Protein AF-0000000081352390 (afdb_homodimer)

pLDDT: mean 82.87, std 16.86, range [27.48, 97.07]

Structure (mmCIF, N/CA/C/O backbone):
data_AF-0000000081352390-model_v1
#
loop_
_entity.id
_entity.type
_entity.pdbx_description
1 polymer 'BTB domain-containing protein'
#
loop_
_atom_site.group_PDB
_atom_site.id
_atom_site.type_symbol
_atom_site.label_atom_id
_atom_site.label_alt_id
_atom_site.label_comp_id
_atom_site.label_asym_id
_atom_site.label_entity_id
_atom_site.label_seq_id
_atom_site.pdbx_PDB_ins_code
_atom_site.Cartn_x
_atom_site.Cartn_y
_atom_site.Cartn_z
_atom_site.occupancy
_atom_site.B_iso_or_equiv
_atom_site.auth_seq_id
_atom_site.auth_comp_id
_atom_site.auth_asym_id
_atom_site.auth_atom_id
_atom_site.pdbx_PDB_model_num
ATOM 1 N N . MET A 1 1 ? 20.747 13.623 9.676 1 64.03 1 MET A N 1
ATOM 2 C CA . MET A 1 1 ? 19.401 13.201 10.055 1 64.03 1 MET A CA 1
ATOM 3 C C . MET A 1 1 ? 18.774 12.338 8.965 1 64.03 1 MET A C 1
ATOM 5 O O . MET A 1 1 ? 19.074 12.509 7.782 1 64.03 1 MET A O 1
ATOM 9 N N . ASN A 1 2 ? 18.013 11.308 9.355 1 76.1 2 ASN A N 1
ATOM 10 C CA . ASN A 1 2 ? 17.283 10.451 8.427 1 76.1 2 ASN A CA 1
ATOM 11 C C . ASN A 1 2 ? 16.302 11.253 7.576 1 76.1 2 ASN A C 1
ATOM 13 O O . ASN A 1 2 ? 15.492 12.015 8.107 1 76.1 2 ASN A O 1
ATOM 17 N N . PRO A 1 3 ? 16.507 11.151 6.308 1 81.45 3 PRO A N 1
ATOM 18 C CA . PRO A 1 3 ? 15.606 11.928 5.454 1 81.45 3 PRO A CA 1
ATOM 19 C C . PRO A 1 3 ? 14.157 11.456 5.542 1 81.45 3 PRO A C 1
ATOM 21 O O . PRO A 1 3 ? 13.244 12.17 5.118 1 81.45 3 PRO A O 1
ATOM 24 N N . PHE A 1 4 ? 13.995 10.254 5.955 1 82.98 4 PHE A N 1
ATOM 25 C CA . PHE A 1 4 ? 12.651 9.718 6.141 1 82.98 4 PHE A CA 1
ATOM 26 C C . PHE A 1 4 ? 12.237 9.79 7.605 1 82.98 4 PHE A C 1
ATOM 28 O O . PHE A 1 4 ? 13.012 9.431 8.494 1 82.98 4 PHE A O 1
ATOM 35 N N . VAL A 1 5 ? 11.069 10.361 7.79 1 81.62 5 VAL A N 1
ATOM 36 C CA . VAL A 1 5 ? 10.509 10.421 9.136 1 81.62 5 VAL A CA 1
ATOM 37 C C . VAL A 1 5 ? 9.044 9.993 9.106 1 81.62 5 VAL A C 1
ATOM 39 O O . VAL A 1 5 ? 8.279 10.435 8.246 1 81.62 5 VAL A O 1
ATOM 42 N N . SER A 1 6 ? 8.813 9.042 9.891 1 82.09 6 SER A N 1
ATOM 43 C CA . SER A 1 6 ? 7.418 8.648 10.055 1 82.09 6 SER A CA 1
ATOM 44 C C . SER A 1 6 ? 6.984 8.747 11.514 1 82.09 6 SER A C 1
ATOM 46 O O . SER A 1 6 ? 7.796 8.56 12.423 1 82.09 6 SER A O 1
ATOM 48 N N . ASN A 1 7 ? 5.871 9.335 11.684 1 73.97 7 ASN A N 1
ATOM 49 C CA . ASN A 1 7 ? 5.368 9.461 13.048 1 73.97 7 ASN A CA 1
ATOM 50 C C . ASN A 1 7 ? 3.995 8.812 13.202 1 73.97 7 ASN A C 1
ATOM 52 O O . ASN A 1 7 ? 3.219 8.757 12.246 1 73.97 7 ASN A O 1
ATOM 56 N N . GLY A 1 8 ? 3.923 8.235 14.438 1 70.38 8 GLY A N 1
ATOM 57 C CA . GLY A 1 8 ? 2.635 7.654 14.783 1 70.38 8 GLY A CA 1
ATOM 58 C C . GLY A 1 8 ? 1.541 8.69 14.958 1 70.38 8 GLY A C 1
ATOM 59 O O . GLY A 1 8 ? 1.608 9.776 14.378 1 70.38 8 GLY A O 1
ATOM 60 N N . ASN A 1 9 ? 0.603 8.418 15.71 1 70.37 9 ASN A N 1
ATOM 61 C CA . ASN A 1 9 ? -0.61 9.205 15.905 1 70.37 9 ASN A CA 1
ATOM 62 C C . ASN A 1 9 ? -0.369 10.383 16.844 1 70.37 9 ASN A C 1
ATOM 64 O O . ASN A 1 9 ? 0.224 10.22 17.912 1 70.37 9 ASN A O 1
ATOM 68 N N . ASN A 1 10 ? -0.604 11.547 16.293 1 75.41 10 ASN A N 1
ATOM 69 C CA . ASN A 1 10 ? -0.586 12.805 17.031 1 75.41 10 ASN A CA 1
ATOM 70 C C . ASN A 1 10 ? -1.989 13.387 17.179 1 75.41 10 ASN A C 1
ATOM 72 O O . ASN A 1 10 ? -2.88 13.081 16.385 1 75.41 10 ASN A O 1
ATOM 76 N N . LYS A 1 11 ? -2.091 14.083 18.27 1 80.37 11 LYS A N 1
ATOM 77 C CA . LYS A 1 11 ? -3.382 14.717 18.525 1 80.37 11 LYS A CA 1
ATOM 78 C C . LYS A 1 11 ? -3.21 16.187 18.895 1 80.37 11 LYS A C 1
ATOM 80 O O . LYS A 1 11 ? -2.325 16.536 19.679 1 80.37 11 LYS A O 1
ATOM 85 N N . LEU A 1 12 ? -3.974 16.974 18.25 1 83.47 12 LEU A N 1
ATOM 86 C CA . LEU A 1 12 ? -4.054 18.396 18.566 1 83.47 12 LEU A CA 1
ATOM 87 C C . LEU A 1 12 ? -5.495 18.812 18.839 1 83.47 12 LEU A C 1
ATOM 89 O O . LEU A 1 12 ? -6.408 18.421 18.109 1 83.47 12 LEU A O 1
ATOM 93 N N . ARG A 1 13 ? -5.673 19.432 19.969 1 87.92 13 ARG A N 1
ATOM 94 C CA . ARG A 1 13 ? -6.969 20.029 20.273 1 87.92 13 ARG A CA 1
ATOM 95 C C . ARG A 1 13 ? -6.871 21.549 20.333 1 87.92 13 ARG A C 1
ATOM 97 O O . ARG A 1 13 ? -6.095 22.096 21.12 1 87.92 13 ARG A O 1
ATOM 104 N N . LEU A 1 14 ? -7.64 22.172 19.541 1 92.19 14 LEU A N 1
ATOM 105 C CA . LEU A 1 14 ? -7.564 23.622 19.409 1 92.19 14 LEU A CA 1
ATOM 106 C C . LEU A 1 14 ? -8.924 24.263 19.663 1 92.19 14 LEU A C 1
ATOM 108 O O . LEU A 1 14 ? -9.953 23.737 19.234 1 92.19 14 LEU A O 1
ATOM 112 N N . LYS A 1 15 ? -8.85 25.261 20.393 1 93.7 15 LYS A N 1
ATOM 113 C CA . LYS A 1 15 ? -10.038 26.083 20.607 1 93.7 15 LYS A CA 1
ATOM 114 C C . LYS A 1 15 ? -9.914 27.424 19.891 1 93.7 15 LYS A C 1
ATOM 116 O O . LYS A 1 15 ? -8.977 28.184 20.143 1 93.7 15 LYS A O 1
ATOM 121 N N . PHE A 1 16 ? -10.766 27.656 19.019 1 94.81 16 PHE A N 1
ATOM 122 C CA . PHE A 1 16 ? -10.815 28.926 18.305 1 94.81 16 PHE A CA 1
ATOM 123 C C . PHE A 1 16 ? -11.853 29.855 18.923 1 94.81 16 PHE A C 1
ATOM 125 O O . PHE A 1 16 ? -13.046 29.543 18.932 1 94.81 16 PHE A O 1
ATOM 132 N N . GLU A 1 17 ? -11.346 30.972 19.312 1 92.89 17 GLU A N 1
ATOM 133 C CA . GLU A 1 17 ? -12.224 31.959 19.934 1 92.89 17 GLU A CA 1
ATOM 134 C C . GLU A 1 17 ? -12.743 32.961 18.907 1 92.89 17 GLU A C 1
ATOM 136 O O . GLU A 1 17 ? -12.196 33.072 17.808 1 92.89 17 GLU A O 1
ATOM 141 N N . ASN A 1 18 ? -13.828 33.656 19.226 1 90.41 18 ASN A N 1
ATOM 142 C CA . ASN A 1 18 ? -14.465 34.67 18.393 1 90.41 18 ASN A CA 1
ATOM 143 C C . ASN A 1 18 ? -14.831 34.117 17.019 1 90.41 18 ASN A C 1
ATOM 145 O O . ASN A 1 18 ? -14.597 34.771 16 1 90.41 18 ASN A O 1
ATOM 149 N N . ALA A 1 19 ? -15.253 32.913 16.972 1 91.55 19 ALA A N 1
ATOM 150 C CA . ALA A 1 19 ? -15.549 32.225 15.719 1 91.55 19 ALA A CA 1
ATOM 151 C C . ALA A 1 19 ? -16.799 32.8 15.059 1 91.55 19 ALA A C 1
ATOM 153 O O . ALA A 1 19 ? -16.979 32.681 13.845 1 91.55 19 ALA A O 1
ATOM 154 N N . LYS A 1 20 ? -17.642 33.391 15.826 1 89.52 20 LYS A N 1
ATOM 155 C CA . LYS A 1 20 ? -18.854 33.996 15.283 1 89.52 20 LYS A CA 1
ATOM 156 C C . LYS A 1 20 ? -18.519 35.054 14.236 1 89.52 20 LYS A C 1
ATOM 158 O O . LYS A 1 20 ? -19.288 35.271 13.296 1 89.52 20 LYS A O 1
ATOM 163 N N . ASN A 1 21 ? -17.301 35.647 14.429 1 90.51 21 ASN A N 1
ATOM 164 C CA . ASN A 1 21 ? -16.879 36.711 13.524 1 90.51 21 ASN A CA 1
ATOM 165 C C . ASN A 1 21 ? -15.92 36.191 12.457 1 90.51 21 ASN A C 1
ATOM 167 O O . ASN A 1 21 ? -15.21 36.972 11.82 1 90.51 21 ASN A O 1
ATOM 171 N N . LEU A 1 22 ? -15.905 34.977 12.352 1 93.1 22 LEU A N 1
ATOM 172 C CA . LEU A 1 22 ? -15.001 34.379 11.377 1 93.1 22 LEU A CA 1
ATOM 173 C C . LEU A 1 22 ? -15.3 34.891 9.972 1 93.1 22 LEU A C 1
ATOM 175 O O . LEU A 1 22 ? -16.463 34.971 9.57 1 93.1 22 LEU A O 1
ATOM 179 N N . GLU A 1 23 ? -14.262 35.337 9.265 1 91.69 23 GLU A N 1
ATOM 180 C CA . GLU A 1 23 ? -14.365 35.831 7.895 1 91.69 23 GLU A CA 1
ATOM 181 C C . GLU A 1 23 ? -13.737 34.853 6.906 1 91.69 23 GLU A C 1
ATOM 183 O O . GLU A 1 23 ? -13.262 33.785 7.299 1 91.69 23 GLU A O 1
ATOM 188 N N . PHE A 1 24 ? -13.756 35.274 5.659 1 90.57 24 PHE A N 1
ATOM 189 C CA . PHE A 1 24 ? -13.237 34.433 4.587 1 90.57 24 PHE A CA 1
ATOM 190 C C . PHE A 1 24 ? -11.715 34.378 4.63 1 90.57 24 PHE A C 1
ATOM 192 O O . PHE A 1 24 ? -11.107 33.447 4.098 1 90.57 24 PHE A O 1
ATOM 199 N N . SER A 1 25 ? -11.152 35.378 5.273 1 91.51 25 SER A N 1
ATOM 200 C CA . SER A 1 25 ? -9.701 35.377 5.421 1 91.51 25 SER A CA 1
ATOM 201 C C . SER A 1 25 ? -9.247 34.318 6.42 1 91.51 25 SER A C 1
ATOM 203 O O . SER A 1 25 ? -8.13 33.805 6.324 1 91.51 25 SER A O 1
ATOM 205 N N . GLY A 1 26 ? -10.119 33.994 7.329 1 93.04 26 GLY A N 1
ATOM 206 C CA . GLY A 1 26 ? -9.9 32.922 8.288 1 93.04 26 GLY A CA 1
ATOM 207 C C . GLY A 1 26 ? -8.918 33.292 9.383 1 93.04 26 GLY A C 1
ATOM 208 O O . GLY A 1 26 ? -8.446 34.429 9.443 1 93.04 26 GLY A O 1
ATOM 209 N N . ILE A 1 27 ? -8.708 32.444 10.356 1 93.85 27 ILE A N 1
ATOM 210 C CA . ILE A 1 27 ? -7.756 32.58 11.453 1 93.85 27 ILE A CA 1
ATOM 211 C C . ILE A 1 27 ? -6.9 31.319 11.553 1 93.85 27 ILE A C 1
ATOM 213 O O . ILE A 1 27 ? -7.383 30.212 11.3 1 93.85 27 ILE A O 1
ATOM 217 N N . TYR A 1 28 ? -5.645 31.582 11.901 1 92.89 28 TYR A N 1
ATOM 218 C CA . TYR A 1 28 ? -4.705 30.477 12.054 1 92.89 28 TYR A CA 1
ATOM 219 C C . TYR A 1 28 ? -4.521 30.116 13.523 1 92.89 28 TYR A C 1
ATOM 221 O O . TYR A 1 28 ? -4.593 30.985 14.396 1 92.89 28 TYR A O 1
ATOM 229 N N . SER A 1 29 ? -4.31 28.918 13.749 1 92.18 29 SER A N 1
ATOM 230 C CA . SER A 1 29 ? -3.846 28.487 15.063 1 92.18 29 SER A CA 1
ATOM 231 C C . SER A 1 29 ? -2.358 28.764 15.243 1 92.18 29 SER A C 1
ATOM 233 O O . SER A 1 29 ? -1.683 29.191 14.304 1 92.18 29 SER A O 1
ATOM 235 N N . ASP A 1 30 ? -1.905 28.468 16.519 1 90.04 30 ASP A N 1
ATOM 236 C CA . ASP A 1 30 ? -0.462 28.442 16.735 1 90.04 30 ASP A CA 1
ATOM 237 C C . ASP A 1 30 ? 0.185 27.28 15.985 1 90.04 30 ASP A C 1
ATOM 239 O O . ASP A 1 30 ? -0.494 26.322 15.609 1 90.04 30 ASP A O 1
ATOM 243 N N . GLU A 1 31 ? 1.443 27.465 15.806 1 89.38 31 GLU A N 1
ATOM 244 C CA . GLU A 1 31 ? 2.199 26.407 15.144 1 89.38 31 GLU A CA 1
ATOM 245 C C . GLU A 1 31 ? 2.407 25.213 16.072 1 89.38 31 GLU A C 1
ATOM 247 O O . GLU A 1 31 ? 2.658 25.385 17.266 1 89.38 31 GLU A O 1
ATOM 252 N N . SER A 1 32 ? 2.137 24.141 15.552 1 85.14 32 SER A N 1
ATOM 253 C CA . SER A 1 32 ? 2.414 22.902 16.271 1 85.14 32 SER A CA 1
ATOM 254 C C . SER A 1 32 ? 3.517 22.101 15.587 1 85.14 32 SER A C 1
ATOM 256 O O . SER A 1 32 ? 3.463 21.866 14.378 1 85.14 32 SER A O 1
ATOM 258 N N . LYS A 1 33 ? 4.442 21.714 16.328 1 80.82 33 LYS A N 1
ATOM 259 C CA . LYS A 1 33 ? 5.539 20.918 15.785 1 80.82 33 LYS A CA 1
ATOM 260 C C . LYS A 1 33 ? 5.181 19.435 15.758 1 80.82 33 LYS A C 1
ATOM 262 O O . LYS A 1 33 ? 4.78 18.869 16.776 1 80.82 33 LYS A O 1
ATOM 267 N N . ILE A 1 34 ? 5.213 18.954 14.645 1 74.48 34 ILE A N 1
ATOM 268 C CA . ILE A 1 34 ? 5.013 17.523 14.442 1 74.48 34 ILE A CA 1
ATOM 269 C C . ILE A 1 34 ? 6.241 16.921 13.763 1 74.48 34 ILE A C 1
ATOM 271 O O . ILE A 1 34 ? 6.427 17.074 12.554 1 74.48 34 ILE A O 1
ATOM 275 N N . GLY A 1 35 ? 7.02 16.141 14.514 1 70.99 35 GLY A N 1
ATOM 276 C CA . GLY A 1 35 ? 8.286 15.696 13.954 1 70.99 35 GLY A CA 1
ATOM 277 C C . GLY A 1 35 ? 9.176 16.841 13.507 1 70.99 35 GLY A C 1
ATOM 278 O O . GLY A 1 35 ? 9.4 17.791 14.26 1 70.99 35 GLY A O 1
ATOM 279 N N . PRO A 1 36 ? 9.67 16.687 12.291 1 73.89 36 PRO A N 1
ATOM 280 C CA . PRO A 1 36 ? 10.542 17.751 11.789 1 73.89 36 PRO A CA 1
ATOM 281 C C . PRO A 1 36 ? 9.765 18.887 11.126 1 73.89 36 PRO A C 1
ATOM 283 O O . PRO A 1 36 ? 10.366 19.782 10.526 1 73.89 36 PRO A O 1
ATOM 286 N N . THR A 1 37 ? 8.488 18.822 11.276 1 78.4 37 THR A N 1
ATOM 287 C CA . THR A 1 37 ? 7.67 19.766 10.524 1 78.4 37 THR A CA 1
ATOM 288 C C . THR A 1 37 ? 6.751 20.549 11.457 1 78.4 37 THR A C 1
ATOM 290 O O . THR A 1 37 ? 6.549 20.159 12.609 1 78.4 37 THR A O 1
ATOM 293 N N . LYS A 1 38 ? 6.399 21.621 10.959 1 86.16 38 LYS A N 1
ATOM 294 C CA . LYS A 1 38 ? 5.479 22.485 11.694 1 86.16 38 LYS A CA 1
ATOM 295 C C . LYS A 1 38 ? 4.173 22.674 10.928 1 86.16 38 LYS A C 1
ATOM 297 O O . LYS A 1 38 ? 4.179 22.807 9.702 1 86.16 38 LYS A O 1
ATOM 302 N N . TRP A 1 39 ? 3.193 22.684 11.711 1 87.75 39 TRP A N 1
ATOM 303 C CA . TRP A 1 39 ? 1.878 22.758 11.084 1 87.75 39 TRP A CA 1
ATOM 304 C C . TRP A 1 39 ? 0.982 23.755 11.811 1 87.75 39 TRP A C 1
ATOM 306 O O . TRP A 1 39 ? 1.189 24.037 12.994 1 87.75 39 TRP A O 1
ATOM 316 N N . LYS A 1 40 ? 0.036 24.324 11.077 1 92.16 40 LYS A N 1
ATOM 317 C CA . LYS A 1 40 ? -1.011 25.182 11.624 1 92.16 40 LYS A CA 1
ATOM 318 C C . LYS A 1 40 ? -2.374 24.833 11.033 1 92.16 40 LYS A C 1
ATOM 320 O O . LYS A 1 40 ? -2.455 24.249 9.95 1 92.16 40 LYS A O 1
ATOM 325 N N . ILE A 1 41 ? -3.318 25.154 11.812 1 93.4 41 ILE A N 1
ATOM 326 C CA . ILE A 1 41 ? -4.686 24.949 11.35 1 93.4 41 ILE A CA 1
ATOM 327 C C . ILE A 1 41 ? -5.346 26.298 11.076 1 93.4 41 ILE A C 1
ATOM 329 O O . ILE A 1 41 ? -5.171 27.249 11.842 1 93.4 41 ILE A O 1
ATOM 333 N N . LYS A 1 42 ? -6.019 26.342 9.988 1 94.2 42 LYS A N 1
ATOM 334 C CA . LYS A 1 42 ? -6.792 27.528 9.632 1 94.2 42 LYS A CA 1
ATOM 335 C C . LYS A 1 42 ? -8.283 27.213 9.566 1 94.2 42 LYS A C 1
ATOM 337 O O . LYS A 1 42 ? -8.686 26.215 8.965 1 94.2 42 LYS A O 1
ATOM 342 N N . ILE A 1 43 ? -9.041 28.025 10.16 1 95.9 43 ILE A N 1
ATOM 343 C CA . ILE A 1 43 ? -10.486 27.929 9.982 1 95.9 43 ILE A CA 1
ATOM 344 C C . ILE A 1 43 ? -11.004 29.178 9.273 1 95.9 43 ILE A C 1
ATOM 346 O O . ILE A 1 43 ? -10.49 30.278 9.487 1 95.9 43 ILE A O 1
ATOM 350 N N . ARG A 1 44 ? -11.944 28.986 8.475 1 95.88 44 ARG A N 1
ATOM 351 C CA . ARG A 1 44 ? -12.538 30.125 7.783 1 95.88 44 ARG A CA 1
ATOM 352 C C . ARG A 1 44 ? -13.959 29.809 7.328 1 95.88 44 ARG A C 1
ATOM 354 O O . ARG A 1 44 ? -14.397 28.658 7.396 1 95.88 44 ARG A O 1
ATOM 361 N N . LYS A 1 45 ? -14.621 30.832 6.988 1 94.54 45 LYS A N 1
ATOM 362 C CA . LYS A 1 45 ? -15.938 30.688 6.374 1 94.54 45 LYS A CA 1
ATOM 363 C C . LYS A 1 45 ? -15.821 30.467 4.868 1 94.54 45 LYS A C 1
ATOM 365 O O . LYS A 1 45 ? -14.938 31.032 4.219 1 94.54 45 LYS A O 1
ATOM 370 N N . GLU A 1 46 ? -16.578 29.533 4.407 1 94.07 46 GLU A N 1
ATOM 371 C CA . GLU A 1 46 ? -16.627 29.253 2.975 1 94.07 46 GLU A CA 1
ATOM 372 C C . GLU A 1 46 ? -18.056 29.328 2.446 1 94.07 46 GLU A C 1
ATOM 374 O O . GLU A 1 46 ? -19.011 29.083 3.186 1 94.07 46 GLU A O 1
ATOM 379 N N . ILE A 1 47 ? -18.18 29.794 1.208 1 92.65 47 ILE A N 1
ATOM 380 C CA . ILE A 1 47 ? -19.483 29.828 0.553 1 92.65 47 ILE A CA 1
ATOM 381 C C . ILE A 1 47 ? -19.47 28.913 -0.669 1 92.65 47 ILE A C 1
ATOM 383 O O . ILE A 1 47 ? -18.611 29.047 -1.544 1 92.65 47 ILE A O 1
ATOM 387 N N . THR A 1 48 ? -20.234 27.956 -0.64 1 90.55 48 THR A N 1
ATOM 388 C CA . THR A 1 48 ? -20.432 27.059 -1.773 1 90.55 48 THR A CA 1
ATOM 389 C C . THR A 1 48 ? -21.913 26.957 -2.129 1 90.55 48 THR A C 1
ATOM 391 O O . THR A 1 48 ? -22.735 26.587 -1.288 1 90.55 48 THR A O 1
ATOM 394 N N . ASN A 1 49 ? -22.293 27.248 -3.301 1 90.71 49 ASN A N 1
ATOM 395 C CA . ASN A 1 49 ? -23.676 27.203 -3.764 1 90.71 49 ASN A CA 1
ATOM 396 C C . ASN A 1 49 ? -24.598 28.009 -2.853 1 90.71 49 ASN A C 1
ATOM 398 O O . ASN A 1 49 ? -25.614 27.496 -2.38 1 90.71 49 ASN A O 1
ATOM 402 N N . ASP A 1 50 ? -24.223 29.189 -2.423 1 89.73 50 ASP A N 1
ATOM 403 C CA . ASP A 1 50 ? -25.001 30.163 -1.664 1 89.73 50 ASP A CA 1
ATOM 404 C C . ASP A 1 50 ? -25.228 29.687 -0.23 1 89.73 50 ASP A C 1
ATOM 406 O O . ASP A 1 50 ? -26.11 30.196 0.466 1 89.73 50 ASP A O 1
ATOM 410 N N . GLU A 1 51 ? -24.549 28.686 0.073 1 92.8 51 GLU A N 1
ATOM 411 C CA . GLU A 1 51 ? -24.583 28.214 1.454 1 92.8 51 GLU A CA 1
ATOM 412 C C . GLU A 1 51 ? -23.23 28.401 2.135 1 92.8 51 GLU A C 1
ATOM 414 O O . GLU A 1 51 ? -22.184 28.219 1.509 1 92.8 51 GLU A O 1
ATOM 419 N N . LYS A 1 52 ? -23.293 28.8 3.416 1 94.23 52 LYS A N 1
ATOM 420 C CA . LYS A 1 52 ? -22.067 29.051 4.168 1 94.23 52 LYS A CA 1
ATOM 421 C C . LYS A 1 52 ? -21.634 27.81 4.944 1 94.23 52 LYS A C 1
ATOM 423 O O . LYS A 1 52 ? -22.473 27.081 5.477 1 94.23 52 LYS A O 1
ATOM 428 N N . TYR A 1 53 ? -20.311 27.639 4.979 1 96.46 53 TYR A N 1
ATOM 429 C CA . TYR A 1 53 ? -19.747 26.49 5.679 1 96.46 53 TYR A CA 1
ATOM 430 C C . TYR A 1 53 ? -18.548 26.901 6.525 1 96.46 53 TYR A C 1
ATOM 432 O O . TYR A 1 53 ? -17.946 27.951 6.29 1 96.46 53 TYR A O 1
ATOM 440 N N . LEU A 1 54 ? -18.315 26.102 7.494 1 96.75 54 LEU A N 1
ATOM 441 C CA . LEU A 1 54 ? -17.018 26.133 8.162 1 96.75 54 LEU A CA 1
ATOM 442 C C . LEU A 1 54 ? -15.996 25.294 7.403 1 96.75 54 LEU A C 1
ATOM 444 O O . LEU A 1 54 ? -16.237 24.117 7.123 1 96.75 54 LEU A O 1
ATOM 448 N N . ALA A 1 55 ? -14.92 25.942 7.059 1 96.25 55 ALA A N 1
ATOM 449 C CA . ALA A 1 55 ? -13.81 25.243 6.415 1 96.25 55 ALA A CA 1
ATOM 450 C C . ALA A 1 55 ? -12.607 25.146 7.349 1 96.25 55 ALA A C 1
ATOM 452 O O . ALA A 1 55 ? -12.335 26.07 8.119 1 96.25 55 ALA A O 1
ATOM 453 N N . VAL A 1 56 ? -11.991 24.076 7.294 1 95.89 56 VAL A N 1
ATOM 454 C CA . VAL A 1 56 ? -10.81 23.833 8.116 1 95.89 56 VAL A CA 1
ATOM 455 C C . VAL A 1 56 ? -9.666 23.329 7.24 1 95.89 56 VAL A C 1
ATOM 457 O O . VAL A 1 56 ? -9.839 22.387 6.463 1 95.89 56 VAL A O 1
ATOM 460 N N . TYR A 1 57 ? -8.495 23.958 7.421 1 93.59 57 TYR A N 1
ATOM 461 C CA . TYR A 1 57 ? -7.327 23.602 6.623 1 93.59 57 TYR A CA 1
ATOM 462 C C . TYR A 1 57 ? -6.123 23.321 7.513 1 93.59 57 TYR A C 1
ATOM 464 O O . TYR A 1 57 ?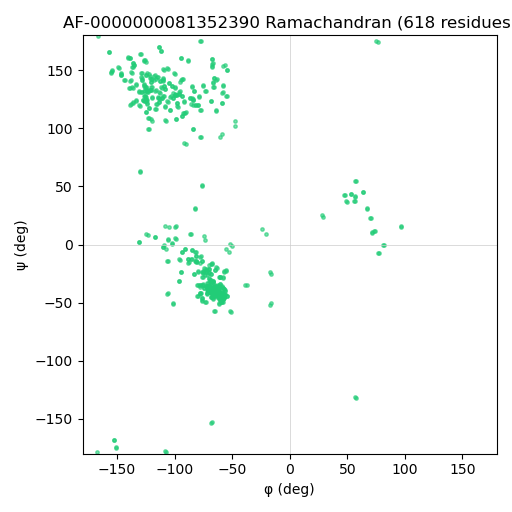 -5.94 23.972 8.544 1 93.59 57 TYR A O 1
ATOM 472 N N . LEU A 1 58 ? -5.412 22.391 7.139 1 91.96 58 LEU A N 1
ATOM 473 C CA . LEU A 1 58 ? -4.097 22.134 7.715 1 91.96 58 LEU A CA 1
ATOM 474 C C . LEU A 1 58 ? -2.991 22.641 6.796 1 91.96 58 LEU A C 1
ATOM 476 O O . LEU A 1 58 ? -2.963 22.307 5.609 1 91.96 58 LEU A O 1
ATOM 480 N N . TYR A 1 59 ? -2.126 23.479 7.393 1 90.3 59 TYR A N 1
ATOM 481 C CA . TYR A 1 59 ? -1.067 24.11 6.613 1 90.3 59 TYR A CA 1
ATOM 482 C C . TYR A 1 59 ? 0.307 23.74 7.159 1 90.3 59 TYR A C 1
ATOM 484 O O . TYR A 1 59 ? 0.519 23.738 8.373 1 90.3 59 TYR A O 1
ATOM 492 N N . TYR A 1 60 ? 1.087 23.381 6.222 1 87.05 60 TYR A N 1
ATOM 493 C CA . TYR A 1 60 ? 2.498 23.264 6.573 1 87.05 60 TYR A CA 1
ATOM 494 C C . TYR A 1 60 ? 3.104 24.633 6.861 1 87.05 60 TYR A C 1
ATOM 496 O O . TYR A 1 60 ? 2.958 25.563 6.064 1 87.05 60 TYR A O 1
ATOM 504 N N . SER A 1 61 ? 3.7 24.855 8.066 1 82.4 61 SER A N 1
ATOM 505 C CA . SER A 1 61 ? 4.249 26.148 8.461 1 82.4 61 SER A CA 1
ATOM 506 C C . SER A 1 61 ? 5.773 26.116 8.491 1 82.4 61 SER A C 1
ATOM 508 O O . SER A 1 61 ? 6.409 27.054 8.975 1 82.4 61 SER A O 1
ATOM 510 N N . GLY A 1 62 ? 6.349 25.05 8.203 1 72.71 62 GLY A N 1
ATOM 511 C CA . GLY A 1 62 ? 7.798 24.963 8.3 1 72.71 62 GLY A CA 1
ATOM 512 C C . GLY A 1 62 ? 8.516 25.982 7.436 1 72.71 62 GLY A C 1
ATOM 513 O O . GLY A 1 62 ? 7.887 26.682 6.64 1 72.71 62 GLY A O 1
ATOM 514 N N . ASP A 1 63 ? 9.738 26.358 7.841 1 59.01 63 ASP A N 1
ATOM 515 C CA . ASP A 1 63 ? 10.576 27.373 7.21 1 59.01 63 ASP A CA 1
ATOM 516 C C . ASP A 1 63 ? 10.636 27.173 5.697 1 59.01 63 ASP A C 1
ATOM 518 O O . ASP A 1 63 ? 10.701 26.039 5.218 1 59.01 63 ASP A O 1
ATOM 522 N N . ASN A 1 64 ? 9.849 28.003 4.983 1 50.7 64 ASN A N 1
ATOM 523 C CA . ASN A 1 64 ? 9.889 28.197 3.537 1 50.7 64 ASN A CA 1
ATOM 524 C C . ASN A 1 64 ? 11.257 27.841 2.961 1 50.7 64 ASN A C 1
ATOM 526 O O . ASN A 1 64 ? 11.685 28.424 1.963 1 50.7 64 ASN A O 1
ATOM 530 N N . VAL A 1 65 ? 12.045 27.244 3.638 1 46.58 65 VAL A N 1
ATOM 531 C CA . VAL A 1 65 ? 13.3 27.321 2.899 1 46.58 65 VAL A CA 1
ATOM 532 C C . VAL A 1 65 ? 13.124 26.703 1.514 1 46.58 65 VAL A C 1
ATOM 534 O O . VAL A 1 65 ? 12.76 25.531 1.393 1 46.58 65 VAL A O 1
ATOM 537 N N . SER A 1 66 ? 12.819 27.645 0.518 1 48.59 66 SER A N 1
ATOM 538 C CA . SER A 1 66 ? 12.795 27.54 -0.937 1 48.59 66 SER A CA 1
ATOM 539 C C . SER A 1 66 ? 13.541 26.299 -1.414 1 48.59 66 SER A C 1
ATOM 541 O O . SER A 1 66 ? 13.318 25.824 -2.53 1 48.59 66 SER A O 1
ATOM 543 N N . GLN A 1 67 ? 14.448 25.876 -0.587 1 54.97 67 GLN A N 1
ATOM 544 C CA . GLN A 1 67 ? 15.415 24.97 -1.2 1 54.97 67 GLN A CA 1
ATOM 545 C C . GLN A 1 67 ? 15.153 23.525 -0.786 1 54.97 67 GLN A C 1
ATOM 547 O O . GLN A 1 67 ? 15.928 22.627 -1.123 1 54.97 67 GLN A O 1
ATOM 552 N N . LYS A 1 68 ? 13.777 23.276 -0.155 1 72.7 68 LYS A N 1
ATOM 553 C CA . LYS A 1 68 ? 13.667 21.881 0.259 1 72.7 68 LYS A CA 1
ATOM 554 C C . LYS A 1 68 ? 12.757 21.098 -0.683 1 72.7 68 LYS A C 1
ATOM 556 O O . LYS A 1 68 ? 11.848 21.666 -1.291 1 72.7 68 LYS A O 1
ATOM 561 N N . ASN A 1 69 ? 13.274 20.106 -1.213 1 87.97 69 ASN A N 1
ATOM 562 C CA . ASN A 1 69 ? 12.566 19.135 -2.04 1 87.97 69 ASN A CA 1
ATOM 563 C C . ASN A 1 69 ? 12.049 17.963 -1.21 1 87.97 69 ASN A C 1
ATOM 565 O O . ASN A 1 69 ? 12.779 17.002 -0.963 1 87.97 69 ASN A O 1
ATOM 569 N N . TRP A 1 70 ? 10.76 18.28 -0.679 1 89.51 70 TRP A N 1
ATOM 570 C CA . TRP A 1 70 ? 10.237 17.265 0.23 1 89.51 70 TRP A CA 1
ATOM 571 C C . TRP A 1 70 ? 8.808 16.886 -0.144 1 89.51 70 TRP A C 1
ATOM 573 O O . TRP A 1 70 ? 8.159 17.582 -0.928 1 89.51 70 TRP A O 1
ATOM 583 N N . ILE A 1 71 ? 8.38 15.779 0.39 1 90.53 71 ILE A N 1
ATOM 584 C CA . ILE A 1 71 ? 6.999 15.324 0.282 1 90.53 71 ILE A CA 1
ATOM 585 C C . ILE A 1 71 ? 6.535 14.761 1.623 1 90.53 71 ILE A C 1
ATOM 587 O O . ILE A 1 71 ? 7.329 14.183 2.369 1 90.53 71 ILE A O 1
ATOM 591 N N . CYS A 1 72 ? 5.309 15.055 1.93 1 90.01 72 CYS A N 1
ATOM 592 C CA . CYS A 1 72 ? 4.726 14.561 3.172 1 90.01 72 CYS A CA 1
ATOM 593 C C . CYS A 1 72 ? 3.315 14.032 2.941 1 90.01 72 CYS A C 1
ATOM 595 O O . CYS A 1 72 ? 2.467 14.734 2.388 1 90.01 72 CYS A O 1
ATOM 597 N N . GLN A 1 73 ? 3.132 12.832 3.251 1 90.43 73 GLN A N 1
ATOM 598 C CA . GLN A 1 73 ? 1.785 12.272 3.264 1 90.43 73 GLN A CA 1
ATOM 599 C C . GLN A 1 73 ? 1.227 12.214 4.683 1 90.43 73 GLN A C 1
ATOM 601 O O . GLN A 1 73 ? 1.876 11.692 5.591 1 90.43 73 GLN A O 1
ATOM 606 N N . MET A 1 74 ? 0.039 12.727 4.806 1 88.56 74 MET A N 1
ATOM 607 C CA . MET A 1 74 ? -0.556 12.8 6.137 1 88.56 74 MET A CA 1
ATOM 608 C C . MET A 1 74 ? -1.946 12.172 6.147 1 88.56 74 MET A C 1
ATOM 610 O O . MET A 1 74 ? -2.786 12.501 5.309 1 88.56 74 MET A O 1
ATOM 614 N N . ASP A 1 75 ? -2.098 11.221 7.037 1 86.88 75 ASP A N 1
ATOM 615 C CA . ASP A 1 75 ? -3.431 10.733 7.376 1 86.88 75 ASP A CA 1
ATOM 616 C C . ASP A 1 75 ? -4.01 11.498 8.564 1 86.88 75 ASP A C 1
ATOM 618 O O . ASP A 1 75 ? -3.412 11.528 9.641 1 86.88 75 ASP A O 1
ATOM 622 N N . LYS A 1 76 ? -5.126 12.047 8.325 1 89.05 76 LYS A N 1
ATOM 623 C CA . LYS A 1 76 ? -5.647 12.922 9.372 1 89.05 76 LYS A CA 1
ATOM 624 C C . LYS A 1 76 ? -7.145 12.71 9.57 1 89.05 76 LYS A C 1
ATOM 626 O O . LYS A 1 76 ? -7.852 12.324 8.637 1 89.05 76 LYS A O 1
ATOM 631 N N . SER A 1 77 ? -7.533 12.9 10.778 1 88.07 77 SER A N 1
ATOM 632 C CA . SER A 1 77 ? -8.937 12.955 11.173 1 88.07 77 SER A CA 1
ATOM 633 C C . SER A 1 77 ? -9.244 14.232 11.947 1 88.07 77 SER A C 1
ATOM 635 O O . SER A 1 77 ? -8.538 14.572 12.899 1 88.07 77 SER A O 1
ATOM 637 N N . ILE A 1 78 ? -10.251 14.901 11.483 1 92 78 ILE A N 1
ATOM 638 C CA . ILE A 1 78 ? -10.677 16.113 12.173 1 92 78 ILE A CA 1
ATOM 639 C C . ILE A 1 78 ? -12.007 15.863 12.882 1 92 78 ILE A C 1
ATOM 641 O O . ILE A 1 78 ? -12.891 15.197 12.339 1 92 78 ILE A O 1
ATOM 645 N N . THR A 1 79 ? -12.045 16.293 14.073 1 91.41 79 THR A N 1
ATOM 646 C CA . THR A 1 79 ? -13.263 16.159 14.865 1 91.41 79 THR A CA 1
ATOM 647 C C . THR A 1 79 ? -13.751 17.523 15.343 1 91.41 79 THR A C 1
ATOM 649 O O . THR A 1 79 ? -13.014 18.253 16.009 1 91.41 79 THR A O 1
ATOM 652 N N . LEU A 1 80 ? -14.918 17.851 14.893 1 94.73 80 LEU A N 1
ATOM 653 C CA . LEU A 1 80 ? -15.611 19 15.466 1 94.73 80 LEU A CA 1
ATOM 654 C C . LEU A 1 80 ? -16.322 18.616 16.759 1 94.73 80 LEU A C 1
ATOM 656 O O . LEU A 1 80 ? -17.251 17.805 16.745 1 94.73 80 LEU A O 1
ATOM 660 N N . ILE A 1 81 ? -15.954 19.254 17.841 1 92.83 81 ILE A N 1
ATOM 661 C CA . ILE A 1 81 ? -16.429 18.855 19.162 1 92.83 81 ILE A CA 1
ATOM 662 C C . ILE A 1 81 ? -17.766 19.532 19.456 1 92.83 81 ILE A C 1
ATOM 664 O O . ILE A 1 81 ? -17.887 20.754 19.345 1 92.83 81 ILE A O 1
ATOM 668 N N . ASN A 1 82 ? -18.69 18.71 19.781 1 93.4 82 ASN A N 1
ATOM 669 C CA . ASN A 1 82 ? -19.972 19.243 20.229 1 93.4 82 ASN A CA 1
ATOM 670 C C . ASN A 1 82 ? -19.911 19.702 21.683 1 93.4 82 ASN A C 1
ATOM 672 O O . ASN A 1 82 ? -19.5 18.942 22.562 1 93.4 82 ASN A O 1
ATOM 676 N N . GLN A 1 83 ? -20.281 20.86 21.969 1 91.74 83 GLN A N 1
ATOM 677 C CA . GLN A 1 83 ? -20.107 21.456 23.29 1 91.74 83 GLN A CA 1
ATOM 678 C C . GLN A 1 83 ? -21.394 21.37 24.106 1 91.74 83 GLN A C 1
ATOM 680 O O . GLN A 1 83 ? -21.474 21.92 25.206 1 91.74 83 GLN A O 1
ATOM 685 N N . MET A 1 84 ? -22.405 20.678 23.514 1 89.84 84 MET A N 1
ATOM 686 C CA . MET A 1 84 ? -23.639 20.422 24.251 1 89.84 84 MET A CA 1
ATOM 687 C C . MET A 1 84 ? -23.537 19.127 25.05 1 89.84 84 MET A C 1
ATOM 689 O O . MET A 1 84 ? -22.781 18.225 24.685 1 89.84 84 MET A O 1
ATOM 693 N N . GLU A 1 85 ? -24.406 19.119 26.03 1 80.49 85 GLU A N 1
ATOM 694 C CA . GLU A 1 85 ? -24.482 17.904 26.835 1 80.49 85 GLU A CA 1
ATOM 695 C C . GLU A 1 85 ? -24.958 16.718 26.001 1 80.49 85 GLU A C 1
ATOM 697 O O . GLU A 1 85 ? -25.953 16.818 25.28 1 80.49 85 GLU A O 1
ATOM 702 N N . ASN A 1 86 ? -24.233 15.66 25.75 1 76.62 86 ASN A N 1
ATOM 703 C CA . ASN A 1 86 ? -24.545 14.429 25.032 1 76.62 86 ASN A CA 1
ATOM 704 C C . ASN A 1 86 ? -24.421 14.614 23.522 1 76.62 86 ASN A C 1
ATOM 706 O O . ASN A 1 86 ? -24.995 13.844 22.749 1 76.62 86 ASN A O 1
ATOM 710 N N . GLY A 1 87 ? -24.067 15.859 23.117 1 80.13 87 GLY A N 1
ATOM 711 C CA . GLY A 1 87 ? -23.871 16.058 21.69 1 80.13 87 GLY A CA 1
ATOM 712 C C . GLY A 1 87 ? -22.882 15.081 21.082 1 80.13 87 GLY A C 1
ATOM 713 O O . GLY A 1 87 ? -22.006 14.564 21.776 1 80.13 87 GLY A O 1
ATOM 714 N N . LYS A 1 88 ? -23.08 14.768 19.8 1 86.24 88 LYS A N 1
ATOM 715 C CA . LYS A 1 88 ? -22.194 13.858 19.08 1 86.24 88 LYS A CA 1
ATOM 716 C C . LYS A 1 88 ? -21.189 14.629 18.228 1 86.24 88 LYS A C 1
ATOM 718 O O . LYS A 1 88 ? -21.563 15.545 17.493 1 86.24 88 LYS A O 1
ATOM 723 N N . ASP A 1 89 ? -20.026 14.309 18.387 1 89.05 89 ASP A N 1
ATOM 724 C CA . ASP A 1 89 ? -18.976 14.93 17.586 1 89.05 89 ASP A CA 1
ATOM 725 C C . ASP A 1 89 ? -19.084 14.514 16.121 1 89.05 89 ASP A C 1
ATOM 727 O O . ASP A 1 89 ? -19.689 13.488 15.804 1 89.05 89 ASP A O 1
ATOM 731 N N . VAL A 1 90 ? -18.606 15.337 15.292 1 90.81 90 VAL A N 1
ATOM 732 C CA . VAL A 1 90 ? -18.551 15.039 13.865 1 90.81 90 VAL A CA 1
ATOM 733 C C . VAL A 1 90 ? -17.102 14.816 13.438 1 90.81 90 VAL A C 1
ATOM 735 O O . VAL A 1 90 ? -16.225 15.625 13.75 1 90.81 90 VAL A O 1
ATOM 738 N N . ASN A 1 91 ? -16.963 13.729 12.821 1 89.78 91 ASN A N 1
ATOM 739 C CA . ASN A 1 91 ? -15.61 13.361 12.42 1 89.78 91 ASN A CA 1
ATOM 740 C C . ASN A 1 91 ? -15.499 13.19 10.908 1 89.78 91 ASN A C 1
ATOM 742 O O . ASN A 1 91 ? -16.438 12.722 10.262 1 89.78 91 ASN A O 1
ATOM 746 N N . SER A 1 92 ? -14.404 13.66 10.368 1 91.68 92 SER A N 1
ATOM 747 C CA . SER A 1 92 ? -14.055 13.465 8.965 1 91.68 92 SER A CA 1
ATOM 748 C C . SER A 1 92 ? -12.603 13.026 8.812 1 91.68 92 SER A C 1
ATOM 750 O O . SER A 1 92 ? -11.721 13.525 9.514 1 91.68 92 SER A O 1
ATOM 752 N N . THR A 1 93 ? -12.352 12.063 7.933 1 89.47 93 THR A N 1
ATOM 753 C CA . THR A 1 93 ? -11.005 11.548 7.717 1 89.47 93 THR A CA 1
ATOM 754 C C . THR A 1 93 ? -10.554 11.8 6.281 1 89.47 93 THR A C 1
ATOM 756 O O . THR A 1 93 ? -11.379 11.86 5.367 1 89.47 93 THR A O 1
ATOM 759 N N . ASN A 1 94 ? -9.261 12.057 6.168 1 89.01 94 ASN A N 1
ATOM 760 C CA . ASN A 1 94 ? -8.672 12.253 4.847 1 89.01 94 ASN A CA 1
ATOM 761 C C . ASN A 1 94 ? -7.183 11.92 4.842 1 89.01 94 ASN A C 1
ATOM 763 O O . ASN A 1 94 ? -6.526 11.976 5.883 1 89.01 94 ASN A O 1
ATOM 767 N N . SER A 1 95 ? -6.722 11.473 3.694 1 88.81 95 SER A N 1
ATOM 768 C CA . SER A 1 95 ? -5.293 11.34 3.431 1 88.81 95 SER A CA 1
ATOM 769 C C . SER A 1 95 ? -4.841 12.297 2.334 1 88.81 95 SER A C 1
ATOM 771 O O . SER A 1 95 ? -5.458 12.365 1.269 1 88.81 95 SER A O 1
ATOM 773 N N . SER A 1 96 ? -3.819 13.092 2.63 1 90.31 96 SER A N 1
ATOM 774 C CA . SER A 1 96 ? -3.36 14.064 1.643 1 90.31 96 SER A CA 1
ATOM 775 C C . SER A 1 96 ? -1.837 14.135 1.603 1 90.31 96 SER A C 1
ATOM 777 O O . SER A 1 96 ? -1.166 13.706 2.544 1 90.31 96 SER A O 1
ATOM 779 N N . CYS A 1 97 ? -1.416 14.655 0.513 1 91.09 97 CYS A N 1
ATOM 780 C CA . CYS A 1 97 ? 0.018 14.863 0.344 1 91.09 97 CYS A CA 1
ATOM 781 C C . CYS A 1 97 ? 0.36 16.348 0.369 1 91.09 97 CYS A C 1
ATOM 783 O O . CYS A 1 97 ? -0.396 17.173 -0.146 1 91.09 97 CYS A O 1
ATOM 785 N N . TYR A 1 98 ? 1.492 16.648 0.976 1 89.43 98 TYR A N 1
ATOM 786 C CA . TYR A 1 98 ? 2.054 17.993 1.04 1 89.43 98 TYR A CA 1
ATOM 787 C C . TYR A 1 98 ? 3.456 18.026 0.443 1 89.43 98 TYR A C 1
ATOM 789 O O . TYR A 1 98 ? 4.181 17.029 0.489 1 89.43 98 TYR A O 1
ATOM 797 N N . SER A 1 99 ? 3.744 19.106 -0.135 1 89.68 99 SER A N 1
ATOM 798 C CA . SER A 1 99 ? 5.071 19.359 -0.687 1 89.68 99 SER A CA 1
ATOM 799 C C . SER A 1 99 ? 5.405 20.846 -0.663 1 89.68 99 SER A C 1
ATOM 801 O O . SER A 1 99 ? 4.643 21.651 -0.123 1 89.68 99 SER A O 1
ATOM 803 N N . ASN A 1 100 ? 6.559 21.149 -1.255 1 82.26 100 ASN A N 1
ATOM 804 C CA . ASN A 1 100 ? 6.947 22.553 -1.325 1 82.26 100 ASN A CA 1
ATOM 805 C C . ASN A 1 100 ? 5.922 23.38 -2.097 1 82.26 100 ASN A C 1
ATOM 807 O O . ASN A 1 100 ? 5.728 24.562 -1.809 1 82.26 100 ASN A O 1
ATOM 811 N N . SER A 1 101 ? 5.253 22.743 -3.004 1 82.56 101 SER A N 1
ATOM 812 C CA . SER A 1 101 ? 4.295 23.435 -3.86 1 82.56 101 SER A CA 1
ATOM 813 C C . SER A 1 101 ? 2.882 23.345 -3.294 1 82.56 101 SER A C 1
ATOM 815 O O . SER A 1 101 ? 2.017 24.154 -3.638 1 82.56 101 SER A O 1
ATOM 817 N N . PHE A 1 102 ? 2.656 22.335 -2.492 1 85.17 102 PHE A N 1
ATOM 818 C CA . PHE A 1 102 ? 1.34 22.118 -1.903 1 85.17 102 PHE A CA 1
ATOM 819 C C . PHE A 1 102 ? 1.426 22.083 -0.382 1 85.17 102 PHE A C 1
ATOM 821 O O . PHE A 1 102 ? 1.664 21.026 0.207 1 85.17 102 PHE A O 1
ATOM 828 N N . SER A 1 103 ? 1.098 23.192 0.201 1 85.08 103 SER A N 1
ATOM 829 C CA . SER A 1 103 ? 1.382 23.315 1.627 1 85.08 103 SER A CA 1
ATOM 830 C C . SER A 1 103 ? 0.098 23.299 2.45 1 85.08 103 SER A C 1
ATOM 832 O O . SER A 1 103 ? 0.143 23.337 3.681 1 85.08 103 SER A O 1
ATOM 834 N N . GLY A 1 104 ? -1.001 23.231 1.769 1 88.36 104 GLY A N 1
ATOM 835 C CA . GLY A 1 104 ? -2.241 23.241 2.528 1 88.36 104 GLY A CA 1
ATOM 836 C C . GLY A 1 104 ? -3.313 22.348 1.932 1 88.36 104 GLY A C 1
ATOM 837 O O . GLY A 1 104 ? -3.431 22.241 0.71 1 88.36 104 GLY A O 1
ATOM 838 N N . TRP A 1 105 ? -4.013 21.727 2.828 1 90.14 105 TRP A N 1
ATOM 839 C CA . TRP A 1 105 ? -5.184 20.932 2.474 1 90.14 105 TRP A CA 1
ATOM 840 C C . TRP A 1 105 ? -6.236 20.992 3.576 1 90.14 105 TRP A C 1
ATOM 842 O O . TRP A 1 105 ? -5.901 21.105 4.758 1 90.14 105 TRP A O 1
ATOM 852 N N . GLY A 1 106 ? -7.511 20.964 3.131 1 91.32 106 GLY A N 1
ATOM 853 C CA . GLY A 1 106 ? -8.531 20.963 4.168 1 91.32 106 GLY A CA 1
ATOM 854 C C . GLY A 1 106 ? -9.913 20.619 3.644 1 91.32 106 GLY A C 1
ATOM 855 O O . GLY A 1 106 ? -10.063 20.225 2.486 1 91.32 106 GLY A O 1
ATOM 856 N N . TRP A 1 107 ? -10.869 20.646 4.627 1 94.02 107 TRP A N 1
ATOM 857 C CA . TRP A 1 107 ? -12.29 20.445 4.36 1 94.02 107 TRP A CA 1
ATOM 858 C C . TRP A 1 107 ? -12.991 21.776 4.11 1 94.02 107 TRP A C 1
ATOM 860 O O . TRP A 1 107 ? -13.179 22.569 5.035 1 94.02 107 TRP A O 1
ATOM 870 N N . ASN A 1 108 ? -13.429 21.93 2.911 1 93.3 108 ASN A N 1
ATOM 871 C CA . ASN A 1 108 ? -14.084 23.186 2.562 1 93.3 108 ASN A CA 1
ATOM 872 C C . ASN A 1 108 ? -15.497 23.26 3.135 1 93.3 108 ASN A C 1
ATOM 874 O O . ASN A 1 108 ? -16.053 24.348 3.29 1 93.3 108 ASN A O 1
ATOM 878 N N . LYS A 1 109 ? -16.063 22.093 3.376 1 94.37 109 LYS A N 1
ATOM 879 C CA . LYS A 1 109 ? -17.428 21.997 3.885 1 94.37 109 LYS A CA 1
ATOM 880 C C . LYS A 1 109 ? -17.498 21.08 5.103 1 94.37 109 LYS A C 1
ATOM 882 O O . LYS A 1 109 ? -18.253 20.105 5.11 1 94.37 109 LYS A O 1
ATOM 887 N N . LEU A 1 110 ? -16.824 21.508 6.117 1 95.08 110 LEU A N 1
ATOM 888 C CA . LEU A 1 110 ? -16.802 20.649 7.295 1 95.08 110 LEU A CA 1
ATOM 889 C C . LEU A 1 110 ? -18.178 20.59 7.951 1 95.08 110 LEU A C 1
ATOM 891 O O . LEU A 1 110 ? -18.637 19.516 8.345 1 95.08 110 LEU A O 1
ATOM 895 N N . TYR A 1 111 ? -18.767 21.771 8.078 1 95.43 111 TYR A N 1
ATOM 896 C CA . TYR A 1 111 ? -20.082 21.859 8.701 1 95.43 111 TYR A CA 1
ATOM 897 C C . TYR A 1 111 ? -20.827 23.102 8.229 1 95.43 111 TYR A C 1
ATOM 899 O O . TYR A 1 111 ? -20.212 24.137 7.961 1 95.43 111 TYR A O 1
ATOM 907 N N . THR A 1 112 ? -22.182 22.949 8.178 1 95.78 112 THR A N 1
ATOM 908 C CA . THR A 1 112 ? -22.972 24.106 7.772 1 95.78 112 THR A CA 1
ATOM 909 C C . THR A 1 112 ? -22.888 25.212 8.819 1 95.78 112 THR A C 1
ATOM 911 O O . THR A 1 112 ? -23.13 24.973 10.004 1 95.78 112 THR A O 1
ATOM 914 N N . TRP A 1 113 ? -22.708 26.429 8.386 1 94.23 113 TRP A N 1
ATOM 915 C CA . TRP A 1 113 ? -22.435 27.55 9.279 1 94.23 113 TRP A CA 1
ATOM 916 C C . TRP A 1 113 ? -23.625 27.821 10.193 1 94.23 113 TRP A C 1
ATOM 918 O O . TRP A 1 113 ? -23.456 28.03 11.397 1 94.23 113 TRP A O 1
ATOM 928 N N . ASN A 1 114 ? -24.75 27.789 9.636 1 91.3 114 ASN A N 1
ATOM 929 C CA . ASN A 1 114 ? -25.952 28.155 10.378 1 91.3 114 ASN A CA 1
ATOM 930 C C . ASN A 1 114 ? -26.271 27.135 11.467 1 91.3 114 ASN A C 1
ATOM 932 O O . ASN A 1 114 ? -26.868 27.478 12.489 1 91.3 114 ASN A O 1
ATOM 936 N N . ASP A 1 115 ? -25.828 25.977 11.247 1 94.3 115 ASP A N 1
ATOM 937 C CA . ASP A 1 115 ? -26.178 24.903 12.172 1 94.3 115 ASP A CA 1
ATOM 938 C C . ASP A 1 115 ? -25.143 24.778 13.287 1 94.3 115 ASP A C 1
ATOM 940 O O . ASP A 1 115 ? -25.34 24.027 14.244 1 94.3 115 ASP A O 1
ATOM 944 N N . LEU A 1 116 ? -24.086 25.551 13.224 1 94.2 116 LEU A N 1
ATOM 945 C CA . LEU A 1 116 ? -22.995 25.423 14.184 1 94.2 116 LEU A CA 1
ATOM 946 C C . LEU A 1 116 ? -23.477 25.727 15.599 1 94.2 116 LEU A C 1
ATOM 948 O O . LEU A 1 116 ? -23.092 25.044 16.551 1 94.2 116 LEU A O 1
ATOM 952 N N . ILE A 1 117 ? -24.33 26.748 15.628 1 87.87 117 ILE A N 1
ATOM 953 C CA . ILE A 1 117 ? -24.798 27.182 16.94 1 87.87 117 ILE A CA 1
ATOM 954 C C . ILE A 1 117 ? -25.917 26.261 17.419 1 87.87 117 ILE A C 1
ATOM 956 O O . ILE A 1 117 ? -25.881 25.764 18.547 1 87.87 117 ILE A O 1
ATOM 960 N N . THR A 1 118 ? -26.803 25.959 16.538 1 91.64 118 THR A N 1
ATOM 961 C CA . THR A 1 118 ? -27.986 25.19 16.908 1 91.64 118 THR A CA 1
ATOM 962 C C . THR A 1 118 ? -27.609 23.754 17.262 1 91.64 118 THR A C 1
ATOM 964 O O . THR A 1 118 ? -28.222 23.144 18.14 1 91.64 118 THR A O 1
ATOM 967 N N . ASP A 1 119 ? -26.57 23.291 16.633 1 93.34 119 ASP A N 1
ATOM 968 C CA . ASP A 1 119 ? -26.214 21.888 16.818 1 93.34 119 ASP A CA 1
ATOM 969 C C . ASP A 1 119 ? -25.181 21.726 17.931 1 93.34 119 ASP A C 1
ATOM 971 O O . ASP A 1 119 ? -24.813 20.603 18.285 1 93.34 119 ASP A O 1
ATOM 975 N N . GLY A 1 120 ? -24.675 22.9 18.448 1 93.63 120 GLY A N 1
ATOM 976 C CA . GLY A 1 120 ? -23.844 22.833 19.64 1 93.63 120 GLY A CA 1
ATOM 977 C C . GLY A 1 120 ? -22.359 22.826 19.332 1 93.63 120 GLY A C 1
ATOM 978 O O . GLY A 1 120 ? -21.538 22.567 20.214 1 93.63 120 GLY A O 1
ATOM 979 N N . TYR A 1 121 ? -21.978 23.179 18.131 1 95.86 121 TYR A N 1
ATOM 980 C CA . TYR A 1 121 ? -20.571 23.122 17.749 1 95.86 121 TYR A CA 1
ATOM 981 C C . TYR A 1 121 ? -19.902 24.479 17.928 1 95.86 121 TYR A C 1
ATOM 983 O O . TYR A 1 121 ? -18.673 24.58 17.906 1 95.86 121 TYR A O 1
ATOM 991 N N . MET A 1 122 ? -20.693 25.469 18.113 1 94.68 122 MET A N 1
ATOM 992 C CA . MET A 1 122 ? -20.211 26.787 18.515 1 94.68 122 MET A CA 1
ATOM 993 C C . MET A 1 122 ? -20.905 27.255 19.79 1 94.68 122 MET A C 1
ATOM 995 O O . MET A 1 122 ? -22.129 27.396 19.82 1 94.68 122 MET A O 1
ATOM 999 N N . LYS A 1 123 ? -20.12 27.362 20.777 1 93.17 123 LYS A N 1
ATOM 1000 C CA . LYS A 1 123 ? -20.618 27.851 22.059 1 93.17 123 LYS A CA 1
ATOM 1001 C C . LYS A 1 123 ? -19.818 29.06 22.536 1 93.17 123 LYS A C 1
ATOM 1003 O O . LYS A 1 123 ? -18.586 29.028 22.554 1 93.17 123 LYS A O 1
ATOM 1008 N N . ASN A 1 124 ? -20.467 30.114 22.959 1 92.6 124 ASN A N 1
ATOM 1009 C CA . ASN A 1 124 ? -19.814 31.344 23.395 1 92.6 124 ASN A CA 1
ATOM 1010 C C . ASN A 1 124 ? -18.782 31.823 22.377 1 92.6 124 ASN A C 1
ATOM 1012 O O . ASN A 1 124 ? -17.646 32.133 22.737 1 92.6 124 ASN A O 1
ATOM 1016 N N . SER A 1 125 ? -19.067 31.649 21.101 1 92.83 125 SER A N 1
ATOM 1017 C CA . SER A 1 125 ? -18.271 32.097 19.963 1 92.83 125 SER A CA 1
ATOM 1018 C C . SER A 1 125 ? -16.982 31.292 19.838 1 92.83 125 SER A C 1
ATOM 1020 O O . SER A 1 125 ? -15.999 31.769 19.267 1 92.83 125 SER A O 1
ATOM 1022 N N . SER A 1 126 ? -17.089 30.101 20.43 1 95.42 126 SER A N 1
ATOM 1023 C CA . SER A 1 126 ? -15.887 29.277 20.358 1 95.42 126 SER A CA 1
ATOM 1024 C C . SER A 1 126 ? -16.163 27.959 19.642 1 95.42 126 SER A C 1
ATOM 1026 O O . SER A 1 126 ? -17.26 27.407 19.748 1 95.42 126 SER A O 1
ATOM 1028 N N . ILE A 1 127 ? -15.202 27.525 18.87 1 96.27 127 ILE A N 1
ATOM 1029 C CA . ILE A 1 127 ? -15.216 26.234 18.192 1 96.27 127 ILE A CA 1
ATOM 1030 C C . ILE A 1 127 ? -14.019 25.401 18.643 1 96.27 127 ILE A C 1
ATOM 1032 O O . ILE A 1 127 ? -12.913 25.925 18.798 1 96.27 127 ILE A O 1
ATOM 1036 N N . ILE A 1 128 ? -14.294 24.151 18.905 1 94.5 128 ILE A N 1
ATOM 1037 C CA . ILE A 1 128 ? -13.223 23.246 19.307 1 94.5 128 ILE A CA 1
ATOM 1038 C C . ILE A 1 128 ? -13.006 22.19 18.226 1 94.5 128 ILE A C 1
ATOM 1040 O O . ILE A 1 128 ? -13.946 21.5 17.825 1 94.5 128 ILE A O 1
ATOM 1044 N N . ILE A 1 129 ? -11.768 22.109 17.8 1 94.29 129 ILE A N 1
ATOM 1045 C CA . ILE A 1 129 ? -11.391 21.158 16.76 1 94.29 129 ILE A CA 1
ATOM 1046 C C . ILE A 1 129 ? -10.266 20.259 17.267 1 94.29 129 ILE A C 1
ATOM 1048 O O . ILE A 1 129 ? -9.298 20.74 17.86 1 94.29 129 ILE A O 1
ATOM 1052 N N . GLU A 1 130 ? -10.49 19.043 17.062 1 90.4 130 GLU A N 1
ATOM 1053 C CA . GLU A 1 130 ? -9.438 18.068 17.333 1 90.4 130 GLU A CA 1
ATOM 1054 C C . GLU A 1 130 ? -8.926 17.435 16.042 1 90.4 130 GLU A C 1
ATOM 1056 O O . GLU A 1 130 ? -9.714 17.083 15.162 1 90.4 130 GLU A O 1
ATOM 1061 N N . VAL A 1 131 ? -7.655 17.345 15.967 1 88.69 131 VAL A N 1
ATOM 1062 C CA . VAL A 1 131 ? -7.039 16.743 14.789 1 88.69 131 VAL A CA 1
ATOM 1063 C C . VAL A 1 131 ? -6.134 15.588 15.212 1 88.69 131 VAL A C 1
ATOM 1065 O O . VAL A 1 131 ? -5.22 15.771 16.019 1 88.69 131 VAL A O 1
ATOM 1068 N N . ASP A 1 132 ? -6.439 14.416 14.688 1 84.6 132 ASP A N 1
ATOM 1069 C CA . ASP A 1 132 ? -5.566 13.252 14.807 1 84.6 132 ASP A CA 1
ATOM 1070 C C . ASP A 1 132 ? -4.821 12.988 13.501 1 84.6 132 ASP A C 1
ATOM 1072 O O . ASP A 1 132 ? -5.426 12.969 12.427 1 84.6 132 ASP A O 1
ATOM 1076 N N . PHE A 1 133 ? -3.546 12.892 13.641 1 85.47 133 PHE A N 1
ATOM 1077 C CA . PHE A 1 133 ? -2.874 12.711 12.359 1 85.47 133 PHE A CA 1
ATOM 1078 C C . PHE A 1 133 ? -1.608 11.878 12.525 1 85.47 133 PHE A C 1
ATOM 1080 O O . PHE A 1 133 ? -1.052 11.796 13.622 1 85.47 133 PHE A O 1
ATOM 1087 N N . SER A 1 134 ? -1.213 11.198 11.506 1 85.09 134 SER A N 1
ATOM 1088 C CA . SER A 1 134 ? 0.055 10.51 11.286 1 85.09 134 SER A CA 1
ATOM 1089 C C . SER A 1 134 ? 0.664 10.893 9.941 1 85.09 134 SER A C 1
ATOM 1091 O O . SER A 1 134 ? -0.052 11.282 9.017 1 85.09 134 SER A O 1
ATOM 1093 N N . PHE A 1 135 ? 1.967 10.905 9.907 1 87.09 135 PHE A N 1
ATOM 1094 C CA . PHE A 1 135 ? 2.519 11.366 8.639 1 87.09 135 PHE A CA 1
ATOM 1095 C C . PHE A 1 135 ? 3.746 10.549 8.253 1 87.09 135 PHE A C 1
ATOM 1097 O O . PHE A 1 135 ? 4.325 9.855 9.091 1 87.09 135 PHE A O 1
ATOM 1104 N N . LYS A 1 136 ? 4.099 10.592 7.002 1 88.07 136 LYS A N 1
ATOM 1105 C CA . LYS A 1 136 ? 5.323 10.125 6.358 1 88.07 136 LYS A CA 1
ATOM 1106 C C . LYS A 1 136 ? 5.992 11.246 5.568 1 88.07 136 LYS A C 1
ATOM 1108 O O . LYS A 1 136 ? 5.353 11.891 4.734 1 88.07 136 LYS A O 1
ATOM 1113 N N . TYR A 1 137 ? 7.197 11.441 5.947 1 89.26 137 TYR A N 1
ATOM 1114 C CA . TYR A 1 137 ? 7.925 12.575 5.389 1 89.26 137 TYR A CA 1
ATOM 1115 C C . TYR A 1 137 ? 9.24 12.124 4.765 1 89.26 137 TYR A C 1
ATOM 1117 O O . TYR A 1 137 ? 9.94 11.274 5.322 1 89.26 137 TYR A O 1
ATOM 1125 N N . TYR A 1 138 ? 9.492 12.646 3.588 1 90.96 138 TYR A N 1
ATOM 1126 C CA . TYR A 1 138 ? 10.788 12.396 2.969 1 90.96 138 TYR A CA 1
ATOM 1127 C C . TYR A 1 138 ? 11.361 13.674 2.367 1 90.96 138 TYR A C 1
ATOM 1129 O O . TYR A 1 138 ? 10.658 14.408 1.669 1 90.96 138 TYR A O 1
ATOM 1137 N N . ASP A 1 139 ? 12.647 13.917 2.626 1 90.7 139 ASP A N 1
ATOM 1138 C CA . ASP A 1 139 ? 13.372 15.062 2.083 1 90.7 139 ASP A CA 1
ATOM 1139 C C . ASP A 1 139 ? 14.355 14.625 0.998 1 90.7 139 ASP A C 1
ATOM 1141 O O . ASP A 1 139 ? 15.478 14.216 1.299 1 90.7 139 ASP A O 1
ATOM 1145 N N . PHE A 1 140 ? 14.036 14.912 -0.273 1 93.96 140 PHE A N 1
ATOM 1146 C CA . PHE A 1 140 ? 14.842 14.477 -1.408 1 93.96 140 PHE A CA 1
ATOM 1147 C C . PHE A 1 140 ? 16.083 15.349 -1.557 1 93.96 140 PHE A C 1
ATOM 1149 O O . PHE A 1 140 ? 16.979 15.034 -2.342 1 93.96 140 PHE A O 1
ATOM 1156 N N . SER A 1 141 ? 16.178 16.419 -0.86 1 91.98 141 SER A N 1
ATOM 1157 C CA . SER A 1 141 ? 17.318 17.319 -0.993 1 91.98 141 SER A CA 1
ATOM 1158 C C . SER A 1 141 ? 18.516 16.817 -0.193 1 91.98 141 SER A C 1
ATOM 1160 O O . SER A 1 141 ? 19.638 17.29 -0.382 1 91.98 141 SER A O 1
ATOM 1162 N N . LYS A 1 142 ? 18.253 15.916 0.65 1 90.62 142 LYS A N 1
ATOM 1163 C CA . LYS A 1 142 ? 19.312 15.43 1.529 1 90.62 142 LYS A CA 1
ATOM 1164 C C . LYS A 1 142 ? 20.131 14.335 0.851 1 90.62 142 LYS A C 1
ATOM 1166 O O . LYS A 1 142 ? 19.578 13.333 0.394 1 90.62 142 LYS A O 1
ATOM 1171 N N . ASN A 1 143 ? 21.412 14.573 0.832 1 92.32 143 ASN A N 1
ATOM 1172 C CA . ASN A 1 143 ? 22.346 13.567 0.339 1 92.32 143 ASN A CA 1
ATOM 1173 C C . ASN A 1 143 ? 22.899 12.711 1.475 1 92.32 143 ASN A C 1
ATOM 1175 O O . ASN A 1 143 ? 23.608 13.214 2.348 1 92.32 143 ASN A O 1
ATOM 1179 N N . ILE A 1 144 ? 22.488 11.506 1.462 1 91.21 144 ILE A N 1
ATOM 1180 C CA . ILE A 1 144 ? 23.016 10.574 2.452 1 91.21 144 ILE A CA 1
ATOM 1181 C C . ILE A 1 144 ? 24.031 9.642 1.795 1 91.21 144 ILE A C 1
ATOM 1183 O O . ILE A 1 144 ? 23.656 8.719 1.068 1 91.21 144 ILE A O 1
ATOM 1187 N N . PRO A 1 145 ? 25.237 9.745 2.215 1 85.53 145 PRO A N 1
ATOM 1188 C CA . PRO A 1 145 ? 26.281 8.914 1.61 1 85.53 145 PRO A CA 1
ATOM 1189 C C . PRO A 1 145 ? 25.988 7.42 1.73 1 85.53 145 PRO A C 1
ATOM 1191 O O . PRO A 1 145 ? 25.495 6.965 2.765 1 85.53 145 PRO A O 1
ATOM 1194 N N . ASN A 1 146 ? 26.207 6.751 0.718 1 81.48 146 ASN A N 1
ATOM 1195 C CA . ASN A 1 146 ? 26.091 5.299 0.635 1 81.48 146 ASN A CA 1
ATOM 1196 C C . ASN A 1 146 ? 24.633 4.858 0.536 1 81.48 146 ASN A C 1
ATOM 1198 O O . ASN A 1 146 ? 24.348 3.667 0.398 1 81.48 146 ASN A O 1
ATOM 1202 N N . LEU A 1 147 ? 23.713 5.812 0.694 1 88.46 147 LEU A N 1
ATOM 1203 C CA . LEU A 1 147 ? 22.316 5.44 0.496 1 88.46 147 LEU A CA 1
ATOM 1204 C C . LEU A 1 147 ? 21.789 5.989 -0.825 1 88.46 147 LEU A C 1
ATOM 1206 O O . LEU A 1 147 ? 20.992 5.334 -1.501 1 88.46 147 LEU A O 1
ATOM 1210 N N . ASN A 1 148 ? 22.217 7.214 -1.005 1 92.67 148 ASN A N 1
ATOM 1211 C CA . ASN A 1 148 ? 21.878 7.829 -2.283 1 92.67 148 ASN A CA 1
ATOM 1212 C C . ASN A 1 148 ? 23.029 7.723 -3.279 1 92.67 148 ASN A C 1
ATOM 1214 O O . ASN A 1 148 ? 24.127 8.219 -3.021 1 92.67 148 ASN A O 1
ATOM 1218 N N . ASP A 1 149 ? 22.836 7.077 -4.377 1 93.35 149 ASP A N 1
ATOM 1219 C CA . ASP A 1 149 ? 23.931 6.9 -5.327 1 93.35 149 ASP A CA 1
ATOM 1220 C C . ASP A 1 149 ? 23.548 7.423 -6.71 1 93.35 149 ASP A C 1
ATOM 1222 O O . ASP A 1 149 ? 24.274 7.208 -7.683 1 93.35 149 ASP A O 1
ATOM 1226 N N . ILE A 1 150 ? 22.408 8.099 -6.775 1 95.49 150 ILE A N 1
ATOM 1227 C CA . ILE A 1 150 ? 21.991 8.719 -8.029 1 95.49 150 ILE A CA 1
ATOM 1228 C C . ILE A 1 150 ? 21.226 10.008 -7.738 1 95.49 150 ILE A C 1
ATOM 1230 O O . ILE A 1 150 ? 20.569 10.126 -6.701 1 95.49 150 ILE A O 1
ATOM 1234 N N . VAL A 1 151 ? 21.377 10.943 -8.603 1 96.74 151 VAL A N 1
ATOM 1235 C CA . VAL A 1 151 ? 20.745 12.252 -8.47 1 96.74 151 VAL A CA 1
ATOM 1236 C C . VAL A 1 151 ? 19.95 12.573 -9.734 1 96.74 151 VAL A C 1
ATOM 1238 O O . VAL A 1 151 ? 20.455 12.416 -10.848 1 96.74 151 VAL A O 1
ATOM 1241 N N . PHE A 1 152 ? 18.77 12.99 -9.557 1 97.07 152 PHE A N 1
ATOM 1242 C CA . PHE A 1 152 ? 17.981 13.51 -10.668 1 97.07 152 PHE A CA 1
ATOM 1243 C C . PHE A 1 152 ? 17.892 15.03 -10.604 1 97.07 152 PHE A C 1
ATOM 1245 O O . PHE A 1 152 ? 17.738 15.603 -9.524 1 97.07 152 PHE A O 1
ATOM 1252 N N . MET A 1 153 ? 18.004 15.634 -11.72 1 96.9 153 MET A N 1
ATOM 1253 C CA . MET A 1 153 ? 17.867 17.083 -11.83 1 96.9 153 MET A CA 1
ATOM 1254 C C . MET A 1 153 ? 16.655 17.452 -12.679 1 96.9 153 MET A C 1
ATOM 1256 O O . MET A 1 153 ? 16.548 17.031 -13.832 1 96.9 153 MET A O 1
ATOM 1260 N N . VAL A 1 154 ? 15.743 18.176 -12.094 1 95.39 154 VAL A N 1
ATOM 1261 C CA . VAL A 1 154 ? 14.555 18.666 -12.786 1 95.39 154 VAL A CA 1
ATOM 1262 C C . VAL A 1 154 ? 14.389 20.163 -12.532 1 95.39 154 VAL A C 1
ATOM 1264 O O . VAL A 1 154 ? 14.196 20.587 -11.39 1 95.39 154 VAL A O 1
ATOM 1267 N N . ASP A 1 155 ? 14.41 20.994 -13.588 1 91.96 155 ASP A N 1
ATOM 1268 C CA . ASP A 1 155 ? 14.273 22.441 -13.457 1 91.96 155 ASP A CA 1
ATOM 1269 C C . ASP A 1 155 ? 15.192 22.982 -12.364 1 91.96 155 ASP A C 1
ATOM 1271 O O . ASP A 1 155 ? 14.736 23.661 -11.442 1 91.96 155 ASP A O 1
ATOM 1275 N N . ASN A 1 156 ? 16.442 22.505 -12.287 1 90.62 156 ASN A N 1
ATOM 1276 C CA . ASN A 1 156 ? 17.513 22.953 -11.403 1 90.62 156 ASN A CA 1
ATOM 1277 C C . ASN A 1 156 ? 17.281 22.5 -9.965 1 90.62 156 ASN A C 1
ATOM 1279 O O . ASN A 1 156 ? 17.908 23.014 -9.038 1 90.62 156 ASN A O 1
ATOM 1283 N N . THR A 1 157 ? 16.333 21.607 -9.809 1 93.19 157 THR A N 1
ATOM 1284 C CA . THR A 1 157 ? 16.102 21.017 -8.495 1 93.19 157 THR A CA 1
ATOM 1285 C C . THR A 1 157 ? 16.699 19.615 -8.419 1 93.19 157 THR A C 1
ATOM 1287 O O . THR A 1 157 ? 16.54 18.816 -9.345 1 93.19 157 THR A O 1
ATOM 1290 N N . VAL A 1 158 ? 17.339 19.369 -7.32 1 94.5 158 VAL A N 1
ATOM 1291 C CA . VAL A 1 158 ? 18.079 18.122 -7.154 1 94.5 158 VAL A CA 1
ATOM 1292 C C . VAL A 1 158 ? 17.248 17.133 -6.339 1 94.5 158 VAL A C 1
ATOM 1294 O O . VAL A 1 158 ? 16.635 17.506 -5.336 1 94.5 158 VAL A O 1
ATOM 1297 N N . PHE A 1 159 ? 17.194 15.892 -6.782 1 96.14 159 PHE A N 1
ATOM 1298 C CA . PHE A 1 159 ? 16.559 14.787 -6.074 1 96.14 159 PHE A CA 1
ATOM 1299 C C . PHE A 1 159 ? 17.554 13.66 -5.826 1 96.14 159 PHE A C 1
ATOM 1301 O O . PHE A 1 159 ? 17.967 12.972 -6.762 1 96.14 159 PHE A O 1
ATOM 1308 N N . HIS A 1 160 ? 17.95 13.484 -4.574 1 95.78 160 HIS A N 1
ATOM 1309 C CA . HIS A 1 160 ? 18.818 12.366 -4.22 1 95.78 160 HIS A CA 1
ATOM 1310 C C . HIS A 1 160 ? 18.012 11.089 -4.008 1 95.78 160 HIS A C 1
ATOM 1312 O O . HIS A 1 160 ? 16.971 11.109 -3.346 1 95.78 160 HIS A O 1
ATOM 1318 N N . THR A 1 161 ? 18.404 10.006 -4.582 1 95.08 161 THR A N 1
ATOM 1319 C CA . THR A 1 161 ? 17.726 8.727 -4.4 1 95.08 161 THR A CA 1
ATOM 1320 C C . THR A 1 161 ? 18.7 7.567 -4.585 1 95.08 161 THR A C 1
ATOM 1322 O O . THR A 1 161 ? 19.917 7.755 -4.517 1 95.08 161 THR A O 1
ATOM 1325 N N . SER A 1 162 ? 18.183 6.371 -4.68 1 94.42 162 SER A N 1
ATOM 1326 C CA . SER A 1 162 ? 18.998 5.162 -4.75 1 94.42 162 SER A CA 1
ATOM 1327 C C . SER A 1 162 ? 18.629 4.316 -5.964 1 94.42 162 SER A C 1
ATOM 1329 O O . SER A 1 162 ? 17.448 4.098 -6.24 1 94.42 162 SER A O 1
ATOM 1331 N N . LYS A 1 163 ? 19.701 3.813 -6.608 1 94.1 163 LYS A N 1
ATOM 1332 C CA . LYS A 1 163 ? 19.481 2.898 -7.724 1 94.1 163 LYS A CA 1
ATOM 1333 C C . LYS A 1 163 ? 18.728 1.65 -7.272 1 94.1 163 LYS A C 1
ATOM 1335 O O . LYS A 1 163 ? 17.886 1.128 -8.005 1 94.1 163 LYS A O 1
ATOM 1340 N N . ALA A 1 164 ? 18.994 1.244 -6.072 1 92.78 164 ALA A N 1
ATOM 1341 C CA . ALA A 1 164 ? 18.351 0.042 -5.546 1 92.78 164 ALA A CA 1
ATOM 1342 C C . ALA A 1 164 ? 16.843 0.238 -5.42 1 92.78 164 ALA A C 1
ATOM 1344 O O . ALA A 1 164 ? 16.063 -0.64 -5.797 1 92.78 164 ALA A O 1
ATOM 1345 N N . ILE A 1 165 ? 16.415 1.352 -4.942 1 92.81 165 ILE A N 1
ATOM 1346 C CA . ILE A 1 165 ? 15.002 1.658 -4.747 1 92.81 165 ILE A CA 1
ATOM 1347 C C . ILE A 1 165 ? 14.297 1.728 -6.1 1 92.81 165 ILE A C 1
ATOM 1349 O O . ILE A 1 165 ? 13.22 1.154 -6.276 1 92.81 165 ILE A O 1
ATOM 1353 N N . LEU A 1 166 ? 14.974 2.3 -7.062 1 94.15 166 LEU A N 1
ATOM 1354 C CA . LEU A 1 166 ? 14.382 2.468 -8.385 1 94.15 166 LEU A CA 1
ATOM 1355 C C . LEU A 1 166 ? 14.287 1.131 -9.112 1 94.15 166 LEU A C 1
ATOM 1357 O O . LEU A 1 166 ? 13.25 0.811 -9.698 1 94.15 166 LEU A O 1
ATOM 1361 N N . CYS A 1 167 ? 15.303 0.324 -9.024 1 92.39 167 CYS A N 1
ATOM 1362 C CA . CYS A 1 167 ? 15.408 -0.919 -9.781 1 92.39 167 CYS A CA 1
ATOM 1363 C C . CYS A 1 167 ? 14.416 -1.956 -9.266 1 92.39 167 CYS A C 1
ATOM 1365 O O . CYS A 1 167 ? 13.984 -2.833 -10.015 1 92.39 167 CYS A O 1
ATOM 1367 N N . MET A 1 168 ? 13.966 -1.796 -8.055 1 88.71 168 MET A N 1
ATOM 1368 C CA . MET A 1 168 ? 13.077 -2.796 -7.47 1 88.71 168 MET A CA 1
ATOM 1369 C C . MET A 1 168 ? 11.667 -2.67 -8.037 1 88.71 168 MET A C 1
ATOM 1371 O O . MET A 1 168 ? 10.888 -3.623 -7.992 1 88.71 168 MET A O 1
ATOM 1375 N N . GLN A 1 169 ? 11.424 -1.563 -8.691 1 88.24 169 GLN A N 1
ATOM 1376 C CA . GLN A 1 169 ? 10.047 -1.363 -9.129 1 88.24 169 GLN A CA 1
ATOM 1377 C C . GLN A 1 169 ? 9.99 -0.966 -10.602 1 88.24 169 GLN A C 1
ATOM 1379 O O . GLN A 1 169 ? 8.908 -0.751 -11.151 1 88.24 169 GLN A O 1
ATOM 1384 N N . SER A 1 170 ? 11.088 -0.913 -11.21 1 93.08 170 SER A N 1
ATOM 1385 C CA . SER A 1 170 ? 11.138 -0.41 -12.578 1 93.08 170 SER A CA 1
ATOM 1386 C C . SER A 1 170 ? 12.072 -1.251 -13.443 1 93.08 170 SER A C 1
ATOM 1388 O O . SER A 1 170 ? 13.282 -1.281 -13.21 1 93.08 170 SER A O 1
ATOM 1390 N N . GLU A 1 171 ? 11.538 -1.822 -14.472 1 91.74 171 GLU A N 1
ATOM 1391 C CA . GLU A 1 171 ? 12.362 -2.558 -15.427 1 91.74 171 GLU A CA 1
ATOM 1392 C C . GLU A 1 171 ? 13.273 -1.617 -16.21 1 91.74 171 GLU A C 1
ATOM 1394 O O . GLU A 1 171 ? 14.397 -1.982 -16.562 1 91.74 171 GLU A O 1
ATOM 1399 N N . TYR A 1 172 ? 12.801 -0.456 -16.431 1 94.58 172 TYR A N 1
ATOM 1400 C CA . TYR A 1 172 ? 13.581 0.552 -17.14 1 94.58 172 TYR A CA 1
ATOM 1401 C C . TYR A 1 172 ? 14.856 0.891 -16.377 1 94.58 172 TYR A C 1
ATOM 1403 O O . TYR A 1 172 ? 15.954 0.841 -16.936 1 94.58 172 TYR A O 1
ATOM 1411 N N . PHE A 1 173 ? 14.749 1.183 -15.146 1 94.95 173 PHE A N 1
ATOM 1412 C CA . PHE A 1 173 ? 15.91 1.574 -14.354 1 94.95 173 PHE A CA 1
ATOM 1413 C C . PHE A 1 173 ? 16.819 0.377 -14.099 1 94.95 173 PHE A C 1
ATOM 1415 O O . PHE A 1 173 ? 18.041 0.524 -14.025 1 94.95 173 PHE A O 1
ATOM 1422 N N . TYR A 1 174 ? 16.183 -0.773 -13.977 1 93.83 174 TYR A N 1
ATOM 1423 C CA . TYR A 1 174 ? 17.001 -1.974 -13.855 1 93.83 174 TYR A CA 1
ATOM 1424 C C . TYR A 1 174 ? 17.875 -2.167 -15.088 1 93.83 174 TYR A C 1
ATOM 1426 O O . TYR A 1 174 ? 19.072 -2.438 -14.972 1 93.83 174 TYR A O 1
ATOM 1434 N N . ASP A 1 175 ? 17.258 -2.045 -16.222 1 94.71 175 ASP A N 1
ATOM 1435 C CA . ASP A 1 175 ? 18.013 -2.183 -17.463 1 94.71 175 ASP A CA 1
ATOM 1436 C C . ASP A 1 175 ? 19.093 -1.109 -17.571 1 94.71 175 ASP A C 1
ATOM 1438 O O . ASP A 1 175 ? 20.23 -1.401 -17.948 1 94.71 175 ASP A O 1
ATOM 1442 N N . LEU A 1 176 ? 18.774 0.057 -17.183 1 94.59 176 LEU A N 1
ATOM 1443 C CA . LEU A 1 176 ? 19.677 1.197 -17.3 1 94.59 176 LEU A CA 1
ATOM 1444 C C . LEU A 1 176 ? 20.897 1.019 -16.403 1 94.59 176 LEU A C 1
ATOM 1446 O O . LEU A 1 176 ? 22.033 1.172 -16.856 1 94.59 176 LEU A O 1
ATOM 1450 N N . PHE A 1 177 ? 20.683 0.584 -15.163 1 93.44 177 PHE A N 1
ATOM 1451 C CA . PHE A 1 177 ? 21.767 0.633 -14.189 1 93.44 177 PHE A CA 1
ATOM 1452 C C . PHE A 1 177 ? 22.481 -0.71 -14.104 1 93.44 177 PHE A C 1
ATOM 1454 O O . PHE A 1 177 ? 23.669 -0.769 -13.78 1 93.44 177 PHE A O 1
ATOM 1461 N N . ILE A 1 178 ? 21.763 -1.757 -14.322 1 91.85 178 ILE A N 1
ATOM 1462 C CA . ILE A 1 178 ? 22.338 -3.08 -14.106 1 91.85 178 ILE A CA 1
ATOM 1463 C C . ILE A 1 178 ? 22.746 -3.69 -15.445 1 91.85 178 ILE A C 1
ATOM 1465 O O . ILE A 1 178 ? 23.893 -4.108 -15.621 1 91.85 178 ILE A O 1
ATOM 1469 N N . ASN A 1 179 ? 21.889 -3.709 -16.367 1 91.54 179 ASN A N 1
ATOM 1470 C CA . ASN A 1 179 ? 22.212 -4.338 -17.643 1 91.54 179 ASN A CA 1
ATOM 1471 C C . ASN A 1 179 ? 23.13 -3.457 -18.486 1 91.54 179 ASN A C 1
ATOM 1473 O O . ASN A 1 179 ? 24.139 -3.93 -19.013 1 91.54 179 ASN A O 1
ATOM 1477 N N . LYS A 1 180 ? 22.831 -2.155 -18.6 1 92.38 180 LYS A N 1
ATOM 1478 C CA . LYS A 1 180 ? 23.614 -1.227 -19.41 1 92.38 180 LYS A CA 1
ATOM 1479 C C . LYS A 1 180 ? 24.752 -0.615 -18.599 1 92.38 180 LYS A C 1
ATOM 1481 O O . LYS A 1 180 ? 25.636 0.04 -19.155 1 92.38 180 LYS A O 1
ATOM 1486 N N . LYS A 1 181 ? 24.725 -0.784 -17.281 1 88.06 181 LYS A N 1
ATOM 1487 C CA . LYS A 1 181 ? 25.776 -0.369 -16.356 1 88.06 181 LYS A CA 1
ATOM 1488 C C . LYS A 1 181 ? 26.062 1.124 -16.483 1 88.06 181 LYS A C 1
ATOM 1490 O O . LYS A 1 181 ? 27.221 1.536 -16.553 1 88.06 181 LYS A O 1
ATOM 1495 N N . CYS A 1 182 ? 24.947 1.806 -16.613 1 86.41 182 CYS A N 1
ATOM 1496 C CA . CYS A 1 182 ? 25.098 3.256 -16.636 1 86.41 182 CYS A CA 1
ATOM 1497 C C . CYS A 1 182 ? 25.85 3.746 -15.404 1 86.41 182 CYS A C 1
ATOM 1499 O O . CYS A 1 182 ? 25.456 3.451 -14.274 1 86.41 182 CYS A O 1
ATOM 1501 N N . ARG A 1 183 ? 26.954 4.566 -15.621 1 87.43 183 ARG A N 1
ATOM 1502 C CA . ARG A 1 183 ? 27.811 5.01 -14.526 1 87.43 183 ARG A CA 1
ATOM 1503 C C . ARG A 1 183 ? 27.51 6.457 -14.148 1 87.43 183 ARG A C 1
ATOM 1505 O O . ARG A 1 183 ? 28.062 6.977 -13.176 1 87.43 183 ARG A O 1
ATOM 1512 N N . GLU A 1 184 ? 26.532 7.014 -14.855 1 89.93 184 GLU A N 1
ATOM 1513 C CA . GLU A 1 184 ? 26.171 8.39 -14.524 1 89.93 184 GLU A CA 1
ATOM 1514 C C . GLU A 1 184 ? 25.557 8.48 -13.13 1 89.93 184 GLU A C 1
ATOM 1516 O O . GLU A 1 184 ? 24.781 7.609 -12.731 1 89.93 184 GLU A O 1
ATOM 1521 N N . THR A 1 185 ? 25.953 9.506 -12.448 1 92.01 185 THR A N 1
ATOM 1522 C CA . THR A 1 185 ? 25.425 9.705 -11.103 1 92.01 185 THR A CA 1
ATOM 1523 C C . THR A 1 185 ? 24.413 10.847 -11.082 1 92.01 185 THR A C 1
ATOM 1525 O O . THR A 1 185 ? 23.706 11.039 -10.091 1 92.01 185 THR A O 1
ATOM 1528 N N . VAL A 1 186 ? 24.432 11.609 -12.193 1 95.84 186 VAL A N 1
ATOM 1529 C CA . VAL A 1 186 ? 23.46 12.692 -12.311 1 95.84 186 VAL A CA 1
ATOM 1530 C C . VAL A 1 186 ? 22.664 12.532 -13.604 1 95.84 186 VAL A C 1
ATOM 1532 O O . VAL A 1 186 ? 23.243 12.417 -14.687 1 95.84 186 VAL A O 1
ATOM 1535 N N . ILE A 1 187 ? 21.403 12.492 -13.489 1 96.07 187 ILE A N 1
ATOM 1536 C CA . ILE A 1 187 ? 20.525 12.364 -14.647 1 96.07 187 ILE A CA 1
ATOM 1537 C C . ILE A 1 187 ? 19.592 13.571 -14.724 1 96.07 187 ILE A C 1
ATOM 1539 O O . ILE A 1 187 ? 18.853 13.853 -13.778 1 96.07 187 ILE A O 1
ATOM 1543 N N . GLU A 1 188 ? 19.56 14.196 -15.788 1 95.93 188 GLU A N 1
ATOM 1544 C CA . GLU A 1 188 ? 18.658 15.321 -16.011 1 95.93 188 GLU A CA 1
ATOM 1545 C C . GLU A 1 188 ? 17.36 14.865 -16.671 1 95.93 188 GLU A C 1
ATOM 1547 O O . GLU A 1 188 ? 17.386 14.161 -17.683 1 95.93 188 GLU A O 1
ATOM 1552 N N . ILE A 1 189 ? 16.282 15.244 -16.077 1 94.55 189 ILE A N 1
ATOM 1553 C CA . ILE A 1 189 ? 14.969 14.913 -16.62 1 94.55 189 ILE A CA 1
ATOM 1554 C C . ILE A 1 189 ? 14.289 16.18 -17.133 1 94.55 189 ILE A C 1
ATOM 1556 O O . ILE A 1 189 ? 14.127 17.151 -16.389 1 94.55 189 ILE A O 1
ATOM 1560 N N . GLY A 1 190 ? 13.892 16.107 -18.371 1 91.43 190 GLY A N 1
ATOM 1561 C CA . GLY A 1 190 ? 13.191 17.233 -18.967 1 91.43 190 GLY A CA 1
ATOM 1562 C C . GLY A 1 190 ? 11.733 16.94 -19.261 1 91.43 190 GLY A C 1
ATOM 1563 O O . GLY A 1 190 ? 11.276 15.807 -19.096 1 91.43 190 GLY A O 1
ATOM 1564 N N . ASP A 1 191 ? 10.914 18.004 -19.557 1 89.47 191 ASP A N 1
ATOM 1565 C CA . ASP A 1 191 ? 9.542 17.906 -20.048 1 89.47 191 ASP A CA 1
ATOM 1566 C C . ASP A 1 191 ? 8.619 17.313 -18.987 1 89.47 191 ASP A C 1
ATOM 1568 O O . ASP A 1 191 ? 7.804 16.437 -19.284 1 89.47 191 ASP A O 1
ATOM 1572 N N . ILE A 1 192 ? 8.953 17.579 -17.711 1 94.01 192 ILE A N 1
ATOM 1573 C CA . ILE A 1 192 ? 8.093 17.15 -16.613 1 94.01 192 ILE A CA 1
ATOM 1574 C C . ILE A 1 192 ? 8.012 18.253 -15.56 1 94.01 192 ILE A C 1
ATOM 1576 O O . ILE A 1 192 ? 9.013 18.907 -15.258 1 94.01 192 ILE A O 1
ATOM 1580 N N . GLU A 1 193 ? 6.847 18.493 -15.12 1 93.38 193 GLU A N 1
ATOM 1581 C CA . GLU A 1 193 ? 6.684 19.441 -14.022 1 93.38 193 GLU A CA 1
ATOM 1582 C C . GLU A 1 193 ? 7.316 18.912 -12.738 1 93.38 193 GLU A C 1
ATOM 1584 O O . GLU A 1 193 ? 7.229 17.719 -12.442 1 93.38 193 GLU A O 1
ATOM 1589 N N . LEU A 1 194 ? 7.882 19.792 -12.013 1 93.02 194 LEU A N 1
ATOM 1590 C CA . LEU A 1 194 ? 8.638 19.458 -10.812 1 93.02 194 LEU A CA 1
ATOM 1591 C C . LEU A 1 194 ? 7.792 18.632 -9.849 1 93.02 194 LEU A C 1
ATOM 1593 O O . LEU A 1 194 ? 8.252 17.611 -9.332 1 93.02 194 LEU A O 1
ATOM 1597 N N . ASP A 1 195 ? 6.548 18.998 -9.636 1 92.04 195 ASP A N 1
ATOM 1598 C CA . ASP A 1 195 ? 5.694 18.305 -8.676 1 92.04 195 ASP A CA 1
ATOM 1599 C C . ASP A 1 195 ? 5.295 16.925 -9.194 1 92.04 195 ASP A C 1
ATOM 1601 O O . ASP A 1 195 ? 5.156 15.98 -8.415 1 92.04 195 ASP A O 1
ATOM 1605 N N . ASP A 1 196 ? 5.096 16.815 -10.421 1 93.99 196 ASP A N 1
ATOM 1606 C CA . ASP A 1 196 ? 4.801 15.508 -10.999 1 93.99 196 ASP A CA 1
ATOM 1607 C C . ASP A 1 196 ? 5.974 14.549 -10.816 1 93.99 196 ASP A C 1
ATOM 1609 O O . ASP A 1 196 ? 5.778 13.372 -10.506 1 93.99 196 ASP A O 1
ATOM 1613 N N . PHE A 1 197 ? 7.136 15.105 -10.975 1 95.47 197 PHE A N 1
ATOM 1614 C CA . PHE A 1 197 ? 8.313 14.265 -10.792 1 95.47 197 PHE A CA 1
ATOM 1615 C C . PHE A 1 197 ? 8.468 13.86 -9.33 1 95.47 197 PHE A C 1
ATOM 1617 O O . PHE A 1 197 ? 8.83 12.721 -9.031 1 95.47 197 PHE A O 1
ATOM 1624 N N . ARG A 1 198 ? 8.217 14.811 -8.485 1 93.7 198 ARG A N 1
ATOM 1625 C CA . ARG A 1 198 ? 8.293 14.53 -7.055 1 93.7 198 ARG A CA 1
ATOM 1626 C C . ARG A 1 198 ? 7.365 13.381 -6.673 1 93.7 198 ARG A C 1
ATOM 1628 O O . ARG A 1 198 ? 7.768 12.463 -5.957 1 93.7 198 ARG A O 1
ATOM 1635 N N . TYR A 1 199 ? 6.17 13.413 -7.161 1 92.75 199 TYR A N 1
ATOM 1636 C CA . TYR A 1 199 ? 5.197 12.366 -6.868 1 92.75 199 TYR A CA 1
ATOM 1637 C C . TYR A 1 199 ? 5.587 11.056 -7.542 1 92.75 199 TYR A C 1
ATOM 1639 O O . TYR A 1 199 ? 5.4 9.978 -6.973 1 92.75 199 TYR A O 1
ATOM 1647 N N . PHE A 1 200 ? 6.117 11.213 -8.684 1 95.36 200 PHE A N 1
ATOM 1648 C CA . PHE A 1 200 ? 6.638 10.049 -9.391 1 95.36 200 PHE A CA 1
ATOM 1649 C C . PHE A 1 200 ? 7.73 9.365 -8.577 1 95.36 200 PHE A C 1
ATOM 1651 O O . PHE A 1 200 ? 7.668 8.157 -8.337 1 95.36 200 PHE A O 1
ATOM 1658 N N . LEU A 1 201 ? 8.635 10.137 -8.127 1 94.97 201 LEU A N 1
ATOM 1659 C CA . LEU A 1 201 ? 9.748 9.582 -7.365 1 94.97 201 LEU A CA 1
ATOM 1660 C C . LEU A 1 201 ? 9.267 9.019 -6.032 1 94.97 201 LEU A C 1
ATOM 1662 O O . LEU A 1 201 ? 9.754 7.981 -5.58 1 94.97 201 LEU A O 1
ATOM 1666 N N . ALA A 1 202 ? 8.332 9.675 -5.435 1 92.33 202 ALA A N 1
ATOM 1667 C CA . ALA A 1 202 ? 7.772 9.218 -4.165 1 92.33 202 ALA A CA 1
ATOM 1668 C C . ALA A 1 202 ? 7.138 7.837 -4.311 1 92.33 202 ALA A C 1
ATOM 1670 O O . ALA A 1 202 ? 7.138 7.045 -3.366 1 92.33 202 ALA A O 1
ATOM 1671 N N . SER A 1 203 ? 6.675 7.496 -5.463 1 91.76 203 SER A N 1
ATOM 1672 C CA . SER A 1 203 ? 5.974 6.238 -5.701 1 91.76 203 SER A CA 1
ATOM 1673 C C . SER A 1 203 ? 6.916 5.047 -5.563 1 91.76 203 SER A C 1
ATOM 1675 O O . SER A 1 203 ? 6.468 3.91 -5.401 1 91.76 203 SER A O 1
ATOM 1677 N N . PHE A 1 204 ? 8.172 5.265 -5.59 1 92.53 204 PHE A N 1
ATOM 1678 C CA . PHE A 1 204 ? 9.141 4.184 -5.453 1 92.53 204 PHE A CA 1
ATOM 1679 C C . PHE A 1 204 ? 9.347 3.824 -3.987 1 92.53 204 PHE A C 1
ATOM 1681 O O . PHE A 1 204 ? 9.922 2.779 -3.673 1 92.53 204 PHE A O 1
ATOM 1688 N N . TYR A 1 205 ? 8.899 4.654 -3.171 1 88.99 205 TYR A N 1
ATOM 1689 C CA . TYR A 1 205 ? 9.109 4.449 -1.742 1 88.99 205 TYR A CA 1
ATOM 1690 C C . TYR A 1 205 ? 7.898 3.777 -1.105 1 88.99 205 TYR A C 1
ATOM 1692 O O . TYR A 1 205 ? 6.77 4.255 -1.243 1 88.99 205 TYR A O 1
ATOM 1700 N N . ALA A 1 206 ? 8.148 2.734 -0.383 1 81.9 206 ALA A N 1
ATOM 1701 C CA . ALA A 1 206 ? 7.123 1.831 0.136 1 81.9 206 ALA A CA 1
ATOM 1702 C C . ALA A 1 206 ? 6.199 2.553 1.112 1 81.9 206 ALA A C 1
ATOM 1704 O O . ALA A 1 206 ? 5.04 2.167 1.281 1 81.9 206 ALA A O 1
ATOM 1705 N N . PHE A 1 207 ? 6.594 3.627 1.658 1 81.35 207 PHE A N 1
ATOM 1706 C CA . PHE A 1 207 ? 5.827 4.258 2.725 1 81.35 207 PHE A CA 1
ATOM 1707 C C . PHE A 1 207 ? 4.785 5.212 2.152 1 81.35 207 PHE A C 1
ATOM 1709 O O . PHE A 1 207 ? 3.848 5.607 2.849 1 81.35 207 PHE A O 1
ATOM 1716 N N . PHE A 1 208 ? 4.938 5.536 0.909 1 85.08 208 PHE A N 1
ATOM 1717 C CA . PHE A 1 208 ? 3.978 6.48 0.348 1 85.08 208 PHE A CA 1
ATOM 1718 C C . PHE A 1 208 ? 2.848 5.745 -0.363 1 85.08 208 PHE A C 1
ATOM 1720 O O . PHE A 1 208 ? 3.083 4.748 -1.049 1 85.08 208 PHE A O 1
ATOM 1727 N N . GLU A 1 209 ? 1.743 6.303 -0.141 1 83.23 209 GLU A N 1
ATOM 1728 C CA . GLU A 1 209 ? 0.551 5.796 -0.814 1 83.23 209 GLU A CA 1
ATOM 1729 C C . GLU A 1 209 ? -0.004 6.82 -1.799 1 83.23 209 GLU A C 1
ATOM 1731 O O . GLU A 1 209 ? 0.511 7.936 -1.899 1 83.23 209 GLU A O 1
ATOM 1736 N N . SER A 1 210 ? -0.943 6.36 -2.579 1 82.92 210 SER A N 1
ATOM 1737 C CA . SER A 1 210 ? -1.572 7.236 -3.562 1 82.92 210 SER A CA 1
ATOM 1738 C C . SER A 1 210 ? -2.323 8.378 -2.885 1 82.92 210 SER A C 1
ATOM 1740 O O . SER A 1 210 ? -2.959 8.18 -1.848 1 82.92 210 SER A O 1
ATOM 1742 N N . CYS A 1 211 ? -2.223 9.582 -3.535 1 83.46 211 CYS A N 1
ATOM 1743 C CA . CYS A 1 211 ? -2.871 10.767 -2.986 1 83.46 211 CYS A CA 1
ATOM 1744 C C . CYS A 1 211 ? -3.76 11.435 -4.027 1 83.46 211 CYS A C 1
ATOM 1746 O O . CYS A 1 211 ? -3.525 11.298 -5.229 1 83.46 211 CYS A O 1
ATOM 1748 N N . GLU A 1 212 ? -4.661 12.183 -3.55 1 77.73 212 GLU A N 1
ATOM 1749 C CA . GLU A 1 212 ? -5.604 12.871 -4.426 1 77.73 212 GLU A CA 1
ATOM 1750 C C . GLU A 1 212 ? -4.925 14.008 -5.184 1 77.73 212 GLU A C 1
ATOM 1752 O O . GLU A 1 212 ? -5.365 14.386 -6.272 1 77.73 212 GLU A O 1
ATOM 1757 N N . GLN A 1 213 ? -3.87 14.502 -4.751 1 82.3 213 GLN A N 1
ATOM 1758 C CA . GLN A 1 213 ? -3.211 15.679 -5.31 1 82.3 213 GLN A CA 1
ATOM 1759 C C . GLN A 1 213 ? -2.363 15.31 -6.524 1 82.3 213 GLN A C 1
ATOM 1761 O O . GLN A 1 213 ? -1.927 16.187 -7.272 1 82.3 213 GLN A O 1
ATOM 1766 N N . PHE A 1 214 ? -2.248 14.04 -6.779 1 87.68 214 PHE A N 1
ATOM 1767 C CA . PHE A 1 214 ? -1.392 13.604 -7.876 1 87.68 214 PHE A CA 1
ATOM 1768 C C . PHE A 1 214 ? -2.059 13.869 -9.221 1 87.68 214 PHE A C 1
ATOM 1770 O O . PHE A 1 214 ? -3.281 13.766 -9.344 1 87.68 214 PHE A O 1
ATOM 1777 N N . ASN A 1 215 ? -1.289 14.338 -10.053 1 91.94 215 ASN A N 1
ATOM 1778 C CA . ASN A 1 215 ? -1.713 14.389 -11.448 1 91.94 215 ASN A CA 1
ATOM 1779 C C . ASN A 1 215 ? -1.604 13.022 -12.118 1 91.94 215 ASN A C 1
ATOM 1781 O O . ASN A 1 215 ? -0.605 12.726 -12.775 1 91.94 215 ASN A O 1
ATOM 1785 N N . TYR A 1 216 ? -2.673 12.299 -12.083 1 93.55 216 TYR A N 1
ATOM 1786 C CA . TYR A 1 216 ? -2.621 10.893 -12.467 1 93.55 216 TYR A CA 1
ATOM 1787 C C . TYR A 1 216 ? -2.459 10.745 -13.975 1 93.55 216 TYR A C 1
ATOM 1789 O O . TYR A 1 216 ? -1.896 9.756 -14.452 1 93.55 216 TYR A O 1
ATOM 1797 N N . PHE A 1 217 ? -2.827 11.732 -14.76 1 93.73 217 PHE A N 1
ATOM 1798 C CA . PHE A 1 217 ? -2.664 11.622 -16.205 1 93.73 217 PHE A CA 1
ATOM 1799 C C . PHE A 1 217 ? -1.196 11.744 -16.595 1 93.73 217 PHE A C 1
ATOM 1801 O O . PHE A 1 217 ? -0.728 11.049 -17.5 1 93.73 217 PHE A O 1
ATOM 1808 N N . GLU A 1 218 ? -0.57 12.554 -15.878 1 95.53 218 GLU A N 1
ATOM 1809 C CA . GLU A 1 218 ? 0.869 12.639 -16.106 1 95.53 218 GLU A CA 1
ATOM 1810 C C . GLU A 1 218 ? 1.592 11.425 -15.53 1 95.53 218 GLU A C 1
ATOM 1812 O O . GLU A 1 218 ? 2.551 10.928 -16.124 1 95.53 218 GLU A O 1
ATOM 1817 N N . LEU A 1 219 ? 1.121 10.99 -14.416 1 95.81 219 LEU A N 1
ATOM 1818 C CA . LEU A 1 219 ? 1.768 9.863 -13.754 1 95.81 219 LEU A CA 1
ATOM 1819 C C . LEU A 1 219 ? 1.605 8.586 -14.571 1 95.81 219 LEU A C 1
ATOM 1821 O O . LEU A 1 219 ? 2.494 7.731 -14.578 1 95.81 219 LEU A O 1
ATOM 1825 N N . ILE A 1 220 ? 0.478 8.478 -15.282 1 96.33 220 ILE A N 1
ATOM 1826 C CA . ILE A 1 220 ? 0.27 7.319 -16.143 1 96.33 220 ILE A CA 1
ATOM 1827 C C . ILE A 1 220 ? 1.34 7.285 -17.231 1 96.33 220 ILE A C 1
ATOM 1829 O O . ILE A 1 220 ? 1.91 6.23 -17.518 1 96.33 220 ILE A O 1
ATOM 1833 N N . LYS A 1 221 ? 1.626 8.403 -17.786 1 95.98 221 LYS A N 1
ATOM 1834 C CA . LYS A 1 221 ? 2.655 8.497 -18.817 1 95.98 221 LYS A CA 1
ATOM 1835 C C . LYS A 1 221 ? 4.024 8.114 -18.264 1 95.98 221 LYS A C 1
ATOM 1837 O O . LYS A 1 221 ? 4.793 7.414 -18.926 1 95.98 221 LYS A O 1
ATOM 1842 N N . LEU A 1 222 ? 4.294 8.562 -17.108 1 96.14 222 LEU A N 1
ATOM 1843 C CA . LEU A 1 222 ? 5.578 8.27 -16.479 1 96.14 222 LEU A CA 1
ATOM 1844 C C . LEU A 1 222 ? 5.683 6.792 -16.119 1 96.14 222 LEU A C 1
ATOM 1846 O O . LEU A 1 222 ? 6.744 6.184 -16.281 1 96.14 222 LEU A O 1
ATOM 1850 N N . ALA A 1 223 ? 4.566 6.265 -15.6 1 94.89 223 ALA A N 1
ATOM 1851 C CA . ALA A 1 223 ? 4.539 4.841 -15.274 1 94.89 223 ALA A CA 1
ATOM 1852 C C . ALA A 1 223 ? 4.851 3.991 -16.502 1 94.89 223 ALA A C 1
ATOM 1854 O O . ALA A 1 223 ? 5.538 2.971 -16.401 1 94.89 223 ALA A O 1
ATOM 1855 N N . GLU A 1 224 ? 4.356 4.446 -17.627 1 94.2 224 GLU A N 1
ATOM 1856 C CA . GLU A 1 224 ? 4.6 3.747 -18.886 1 94.2 224 GLU A CA 1
ATOM 1857 C C . GLU A 1 224 ? 6.038 3.947 -19.358 1 94.2 224 GLU A C 1
ATOM 1859 O O . GLU A 1 224 ? 6.727 2.981 -19.692 1 94.2 224 GLU A O 1
ATOM 1864 N N . LYS A 1 225 ? 6.459 5.122 -19.382 1 95.36 225 LYS A N 1
ATOM 1865 C CA . LYS A 1 225 ? 7.784 5.484 -19.878 1 95.36 225 LYS A CA 1
ATOM 1866 C C . LYS A 1 225 ? 8.88 4.778 -19.084 1 95.36 225 LYS A C 1
ATOM 1868 O O . LYS A 1 225 ? 9.844 4.271 -19.661 1 95.36 225 LYS A O 1
ATOM 1873 N N . TYR A 1 226 ? 8.68 4.739 -17.753 1 95.58 226 TYR A N 1
ATOM 1874 C CA . TYR A 1 226 ? 9.734 4.208 -16.896 1 95.58 226 TYR A CA 1
ATOM 1875 C C . TYR A 1 226 ? 9.371 2.82 -16.382 1 95.58 226 TYR A C 1
ATOM 1877 O O . TYR A 1 226 ? 10.038 2.287 -15.492 1 95.58 226 TYR A O 1
ATOM 1885 N N . GLU A 1 227 ? 8.265 2.256 -16.802 1 92.78 227 GLU A N 1
ATOM 1886 C CA . GLU A 1 227 ? 7.844 0.881 -16.549 1 92.78 227 GLU A CA 1
ATOM 1887 C C . GLU A 1 227 ? 7.759 0.597 -15.052 1 92.78 227 GLU A C 1
ATOM 1889 O O . GLU A 1 227 ? 8.355 -0.365 -14.563 1 92.78 227 GLU A O 1
ATOM 1894 N N . VAL A 1 228 ? 7.03 1.387 -14.413 1 92.54 228 VAL A N 1
ATOM 1895 C CA . VAL A 1 228 ? 6.842 1.241 -12.973 1 92.54 228 VAL A CA 1
ATOM 1896 C C . VAL A 1 228 ? 5.521 0.528 -12.694 1 92.54 228 VAL A C 1
ATOM 1898 O O . VAL A 1 228 ? 4.452 1.141 -12.754 1 92.54 228 VAL A O 1
ATOM 1901 N N . SER A 1 229 ? 5.571 -0.669 -12.277 1 86.35 229 SER A N 1
ATOM 1902 C CA . SER A 1 229 ? 4.394 -1.521 -12.143 1 86.35 229 SER A CA 1
ATOM 1903 C C . SER A 1 229 ? 3.471 -1.018 -11.039 1 86.35 229 SER A C 1
ATOM 1905 O O . SER A 1 229 ? 2.254 -0.946 -11.224 1 86.35 229 SER A O 1
ATOM 1907 N N . ARG A 1 230 ? 4.013 -0.667 -9.912 1 86.9 230 ARG A N 1
ATOM 1908 C CA . ARG A 1 230 ? 3.212 -0.209 -8.781 1 86.9 230 ARG A CA 1
ATOM 1909 C C . ARG A 1 230 ? 2.451 1.066 -9.13 1 86.9 230 ARG A C 1
ATOM 1911 O O . ARG A 1 230 ? 1.288 1.224 -8.753 1 86.9 230 ARG A O 1
ATOM 1918 N N . LEU A 1 231 ? 3.119 1.923 -9.799 1 91.77 231 LEU A N 1
ATOM 1919 C CA . LEU A 1 231 ? 2.489 3.18 -10.185 1 91.77 231 LEU A CA 1
ATOM 1920 C C . LEU A 1 231 ? 1.37 2.941 -11.193 1 91.77 231 LEU A C 1
ATOM 1922 O O . LEU A 1 231 ? 0.335 3.61 -11.149 1 91.77 231 LEU A O 1
ATOM 1926 N N . HIS A 1 232 ? 1.536 1.969 -12.123 1 90.67 232 HIS A N 1
ATOM 1927 C CA . HIS A 1 232 ? 0.466 1.58 -13.035 1 90.67 232 HIS A CA 1
ATOM 1928 C C . HIS A 1 232 ? -0.777 1.137 -12.269 1 90.67 232 HIS A C 1
ATOM 1930 O O . HIS A 1 232 ? -1.889 1.572 -12.577 1 90.67 232 HIS A O 1
ATOM 1936 N N . LYS A 1 233 ? -0.483 0.378 -11.347 1 88.53 233 LYS A N 1
ATOM 1937 C CA . LYS A 1 233 ? -1.604 -0.153 -10.577 1 88.53 233 LYS A CA 1
ATOM 1938 C C . LYS A 1 233 ? -2.325 0.957 -9.818 1 88.53 233 LYS A C 1
ATOM 1940 O O . LYS A 1 233 ? -3.556 0.977 -9.758 1 88.53 233 LYS A O 1
ATOM 1945 N N . ASN A 1 234 ? -1.575 1.819 -9.24 1 90.69 234 ASN A N 1
ATOM 1946 C CA . ASN A 1 234 ? -2.168 2.936 -8.513 1 90.69 234 ASN A CA 1
ATOM 1947 C C . ASN A 1 234 ? -2.991 3.831 -9.435 1 90.69 234 ASN A C 1
ATOM 1949 O O . ASN A 1 234 ? -4.054 4.319 -9.047 1 90.69 234 ASN A O 1
ATOM 1953 N N . CYS A 1 235 ? -2.491 4.053 -10.592 1 94.18 235 CYS A N 1
ATOM 1954 C CA . CYS A 1 235 ? -3.199 4.88 -11.562 1 94.18 235 CYS A CA 1
ATOM 1955 C C . CYS A 1 235 ? -4.487 4.205 -12.017 1 94.18 235 CYS A C 1
ATOM 1957 O O . CYS A 1 235 ? -5.526 4.857 -12.138 1 94.18 235 CYS A O 1
ATOM 1959 N N . GLU A 1 236 ? -4.41 2.95 -12.25 1 92.16 236 GLU A N 1
ATOM 1960 C CA . GLU A 1 236 ? -5.606 2.197 -12.615 1 92.16 236 GLU A CA 1
ATOM 1961 C C . GLU A 1 236 ? -6.672 2.292 -11.527 1 92.16 236 GLU A C 1
ATOM 1963 O O . GLU A 1 236 ? -7.844 2.539 -11.819 1 92.16 236 GLU A O 1
ATOM 1968 N N . ASN A 1 237 ? -6.239 2.115 -10.339 1 91.15 237 ASN A N 1
ATOM 1969 C CA . ASN A 1 237 ? -7.145 2.213 -9.2 1 91.15 237 ASN A CA 1
ATOM 1970 C C . ASN A 1 237 ? -7.78 3.598 -9.107 1 91.15 237 ASN A C 1
ATOM 1972 O O . ASN A 1 237 ? -8.968 3.722 -8.806 1 91.15 237 ASN A O 1
ATOM 1976 N N . TYR A 1 238 ? -7.015 4.6 -9.293 1 92.85 238 TYR A N 1
ATOM 1977 C CA . TYR A 1 238 ? -7.522 5.967 -9.285 1 92.85 238 TYR A CA 1
ATOM 1978 C C . TYR A 1 238 ? -8.618 6.149 -10.328 1 92.85 238 TYR A C 1
ATOM 1980 O O . TYR A 1 238 ? -9.657 6.75 -10.047 1 92.85 238 TYR A O 1
ATOM 1988 N N . LEU A 1 239 ? -8.397 5.663 -11.552 1 93.6 239 LEU A N 1
ATOM 1989 C CA . LEU A 1 239 ? -9.382 5.782 -12.621 1 93.6 239 LEU A CA 1
ATOM 1990 C C . LEU A 1 239 ? -10.669 5.05 -12.259 1 93.6 239 LEU A C 1
ATOM 1992 O O . LEU A 1 239 ? -11.766 5.529 -12.557 1 93.6 239 LEU A O 1
ATOM 1996 N N . MET A 1 240 ? -10.545 4.008 -11.62 1 93.21 240 MET A N 1
ATOM 1997 C CA . MET A 1 240 ? -11.719 3.224 -11.247 1 93.21 240 MET A CA 1
ATOM 1998 C C . MET A 1 240 ? -12.532 3.937 -10.173 1 93.21 240 MET A C 1
ATOM 2000 O O . MET A 1 240 ? -13.763 3.952 -10.227 1 93.21 240 MET A O 1
ATOM 2004 N N . LYS A 1 241 ? -11.833 4.543 -9.27 1 90.82 241 LYS A N 1
ATOM 2005 C CA . LYS A 1 241 ? -12.501 5.137 -8.116 1 90.82 241 LYS A CA 1
ATOM 2006 C C . LYS A 1 241 ? -13.037 6.527 -8.446 1 90.82 241 LYS A C 1
ATOM 2008 O O . LYS A 1 241 ? -13.981 7.001 -7.81 1 90.82 241 LYS A O 1
ATOM 2013 N N . ASN A 1 242 ? -12.394 7.148 -9.419 1 90.68 242 ASN A N 1
ATOM 2014 C CA . ASN A 1 242 ? -12.756 8.53 -9.717 1 90.68 242 ASN A CA 1
ATOM 2015 C C . ASN A 1 242 ? -14.052 8.609 -10.519 1 90.68 242 ASN A C 1
ATOM 2017 O O . ASN A 1 242 ? -14.083 8.239 -11.694 1 90.68 242 ASN A O 1
ATOM 2021 N N . THR A 1 243 ? -14.984 9.16 -9.941 1 88.92 243 THR A N 1
ATOM 2022 C CA . THR A 1 243 ? -16.296 9.223 -10.577 1 88.92 243 THR A CA 1
ATOM 2023 C C . THR A 1 243 ? -16.382 10.418 -11.521 1 88.92 243 THR A C 1
ATOM 2025 O O . THR A 1 243 ? -17.32 10.522 -12.315 1 88.92 243 THR A O 1
ATOM 2028 N N . GLY A 1 244 ? -15.485 11.313 -11.489 1 88.88 244 GLY A N 1
ATOM 2029 C CA . GLY A 1 244 ? -15.503 12.487 -12.347 1 88.88 244 GLY A CA 1
ATOM 2030 C C . GLY A 1 244 ? -14.968 12.215 -13.74 1 88.88 244 GLY A C 1
ATOM 2031 O O . GLY A 1 244 ? -15.153 13.026 -14.651 1 88.88 244 GLY A O 1
ATOM 2032 N N . ILE A 1 245 ? -14.411 11.083 -13.919 1 91.26 245 ILE A N 1
ATOM 2033 C CA . ILE A 1 245 ? -13.855 10.725 -15.219 1 91.26 245 ILE A CA 1
ATOM 2034 C C . ILE A 1 245 ? -14.873 9.905 -16.009 1 91.26 245 ILE A C 1
ATOM 2036 O O . ILE A 1 245 ? -15.446 8.946 -15.487 1 91.26 245 ILE A O 1
ATOM 2040 N N . SER A 1 246 ? -15.083 10.27 -17.22 1 86.73 246 SER A N 1
ATOM 2041 C CA . SER A 1 246 ? -16.085 9.613 -18.052 1 86.73 246 SER A CA 1
ATOM 2042 C C . SER A 1 246 ? -15.694 8.17 -18.353 1 86.73 246 SER A C 1
ATOM 2044 O O . SER A 1 246 ? -14.509 7.83 -18.353 1 86.73 246 SER A O 1
ATOM 2046 N N . VAL A 1 247 ? -16.643 7.447 -18.622 1 83.61 247 VAL A N 1
ATOM 2047 C CA . VAL A 1 247 ? -16.42 6.043 -18.95 1 83.61 247 VAL A CA 1
ATOM 2048 C C . VAL A 1 247 ? -15.633 5.935 -20.253 1 83.61 247 VAL A C 1
ATOM 2050 O O . VAL A 1 247 ? -14.783 5.053 -20.402 1 83.61 247 VAL A O 1
ATOM 2053 N N . GLU A 1 248 ? -15.871 6.817 -21.172 1 80.82 248 GLU A N 1
ATOM 2054 C CA . GLU A 1 248 ? -15.158 6.824 -22.446 1 80.82 248 GLU A CA 1
ATOM 2055 C C . GLU A 1 248 ? -13.661 7.037 -22.24 1 80.82 248 GLU A C 1
ATOM 2057 O O . GLU A 1 248 ? -12.842 6.354 -22.859 1 80.82 248 GLU A O 1
ATOM 2062 N N . LYS A 1 249 ? -13.47 7.946 -21.425 1 88.24 249 LYS A N 1
ATOM 2063 C CA . LYS A 1 249 ? -12.066 8.239 -21.152 1 88.24 249 LYS A CA 1
ATOM 2064 C C . LYS A 1 249 ? -11.392 7.074 -20.432 1 88.24 249 LYS A C 1
ATOM 2066 O O . LYS A 1 249 ? -10.246 6.733 -20.729 1 88.24 249 LYS A O 1
ATOM 2071 N N . LYS A 1 250 ? -12.106 6.479 -19.529 1 91.15 250 LYS A N 1
ATOM 2072 C CA . LYS A 1 250 ? -11.591 5.313 -18.817 1 91.15 250 LYS A CA 1
ATOM 2073 C C . LYS A 1 250 ? -11.298 4.166 -19.78 1 91.15 250 LYS A C 1
ATOM 2075 O O . LYS A 1 250 ? -10.262 3.507 -19.672 1 91.15 250 LYS A O 1
ATOM 2080 N N . LEU A 1 251 ? -12.117 4.034 -20.708 1 83.78 251 LEU A N 1
ATOM 2081 C CA . LEU A 1 251 ? -11.939 2.966 -21.685 1 83.78 251 LEU A CA 1
ATOM 2082 C C . LEU A 1 251 ? -10.742 3.249 -22.587 1 83.78 251 LEU A C 1
ATOM 2084 O O . LEU A 1 251 ? -10.005 2.331 -22.954 1 83.78 251 LEU A O 1
ATOM 2088 N N . GLU A 1 252 ? -10.618 4.436 -22.925 1 86.03 252 GLU A N 1
ATOM 2089 C CA . GLU A 1 252 ? -9.454 4.838 -23.708 1 86.03 252 GLU A CA 1
ATOM 2090 C C . GLU A 1 252 ? -8.155 4.482 -22.989 1 86.03 252 GLU A C 1
ATOM 2092 O O . GLU A 1 252 ? -7.237 3.925 -23.594 1 86.03 252 GLU A O 1
ATOM 2097 N N . TYR A 1 253 ? -8.134 4.787 -21.734 1 91.03 253 TYR A N 1
ATOM 2098 C CA . TYR A 1 253 ? -6.932 4.515 -20.954 1 91.03 253 TYR A CA 1
ATOM 2099 C C . TYR A 1 253 ? -6.755 3.019 -20.729 1 91.03 253 TYR A C 1
ATOM 2101 O O . TYR A 1 253 ? -5.63 2.513 -20.727 1 91.03 253 TYR A O 1
ATOM 2109 N N . ALA A 1 254 ? -7.829 2.363 -20.507 1 87.95 254 ALA A N 1
ATOM 2110 C CA . ALA A 1 254 ? -7.768 0.915 -20.326 1 87.95 254 ALA A CA 1
ATOM 2111 C C . ALA A 1 254 ? -7.137 0.238 -21.539 1 87.95 254 ALA A C 1
ATOM 2113 O O . ALA A 1 254 ? -6.306 -0.662 -21.393 1 87.95 254 ALA A O 1
ATOM 2114 N N . GLU A 1 255 ? -7.437 0.704 -22.627 1 82.27 255 GLU A N 1
ATOM 2115 C CA . GLU A 1 255 ? -6.909 0.144 -23.867 1 82.27 255 GLU A CA 1
ATOM 2116 C C . GLU A 1 255 ? -5.456 0.559 -24.085 1 82.27 255 GLU A C 1
ATOM 2118 O O . GLU A 1 255 ? -4.611 -0.273 -24.419 1 82.27 255 GLU A O 1
ATOM 2123 N N . LYS A 1 256 ? -5.3 1.757 -23.927 1 87.98 256 LYS A N 1
ATOM 2124 C CA . LYS A 1 256 ? -3.988 2.317 -24.236 1 87.98 256 LYS A CA 1
ATOM 2125 C C . LYS A 1 256 ? -2.906 1.706 -23.349 1 87.98 256 LYS A C 1
ATOM 2127 O O . LYS A 1 256 ? -1.786 1.465 -23.804 1 87.98 256 LYS A O 1
ATOM 2132 N N . TYR A 1 257 ? -3.273 1.422 -22.054 1 89.44 257 TYR A N 1
ATOM 2133 C CA . TYR A 1 257 ? -2.241 1.02 -21.105 1 89.44 257 TYR A CA 1
ATOM 2134 C C . TYR A 1 257 ? -2.481 -0.401 -20.609 1 89.44 257 TYR A C 1
ATOM 2136 O O . TYR A 1 257 ? -1.867 -0.836 -19.631 1 89.44 257 TYR A O 1
ATOM 2144 N N . ASP A 1 258 ? -3.437 -1.063 -21.173 1 81.97 258 ASP A N 1
ATOM 2145 C CA . ASP A 1 258 ? -3.752 -2.451 -20.849 1 81.97 258 ASP A CA 1
ATOM 2146 C C . ASP A 1 258 ? -4.198 -2.588 -19.395 1 81.97 258 ASP A C 1
ATOM 2148 O O . ASP A 1 258 ? -3.671 -3.421 -18.655 1 81.97 258 ASP A O 1
ATOM 2152 N N . TYR A 1 259 ? -5.057 -1.666 -19.029 1 86.72 259 TYR A N 1
ATOM 2153 C CA . TYR A 1 259 ? -5.646 -1.732 -17.696 1 86.72 259 TYR A CA 1
ATOM 2154 C C . TYR A 1 259 ? -6.854 -2.661 -17.679 1 86.72 259 TYR A C 1
ATOM 2156 O O . TYR A 1 259 ? -7.979 -2.23 -17.944 1 86.72 259 TYR A O 1
ATOM 2164 N N . TYR A 1 260 ? -6.668 -3.791 -17.258 1 77.62 260 TYR A N 1
ATOM 2165 C CA . TYR A 1 260 ? -7.701 -4.816 -17.363 1 77.62 260 TYR A CA 1
ATOM 2166 C C . TYR A 1 260 ? -8.773 -4.621 -16.298 1 77.62 260 TYR A C 1
ATOM 2168 O O . TYR A 1 260 ? -9.963 -4.802 -16.566 1 77.62 260 TYR A O 1
ATOM 2176 N N . ASP A 1 261 ? -8.337 -4.319 -15.172 1 81.99 261 ASP A N 1
ATOM 2177 C CA . ASP A 1 261 ? -9.318 -4.117 -14.11 1 81.99 261 ASP A CA 1
ATOM 2178 C C . ASP A 1 261 ? -10.219 -2.923 -14.414 1 81.99 261 ASP A C 1
ATOM 2180 O O . ASP A 1 261 ? -11.407 -2.934 -14.084 1 81.99 261 ASP A O 1
ATOM 2184 N N . LEU A 1 262 ? -9.57 -1.986 -14.92 1 87.61 262 LEU A N 1
ATOM 2185 C CA . LEU A 1 262 ? -10.346 -0.814 -15.309 1 87.61 262 LEU A CA 1
ATOM 2186 C C . LEU A 1 262 ? -11.361 -1.168 -16.39 1 87.61 262 LEU A C 1
ATOM 2188 O O . LEU A 1 262 ? -12.505 -0.708 -16.348 1 87.61 262 LEU A O 1
ATOM 2192 N N . LEU A 1 263 ? -10.914 -1.919 -17.316 1 82.78 263 LEU A N 1
ATOM 2193 C CA . LEU A 1 263 ? -11.81 -2.375 -18.373 1 82.78 263 LEU A CA 1
ATOM 2194 C C . LEU A 1 263 ? -12.989 -3.148 -17.79 1 82.78 263 LEU A C 1
ATOM 2196 O O . LEU A 1 263 ? -14.144 -2.865 -18.116 1 82.78 263 LEU A O 1
ATOM 2200 N N . LYS A 1 264 ? -12.679 -4.022 -16.994 1 75.39 264 LYS A N 1
ATOM 2201 C CA . LYS A 1 264 ? -13.72 -4.808 -16.338 1 75.39 264 LYS A CA 1
ATOM 2202 C C . LYS A 1 264 ? -14.677 -3.911 -15.557 1 75.39 264 LYS A C 1
ATOM 2204 O O . LYS A 1 264 ? -15.894 -4.097 -15.611 1 75.39 264 LYS A O 1
ATOM 2209 N N . HIS A 1 265 ? -14.112 -3.039 -14.829 1 82.62 265 HIS A N 1
ATOM 2210 C CA . HIS A 1 265 ? -14.894 -2.085 -14.05 1 82.62 265 HIS A CA 1
ATOM 2211 C C . HIS A 1 265 ? -15.845 -1.293 -14.942 1 82.62 265 HIS A C 1
ATOM 2213 O O . HIS A 1 265 ? -17.002 -1.071 -14.579 1 82.62 265 HIS A O 1
ATOM 2219 N N . CYS A 1 266 ? -15.364 -0.866 -16.079 1 82.76 266 CYS A N 1
ATOM 2220 C CA . CYS A 1 266 ? -16.175 -0.087 -17.008 1 82.76 266 CYS A CA 1
ATOM 2221 C C . CYS A 1 266 ? -17.302 -0.933 -17.589 1 82.76 266 CYS A C 1
ATOM 2223 O O . CYS A 1 266 ? -18.437 -0.468 -17.703 1 82.76 266 CYS A O 1
ATOM 2225 N N . ILE A 1 267 ? -17.029 -2.106 -17.861 1 73.51 267 ILE A N 1
ATOM 2226 C CA . ILE A 1 267 ? -18.018 -3.01 -18.439 1 73.51 267 ILE A CA 1
ATOM 2227 C C . ILE A 1 267 ? -19.125 -3.281 -17.423 1 73.51 267 ILE A C 1
ATOM 2229 O O . ILE A 1 267 ? -20.309 -3.272 -17.769 1 73.51 267 ILE A O 1
ATOM 2233 N N . GLN A 1 268 ? -18.699 -3.466 -16.268 1 71.66 268 GLN A N 1
ATOM 2234 C CA . GLN A 1 268 ? -19.666 -3.735 -15.209 1 71.66 268 GLN A CA 1
ATOM 2235 C C . GLN A 1 268 ? -20.55 -2.519 -14.95 1 71.66 268 GLN A C 1
ATOM 2237 O O . GLN A 1 268 ? -21.707 -2.66 -14.547 1 71.66 268 GLN A O 1
ATOM 2242 N N . SER A 1 269 ? -19.977 -1.437 -15.144 1 72.08 269 SER A N 1
ATOM 2243 C CA . SER A 1 269 ? -20.733 -0.215 -14.891 1 72.08 269 SER A CA 1
ATOM 2244 C C . SER A 1 269 ? -21.662 0.112 -16.056 1 72.08 269 SER A C 1
ATOM 2246 O O . SER A 1 269 ? -22.596 0.903 -15.909 1 72.08 269 SER A O 1
ATOM 2248 N N . LEU A 1 270 ? -21.379 -0.361 -17.196 1 66.56 270 LEU A N 1
ATOM 2249 C CA . LEU A 1 270 ? -22.173 -0.089 -18.389 1 66.56 270 LEU A CA 1
ATOM 2250 C C . LEU A 1 270 ? -23.484 -0.867 -18.358 1 66.56 270 LEU A C 1
ATOM 2252 O O . LEU A 1 270 ? -24.303 -0.748 -19.272 1 66.56 270 LEU A O 1
ATOM 2256 N N . ASP A 1 271 ? -23.851 -1.545 -17.313 1 53.77 271 ASP A N 1
ATOM 2257 C CA . ASP A 1 271 ? -25.112 -2.278 -17.274 1 53.77 271 ASP A CA 1
ATOM 2258 C C . ASP A 1 271 ? -26.29 -1.362 -17.595 1 53.77 271 ASP A C 1
ATOM 2260 O O . ASP A 1 271 ? -27.429 -1.821 -17.703 1 53.77 271 ASP A O 1
ATOM 2264 N N . ASP A 1 272 ? -25.947 -0.097 -17.765 1 50.72 272 ASP A N 1
ATOM 2265 C CA . ASP A 1 272 ? -27.064 0.722 -18.226 1 50.72 272 ASP A CA 1
ATOM 2266 C C . ASP A 1 272 ? -27.092 0.804 -19.751 1 50.72 272 ASP A C 1
ATOM 2268 O O . ASP A 1 272 ? -26.089 1.152 -20.377 1 50.72 272 ASP A O 1
ATOM 2272 N N . ALA A 1 273 ? -28.143 0.216 -20.49 1 47.96 273 ALA A N 1
ATOM 2273 C CA . ALA A 1 273 ? -28.418 0.125 -21.922 1 47.96 273 ALA A CA 1
ATOM 2274 C C . ALA A 1 273 ? -28.041 1.419 -22.636 1 47.96 273 ALA A C 1
ATOM 2276 O O . ALA A 1 273 ? -27.522 1.39 -23.755 1 47.96 273 ALA A O 1
ATOM 2277 N N . ARG A 1 274 ? -28.204 2.454 -22.035 1 49.3 274 ARG A N 1
ATOM 2278 C CA . ARG A 1 274 ? -28.022 3.74 -22.7 1 49.3 274 ARG A CA 1
ATOM 2279 C C . ARG A 1 274 ? -26.541 4.066 -22.867 1 49.3 274 ARG A C 1
ATOM 2281 O O . ARG A 1 274 ? -26.127 4.58 -23.907 1 49.3 274 ARG A O 1
ATOM 2288 N N . LYS A 1 275 ? -25.813 3.702 -21.971 1 56.18 275 LYS A N 1
ATOM 2289 C CA . LYS A 1 275 ? -24.391 4.028 -22.018 1 56.18 275 LYS A CA 1
ATOM 2290 C C . LYS A 1 275 ? -23.657 3.146 -23.024 1 56.18 275 LYS A C 1
ATOM 2292 O O . LYS A 1 275 ? -22.745 3.607 -23.713 1 56.18 275 LYS A O 1
ATOM 2297 N N . ILE A 1 276 ? -24.185 1.98 -23.209 1 54.18 276 ILE A N 1
ATOM 2298 C CA . ILE A 1 276 ? -23.626 1.042 -24.176 1 54.18 276 ILE A CA 1
ATOM 2299 C C . ILE A 1 276 ? -23.906 1.534 -25.594 1 54.18 276 ILE A C 1
ATOM 2301 O O . ILE A 1 276 ? -23.046 1.438 -26.472 1 54.18 276 ILE A O 1
ATOM 2305 N N . LYS A 1 277 ? -25.081 2.048 -25.757 1 53.83 277 LYS A N 1
ATOM 2306 C CA . LYS A 1 277 ? -25.431 2.593 -27.066 1 53.83 277 LYS A CA 1
ATOM 2307 C C . LYS A 1 277 ? -24.471 3.707 -27.472 1 53.83 277 LYS A C 1
ATOM 2309 O O . LYS A 1 277 ? -24.065 3.791 -28.633 1 53.83 277 LYS A O 1
ATOM 2314 N N . ASN A 1 278 ? -24.155 4.504 -26.554 1 56.89 278 ASN A N 1
ATOM 2315 C CA . ASN A 1 278 ? -23.251 5.606 -26.864 1 56.89 278 ASN A CA 1
ATOM 2316 C C . ASN A 1 278 ? -21.835 5.109 -27.139 1 56.89 278 ASN A C 1
ATOM 2318 O O . ASN A 1 278 ? -21.121 5.681 -27.966 1 56.89 278 ASN A O 1
ATOM 2322 N N . LEU A 1 279 ? -21.522 4.034 -26.512 1 57.63 279 LEU A N 1
ATOM 2323 C CA . LEU A 1 279 ? -20.191 3.462 -26.687 1 57.63 279 LEU A CA 1
ATOM 2324 C C . LEU A 1 279 ? -20.07 2.771 -28.041 1 57.63 279 LEU A C 1
ATOM 2326 O O . LEU A 1 279 ? -18.986 2.731 -28.628 1 57.63 279 LEU A O 1
ATOM 2330 N N . GLN A 1 280 ? -21.176 2.203 -28.447 1 56.35 280 GLN A N 1
ATOM 2331 C CA . GLN A 1 280 ? -21.2 1.508 -29.729 1 56.35 280 GLN A CA 1
ATOM 2332 C C . GLN A 1 280 ? -20.784 2.437 -30.866 1 56.35 280 GLN A C 1
ATOM 2334 O O . GLN A 1 280 ? -20.284 1.98 -31.897 1 56.35 280 GLN A O 1
ATOM 2339 N N . LYS A 1 281 ? -20.934 3.627 -30.6 1 52.21 281 LYS A N 1
ATOM 2340 C CA . LYS A 1 281 ? -20.591 4.592 -31.641 1 52.21 281 LYS A CA 1
ATOM 2341 C C . LYS A 1 281 ? -19.1 4.916 -31.621 1 52.21 281 LYS A C 1
ATOM 2343 O O . LYS A 1 281 ? -18.601 5.622 -32.499 1 52.21 281 LYS A O 1
ATOM 2348 N N . THR A 1 282 ? -18.481 4.334 -30.607 1 53.2 282 THR A N 1
ATOM 2349 C CA . THR A 1 282 ? -17.077 4.713 -30.501 1 53.2 282 THR A CA 1
ATOM 2350 C C . THR A 1 282 ? -16.172 3.569 -30.95 1 53.2 282 THR A C 1
ATOM 2352 O O . THR A 1 282 ? -16.606 2.417 -31.015 1 53.2 282 THR A O 1
ATOM 2355 N N . ASP A 1 283 ? -15.011 3.823 -31.45 1 52.78 283 ASP A N 1
ATOM 2356 C CA . ASP A 1 283 ? -13.997 2.85 -31.847 1 52.78 283 ASP A CA 1
ATOM 2357 C C . ASP A 1 283 ? -13.621 1.94 -30.68 1 52.78 283 ASP A C 1
ATOM 2359 O O . ASP A 1 283 ? -13.203 0.799 -30.886 1 52.78 283 ASP A O 1
ATOM 2363 N N . GLU A 1 284 ? -13.823 2.399 -29.588 1 52.92 284 GLU A N 1
ATOM 2364 C CA . GLU A 1 284 ? -13.449 1.68 -28.374 1 52.92 284 GLU A CA 1
ATOM 2365 C C . GLU A 1 284 ? -14.311 0.436 -28.181 1 52.92 284 GLU A C 1
ATOM 2367 O O . GLU A 1 284 ? -13.854 -0.561 -27.618 1 52.92 284 GLU A O 1
ATOM 2372 N N . PHE A 1 285 ? -15.415 0.424 -28.898 1 55.53 285 PHE A N 1
ATOM 2373 C CA . PHE A 1 285 ? -16.396 -0.647 -28.773 1 55.53 285 PHE A CA 1
ATOM 2374 C C . PHE A 1 285 ? -15.835 -1.96 -29.306 1 55.53 285 PHE A C 1
ATOM 2376 O O . PHE A 1 285 ? -16.08 -3.024 -28.734 1 55.53 285 PHE A O 1
ATOM 2383 N N . GLN A 1 286 ? -15.048 -1.809 -30.274 1 53.7 286 GLN A N 1
ATOM 2384 C CA . GLN A 1 286 ? -14.465 -3.028 -30.823 1 53.7 286 GLN A CA 1
ATOM 2385 C C . GLN A 1 286 ? -13.548 -3.705 -29.808 1 53.7 286 GLN A C 1
ATOM 2387 O O . GLN A 1 286 ? -13.557 -4.931 -29.676 1 53.7 286 GLN A O 1
ATOM 2392 N N . LYS A 1 287 ? -12.904 -2.875 -29.131 1 50.92 287 LYS A N 1
ATOM 2393 C CA . LYS A 1 287 ? -11.992 -3.451 -28.147 1 50.92 287 LYS A CA 1
ATOM 2394 C C . LYS A 1 287 ? -12.76 -4.109 -27.004 1 50.92 287 LYS A C 1
ATOM 2396 O O . LYS A 1 287 ? -12.384 -5.185 -26.535 1 50.92 287 LYS A O 1
ATOM 2401 N N . ILE A 1 288 ? -13.793 -3.47 -26.708 1 56.33 288 ILE A N 1
ATOM 2402 C CA . ILE A 1 288 ? -14.66 -4.018 -25.67 1 56.33 288 ILE A CA 1
ATOM 2403 C C . ILE A 1 288 ? -15.257 -5.342 -26.141 1 56.33 288 ILE A C 1
ATOM 2405 O O . ILE A 1 288 ? -15.377 -6.289 -25.36 1 56.33 288 ILE A O 1
ATOM 2409 N N . GLN A 1 289 ? -15.502 -5.273 -27.45 1 54.08 289 GLN A N 1
ATOM 2410 C CA . GLN A 1 289 ? -16.059 -6.498 -28.015 1 54.08 289 GLN A CA 1
ATOM 2411 C C . GLN A 1 289 ? -15.073 -7.656 -27.894 1 54.08 289 GLN A C 1
ATOM 2413 O O . GLN A 1 289 ? -15.46 -8.775 -27.548 1 54.08 289 GLN A O 1
ATOM 2418 N N . ARG A 1 290 ? -13.915 -7.249 -28.185 1 48.92 290 ARG A N 1
ATOM 2419 C CA . ARG A 1 290 ? -12.891 -8.287 -28.121 1 48.92 290 ARG A CA 1
ATOM 2420 C C . ARG A 1 290 ? -12.685 -8.764 -26.687 1 48.92 290 ARG A C 1
ATOM 2422 O O . ARG A 1 290 ? -12.554 -9.965 -26.44 1 48.92 290 ARG A O 1
ATOM 2429 N N . ILE A 1 291 ? -12.594 -7.829 -25.896 1 49.4 291 ILE A N 1
ATOM 2430 C CA . ILE A 1 291 ? -12.392 -8.202 -24.5 1 49.4 291 ILE A CA 1
ATOM 2431 C C . ILE A 1 291 ? -13.618 -8.951 -23.983 1 49.4 291 ILE A C 1
ATOM 2433 O O . ILE A 1 291 ? -13.489 -9.926 -23.239 1 49.4 291 ILE A O 1
ATOM 2437 N N . ASN A 1 292 ? -14.754 -8.389 -24.385 1 50.67 292 ASN A N 1
ATOM 2438 C CA . ASN A 1 292 ? -15.975 -9.108 -24.04 1 50.67 292 ASN A CA 1
ATOM 2439 C C . ASN A 1 292 ? -15.966 -10.529 -24.597 1 50.67 292 ASN A C 1
ATOM 2441 O O . ASN A 1 292 ? -16.456 -11.457 -23.951 1 50.67 292 ASN A O 1
ATOM 2445 N N . GLN A 1 293 ? -15.531 -10.59 -25.783 1 46.88 293 GLN A N 1
ATOM 2446 C CA . GLN A 1 293 ? -15.391 -11.929 -26.346 1 46.88 293 GLN A CA 1
ATOM 2447 C C . GLN A 1 293 ? -14.414 -12.77 -25.529 1 46.88 293 GLN A C 1
ATOM 2449 O O . GLN A 1 293 ? -14.623 -13.971 -25.346 1 46.88 293 GLN A O 1
ATOM 2454 N N . ILE A 1 294 ? -13.352 -12.134 -25.277 1 42.8 294 ILE A N 1
ATOM 2455 C CA . ILE A 1 294 ? -12.325 -12.852 -24.53 1 42.8 294 ILE A CA 1
ATOM 2456 C C . ILE A 1 294 ? -12.834 -13.168 -23.126 1 42.8 294 ILE A C 1
ATOM 2458 O O . ILE A 1 294 ? -12.675 -14.29 -22.639 1 42.8 294 ILE A O 1
ATOM 2462 N N . TYR A 1 295 ? -13.207 -12.105 -22.445 1 42.98 295 TYR A N 1
ATOM 2463 C CA . TYR A 1 295 ? -13.671 -12.388 -21.092 1 42.98 295 TYR A CA 1
ATOM 2464 C C . TYR A 1 295 ? -15.127 -12.838 -21.097 1 42.98 295 TYR A C 1
ATOM 2466 O O . TYR A 1 295 ? -15.705 -13.103 -20.04 1 42.98 295 TYR A O 1
ATOM 2474 N N . ASP A 1 296 ? -15.661 -13.484 -22.094 1 42.92 296 ASP A N 1
ATOM 2475 C CA . ASP A 1 296 ? -16.991 -14.065 -22.25 1 42.92 296 ASP A CA 1
ATOM 2476 C C . ASP A 1 296 ? -18.023 -13.304 -21.422 1 42.92 296 ASP A C 1
ATOM 2478 O O . ASP A 1 296 ? -18.873 -13.912 -20.768 1 42.92 296 ASP A O 1
ATOM 2482 N N . TYR A 1 297 ? -17.806 -12.109 -21.107 1 39.72 297 TYR A N 1
ATOM 2483 C CA . TYR A 1 297 ? -18.825 -11.299 -20.45 1 39.72 297 TYR A CA 1
ATOM 2484 C C . TYR A 1 297 ? -20.15 -11.376 -21.2 1 39.72 297 TYR A C 1
ATOM 2486 O O . TYR A 1 297 ? -21.124 -10.722 -20.821 1 39.72 297 TYR A O 1
ATOM 2494 N N . GLU A 1 298 ? -20.208 -12.044 -22.219 1 38.6 298 GLU A N 1
ATOM 2495 C CA . GLU A 1 298 ? -21.474 -12.229 -22.922 1 38.6 298 GLU A CA 1
ATOM 2496 C C . GLU A 1 298 ? -22.566 -12.712 -21.973 1 38.6 298 GLU A C 1
ATOM 2498 O O . GLU A 1 298 ? -23.717 -12.28 -22.07 1 38.6 298 GLU A O 1
ATOM 2503 N N . LYS A 1 299 ? -22.354 -13.797 -21.316 1 37.29 299 LYS A N 1
ATOM 2504 C CA . LYS A 1 299 ? -23.487 -14.402 -20.622 1 37.29 299 LYS A CA 1
ATOM 2505 C C . LYS A 1 299 ? -24.019 -13.478 -19.53 1 37.29 299 LYS A C 1
ATOM 2507 O O . LYS A 1 299 ? -25.219 -13.467 -19.25 1 37.29 299 LYS A O 1
ATOM 2512 N N . SER A 1 300 ? -23.241 -12.946 -18.812 1 34.12 300 SER A N 1
ATOM 2513 C CA . SER A 1 300 ? -23.873 -12.079 -17.823 1 34.12 300 SER A CA 1
ATOM 2514 C C . SER A 1 300 ? -24.482 -10.844 -18.479 1 34.12 300 SER A C 1
ATOM 2516 O O . SER A 1 300 ? -25.212 -10.088 -17.834 1 34.12 300 SER A O 1
ATOM 2518 N N . PHE A 1 301 ? -23.787 -10.252 -19.449 1 34.11 301 PHE A N 1
ATOM 2519 C CA . PHE A 1 301 ? -24.462 -9.185 -20.178 1 34.11 301 PHE A CA 1
ATOM 2520 C C . PHE A 1 301 ? -25.471 -9.757 -21.165 1 34.11 301 PHE A C 1
ATOM 2522 O O . PHE A 1 301 ? -25.105 -10.164 -22.27 1 34.11 301 PHE A O 1
ATOM 2529 N N . GLY A 1 302 ? -26.283 -10.569 -20.849 1 33.29 302 GLY A N 1
ATOM 2530 C CA . GLY A 1 302 ? -27.436 -10.885 -21.677 1 33.29 302 GLY A CA 1
ATOM 2531 C C . GLY A 1 302 ? -27.712 -9.839 -22.741 1 33.29 302 GLY A C 1
ATOM 2532 O O . GLY A 1 302 ? -28.05 -10.176 -23.877 1 33.29 302 GLY A O 1
ATOM 2533 N N . PHE A 1 303 ? -27.749 -8.622 -22.247 1 34.06 303 PHE A N 1
ATOM 2534 C CA . PHE A 1 303 ? -28.198 -7.551 -23.129 1 34.06 303 PHE A CA 1
ATOM 2535 C C . PHE A 1 303 ? -27.112 -7.185 -24.133 1 34.06 303 PHE A C 1
ATOM 2537 O O . PHE A 1 303 ? -27.402 -6.633 -25.196 1 34.06 303 PHE A O 1
ATOM 2544 N N . PHE A 1 304 ? -25.932 -7.439 -23.842 1 35.89 304 PHE A N 1
ATOM 2545 C CA . PHE A 1 304 ? -24.945 -6.97 -24.808 1 35.89 304 PHE A CA 1
ATOM 2546 C C . PHE A 1 304 ? -24.89 -7.895 -26.018 1 35.89 304 PHE A C 1
ATOM 2548 O O . PHE A 1 304 ? -24.682 -7.44 -27.145 1 35.89 304 PHE A O 1
ATOM 2555 N N . VAL A 1 305 ? -24.922 -9.222 -25.941 1 35.02 305 VAL A N 1
ATOM 2556 C CA . VAL A 1 305 ? -24.979 -10.056 -27.136 1 35.02 305 VAL A CA 1
ATOM 2557 C C . VAL A 1 305 ? -26.237 -9.727 -27.937 1 35.02 305 VAL A C 1
ATOM 2559 O O . VAL A 1 305 ? -26.203 -9.688 -29.17 1 35.02 305 VAL A O 1
ATOM 2562 N N . LYS A 1 306 ? -27.349 -9.675 -27.33 1 33.76 306 LYS A N 1
ATOM 2563 C CA . LYS A 1 306 ? -28.494 -9.35 -28.176 1 33.76 306 LYS A CA 1
ATOM 2564 C C . LYS A 1 306 ? -28.305 -8.001 -28.863 1 33.76 306 LYS A C 1
ATOM 2566 O O . LYS A 1 306 ? -28.734 -7.814 -30.004 1 33.76 306 LYS A O 1
ATOM 2571 N N . PHE A 1 307 ? -27.718 -7.105 -28.217 1 32.27 307 PHE A N 1
ATOM 2572 C CA . PHE A 1 307 ? -27.588 -5.805 -28.865 1 32.27 307 PHE A CA 1
ATOM 2573 C C . PHE A 1 307 ? -26.462 -5.822 -29.892 1 32.27 307 PHE A C 1
ATOM 2575 O O . PHE A 1 307 ? -26.559 -5.176 -30.937 1 32.27 307 PHE A O 1
ATOM 2582 N N . PHE A 1 308 ? -25.328 -6.502 -29.693 1 33.69 308 PHE A N 1
ATOM 2583 C CA . PHE A 1 308 ? -24.33 -6.464 -30.755 1 33.69 308 PHE A CA 1
ATOM 2584 C C . PHE A 1 308 ? -24.694 -7.432 -31.875 1 33.69 308 PHE A C 1
ATOM 2586 O O . PHE A 1 308 ? -24.153 -7.345 -32.979 1 33.69 308 PHE A O 1
ATOM 2593 N N . LYS A 1 309 ? -25.26 -8.546 -31.698 1 32.14 309 LYS A N 1
ATOM 2594 C CA . LYS A 1 309 ? -25.788 -9.296 -32.834 1 32.14 309 LYS A CA 1
ATOM 2595 C C . LYS A 1 309 ? -26.78 -8.456 -33.634 1 32.14 309 LYS A C 1
ATOM 2597 O O . LYS A 1 309 ? -27.011 -8.719 -34.817 1 32.14 309 LYS A O 1
ATOM 2602 N N . PHE A 1 310 ? -27.648 -7.666 -33.042 1 30.27 310 PHE A N 1
ATOM 2603 C CA . PHE A 1 310 ? -28.597 -6.959 -33.894 1 30.27 310 PHE A CA 1
ATOM 2604 C C . PHE A 1 310 ? -27.934 -5.762 -34.565 1 30.27 310 PHE A C 1
ATOM 2606 O O . PHE A 1 310 ? -28.551 -5.086 -35.391 1 30.27 310 PHE A O 1
ATOM 2613 N N . CYS A 1 311 ? -26.778 -5.364 -34.06 1 27.92 311 CYS A N 1
ATOM 2614 C CA . CYS A 1 311 ? -26.322 -4.418 -35.072 1 27.92 311 CYS A CA 1
ATOM 2615 C C . CYS A 1 311 ? -25.499 -5.122 -36.145 1 27.92 311 CYS A C 1
ATOM 2617 O O . CYS A 1 311 ? -24.708 -6.017 -35.839 1 27.92 311 CYS A O 1
ATOM 2619 N N . MET B 1 1 ? 19.394 -11.564 -14.421 1 63.84 1 MET B N 1
ATOM 2620 C CA . MET B 1 1 ? 17.957 -11.308 -14.461 1 63.84 1 MET B CA 1
ATOM 2621 C C . MET B 1 1 ? 17.514 -10.506 -13.242 1 63.84 1 MET B C 1
ATOM 2623 O O . MET B 1 1 ? 18.108 -10.621 -12.169 1 63.84 1 MET B O 1
ATOM 2627 N N . ASN B 1 2 ? 16.56 -9.582 -13.418 1 75.59 2 ASN B N 1
ATOM 2628 C CA . ASN B 1 2 ? 15.979 -8.802 -12.33 1 75.59 2 ASN B CA 1
ATOM 2629 C C . ASN B 1 2 ? 15.328 -9.701 -11.282 1 75.59 2 ASN B C 1
ATOM 2631 O O . ASN B 1 2 ? 14.501 -10.552 -11.615 1 75.59 2 ASN B O 1
ATOM 2635 N N . PRO B 1 3 ? 15.817 -9.559 -10.106 1 81.07 3 PRO B N 1
ATOM 2636 C CA . PRO B 1 3 ? 15.242 -10.425 -9.075 1 81.07 3 PRO B CA 1
ATOM 2637 C C . PRO B 1 3 ? 13.768 -10.128 -8.809 1 81.07 3 PRO B C 1
ATOM 2639 O O . PRO B 1 3 ? 13.072 -10.94 -8.194 1 81.07 3 PRO B O 1
ATOM 2642 N N . PHE B 1 4 ? 13.378 -8.96 -9.145 1 82.85 4 PHE B N 1
ATOM 2643 C CA . PHE B 1 4 ? 11.974 -8.589 -9.006 1 82.85 4 PHE B CA 1
ATOM 2644 C C . PHE B 1 4 ? 11.244 -8.728 -10.337 1 82.85 4 PHE B C 1
ATOM 2646 O O . PHE B 1 4 ? 11.745 -8.291 -11.375 1 82.85 4 PHE B O 1
ATOM 2653 N N . VAL B 1 5 ? 10.138 -9.432 -10.253 1 81.72 5 VAL B N 1
ATOM 2654 C CA . VAL B 1 5 ? 9.294 -9.575 -11.434 1 81.72 5 VAL B CA 1
ATOM 2655 C C . VAL B 1 5 ? 7.835 -9.324 -11.06 1 81.72 5 VAL B C 1
ATOM 2657 O O . VAL B 1 5 ? 7.347 -9.845 -10.055 1 81.72 5 VAL B O 1
ATOM 2660 N N . SER B 1 6 ? 7.321 -8.413 -11.747 1 82.06 6 SER B N 1
ATOM 2661 C CA . SER B 1 6 ? 5.89 -8.185 -11.58 1 82.06 6 SER B CA 1
ATOM 2662 C C . SER B 1 6 ? 5.148 -8.336 -12.904 1 82.06 6 SER B C 1
ATOM 2664 O O . SER B 1 6 ? 5.704 -8.059 -13.968 1 82.06 6 SER B O 1
ATOM 2666 N N . ASN B 1 7 ? 4.096 -9.056 -12.834 1 73.77 7 ASN B N 1
ATOM 2667 C CA . ASN B 1 7 ? 3.316 -9.244 -14.053 1 73.77 7 ASN B CA 1
ATOM 2668 C C . ASN B 1 7 ? 1.88 -8.759 -13.881 1 73.77 7 ASN B C 1
ATOM 2670 O O . ASN B 1 7 ? 1.342 -8.78 -12.772 1 73.77 7 ASN B O 1
ATOM 2674 N N . GLY B 1 8 ? 1.458 -8.234 -15.062 1 70.04 8 GLY B N 1
ATOM 2675 C CA . GLY B 1 8 ? 0.064 -7.82 -15.1 1 70.04 8 GLY B CA 1
ATOM 2676 C C . GLY B 1 8 ? -0.906 -8.983 -15.028 1 70.04 8 GLY B C 1
ATOM 2677 O O . GLY B 1 8 ? -0.573 -10.044 -14.496 1 70.04 8 GLY B O 1
ATOM 2678 N N . ASN B 1 9 ? -2.024 -8.838 -15.537 1 69.72 9 ASN B N 1
ATOM 2679 C CA . ASN B 1 9 ? -3.145 -9.769 -15.46 1 69.72 9 ASN B CA 1
ATOM 2680 C C . ASN B 1 9 ? -2.99 -10.916 -16.455 1 69.72 9 ASN B C 1
ATOM 2682 O O . ASN B 1 9 ? -2.691 -10.689 -17.629 1 69.72 9 ASN B O 1
ATOM 2686 N N . ASN B 1 10 ? -2.951 -12.104 -15.886 1 75.1 10 ASN B N 1
ATOM 2687 C CA . ASN B 1 10 ? -2.946 -13.354 -16.638 1 75.1 10 ASN B CA 1
ATOM 2688 C C . ASN B 1 10 ? -4.258 -14.115 -16.467 1 75.1 10 ASN B C 1
ATOM 2690 O O . ASN B 1 10 ? -4.97 -13.921 -15.48 1 75.1 10 ASN B O 1
ATOM 2694 N N . LYS B 1 11 ? -4.518 -14.837 -17.53 1 79.96 11 LYS B N 1
ATOM 2695 C CA . LYS B 1 11 ? -5.743 -15.63 -17.49 1 79.96 11 LYS B CA 1
ATOM 2696 C C . LYS B 1 11 ? -5.477 -17.074 -17.908 1 79.96 11 LYS B C 1
ATOM 2698 O O . LYS B 1 11 ? -4.747 -17.323 -18.87 1 79.96 11 LYS B O 1
ATOM 2703 N N . LEU B 1 12 ? -5.981 -17.934 -17.118 1 83.25 12 LEU B N 1
ATOM 2704 C CA . LEU B 1 12 ? -5.957 -19.359 -17.426 1 83.25 12 LEU B CA 1
ATOM 2705 C C . LEU B 1 12 ? -7.362 -19.95 -17.375 1 83.25 12 LEU B C 1
ATOM 2707 O O . LEU B 1 12 ? -8.131 -19.655 -16.457 1 83.25 12 LEU B O 1
ATOM 2711 N N . ARG B 1 13 ? -7.707 -20.611 -18.446 1 87.51 13 ARG B N 1
ATOM 2712 C CA . ARG B 1 13 ? -8.958 -21.362 -18.46 1 87.51 13 ARG B CA 1
ATOM 2713 C C . ARG B 1 13 ? -8.695 -22.861 -18.559 1 87.51 13 ARG B C 1
ATOM 2715 O O . ARG B 1 13 ? -8.06 -23.324 -19.509 1 87.51 13 ARG B O 1
ATOM 2722 N N . LEU B 1 14 ? -9.188 -23.55 -17.623 1 91.73 14 LEU B N 1
ATOM 2723 C CA . LEU B 1 14 ? -8.913 -24.98 -17.53 1 91.73 14 LEU B CA 1
ATOM 2724 C C . LEU B 1 14 ? -10.21 -25.781 -17.475 1 91.73 14 LEU B C 1
ATOM 2726 O O . LEU B 1 14 ? -11.166 -25.377 -16.81 1 91.73 14 LEU B O 1
ATOM 2730 N N . LYS B 1 15 ? -10.181 -26.778 -18.225 1 93.32 15 LYS B N 1
ATOM 2731 C CA . LYS B 1 15 ? -11.283 -27.735 -18.176 1 93.32 15 LYS B CA 1
ATOM 2732 C C . LYS B 1 15 ? -10.846 -29.043 -17.522 1 93.32 15 LYS B C 1
ATOM 2734 O O . LYS B 1 15 ? -9.902 -29.688 -17.983 1 93.32 15 LYS B O 1
ATOM 2739 N N . PHE B 1 16 ? -11.452 -29.366 -16.483 1 94.57 16 PHE B N 1
ATOM 2740 C CA . PHE B 1 16 ? -11.193 -30.624 -15.793 1 94.57 16 PHE B CA 1
ATOM 2741 C C . PHE B 1 16 ? -12.229 -31.674 -16.176 1 94.57 16 PHE B C 1
ATOM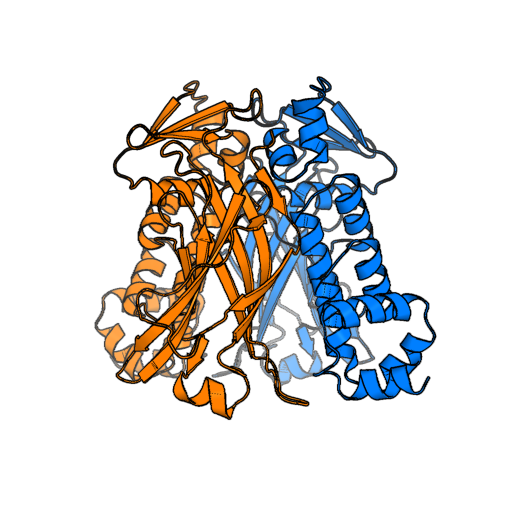 2743 O O . PHE B 1 16 ? -13.419 -31.508 -15.905 1 94.57 16 PHE B O 1
ATOM 2750 N N . GLU B 1 17 ? -11.695 -32.744 -16.697 1 92.58 17 GLU B N 1
ATOM 2751 C CA . GLU B 1 17 ? -12.571 -33.831 -17.125 1 92.58 17 GLU B CA 1
ATOM 2752 C C . GLU B 1 17 ? -12.729 -34.877 -16.025 1 92.58 17 GLU B C 1
ATOM 2754 O O . GLU B 1 17 ? -11.944 -34.91 -15.075 1 92.58 17 GLU B O 1
ATOM 2759 N N . ASN B 1 18 ? -13.767 -35.688 -16.104 1 90.01 18 ASN B N 1
ATOM 2760 C CA . ASN B 1 18 ? -14.079 -36.764 -15.168 1 90.01 18 ASN B CA 1
ATOM 2761 C C . ASN B 1 18 ? -14.193 -36.246 -13.737 1 90.01 18 ASN B C 1
ATOM 2763 O O . ASN B 1 18 ? -13.668 -36.86 -12.807 1 90.01 18 ASN B O 1
ATOM 2767 N N . ALA B 1 19 ? -14.724 -35.099 -13.586 1 91.25 19 ALA B N 1
ATOM 2768 C CA . ALA B 1 19 ? -14.814 -34.438 -12.286 1 91.25 19 ALA B CA 1
ATOM 2769 C C . ALA B 1 19 ? -15.815 -35.148 -11.378 1 91.25 19 ALA B C 1
ATOM 2771 O O . ALA B 1 19 ? -15.742 -35.031 -10.153 1 91.25 19 ALA B O 1
ATOM 2772 N N . LYS B 1 20 ? -16.734 -35.831 -11.948 1 89.32 20 LYS B N 1
ATOM 2773 C CA . LYS B 1 20 ? -17.718 -36.568 -11.161 1 89.32 20 LYS B CA 1
ATOM 2774 C C . LYS B 1 20 ? -17.039 -37.566 -10.227 1 89.32 20 LYS B C 1
ATOM 2776 O O . LYS B 1 20 ? -17.547 -37.853 -9.141 1 89.32 20 LYS B O 1
ATOM 2781 N N . ASN B 1 21 ? -15.843 -38.031 -10.71 1 90.62 21 ASN B N 1
ATOM 2782 C CA . ASN B 1 21 ? -15.11 -39.026 -9.933 1 90.62 21 ASN B CA 1
ATOM 2783 C C . ASN B 1 21 ? -13.994 -38.386 -9.113 1 90.62 21 ASN B C 1
ATOM 2785 O O . ASN B 1 21 ? -13.068 -39.071 -8.676 1 90.62 21 ASN B O 1
ATOM 2789 N N . LEU B 1 22 ? -14.095 -37.177 -9.002 1 93.15 22 LEU B N 1
ATOM 2790 C CA . LEU B 1 22 ? -13.064 -36.465 -8.255 1 93.15 22 LEU B CA 1
ATOM 2791 C C . LEU B 1 22 ? -12.955 -37.002 -6.832 1 93.15 22 LEU B C 1
ATOM 2793 O O . LEU B 1 22 ? -13.971 -37.224 -6.168 1 93.15 22 LEU B O 1
ATOM 2797 N N . GLU B 1 23 ? -11.731 -37.301 -6.399 1 91.7 23 GLU B N 1
ATOM 2798 C CA . GLU B 1 23 ? -11.449 -37.805 -5.058 1 91.7 23 GLU B CA 1
ATOM 2799 C C . GLU B 1 23 ? -10.776 -36.739 -4.198 1 91.7 23 GLU B C 1
ATOM 2801 O O . GLU B 1 23 ? -10.544 -35.619 -4.657 1 91.7 23 GLU B O 1
ATOM 2806 N N . PHE B 1 24 ? -10.479 -37.152 -2.98 1 90.7 24 PHE B N 1
ATOM 2807 C CA . PHE B 1 24 ? -9.864 -36.244 -2.02 1 90.7 24 PHE B CA 1
ATOM 2808 C C . PHE B 1 24 ? -8.398 -36.007 -2.362 1 90.7 24 PHE B C 1
ATOM 2810 O O . PHE B 1 24 ? -7.809 -35.01 -1.937 1 90.7 24 PHE B O 1
ATOM 2817 N N . SER B 1 25 ? -7.862 -36.917 -3.141 1 91.63 25 SER B N 1
ATOM 2818 C CA . SER B 1 25 ? -6.482 -36.735 -3.579 1 91.63 25 SER B CA 1
ATOM 2819 C C . SER B 1 25 ? -6.376 -35.637 -4.632 1 91.63 25 SER B C 1
ATOM 2821 O O . SER B 1 25 ? -5.333 -34.992 -4.761 1 91.63 25 SER B O 1
ATOM 2823 N N . GLY B 1 26 ? -7.451 -35.431 -5.343 1 92.98 26 GLY B N 1
ATOM 2824 C CA . GLY B 1 26 ? -7.568 -34.344 -6.302 1 92.98 26 GLY B CA 1
ATOM 2825 C C . GLY B 1 26 ? -6.826 -34.609 -7.598 1 92.98 26 GLY B C 1
ATOM 2826 O O . GLY B 1 26 ? -6.25 -35.683 -7.781 1 92.98 26 GLY B O 1
ATOM 2827 N N . ILE B 1 27 ? -6.948 -33.759 -8.583 1 93.68 27 ILE B N 1
ATOM 2828 C CA . ILE B 1 27 ? -6.268 -33.792 -9.873 1 93.68 27 ILE B CA 1
ATOM 2829 C C . ILE B 1 27 ? -5.606 -32.443 -10.143 1 93.68 27 ILE B C 1
ATOM 2831 O O . ILE B 1 27 ? -6.147 -31.396 -9.779 1 93.68 27 ILE B O 1
ATOM 2835 N N . TYR B 1 28 ? -4.432 -32.569 -10.765 1 92.76 28 TYR B N 1
ATOM 2836 C CA . TYR B 1 28 ? -3.684 -31.365 -11.106 1 92.76 28 TYR B CA 1
ATOM 2837 C C . TYR B 1 28 ? -3.878 -30.999 -12.573 1 92.76 28 TYR B C 1
ATOM 2839 O O . TYR B 1 28 ? -4.048 -31.878 -13.421 1 92.76 28 TYR B O 1
ATOM 2847 N N . SER B 1 29 ? -3.871 -29.787 -12.825 1 91.94 29 SER B N 1
ATOM 2848 C CA . SER B 1 29 ? -3.771 -29.315 -14.202 1 91.94 29 SER B CA 1
ATOM 2849 C C . SER B 1 29 ? -2.34 -29.415 -14.718 1 91.94 29 SER B C 1
ATOM 2851 O O . SER B 1 29 ? -1.424 -29.75 -13.964 1 91.94 29 SER B O 1
ATOM 2853 N N . ASP B 1 30 ? -2.207 -29.08 -16.057 1 89.76 30 ASP B N 1
ATOM 2854 C CA . ASP B 1 30 ? -0.863 -28.882 -16.591 1 89.76 30 ASP B CA 1
ATOM 2855 C C . ASP B 1 30 ? -0.207 -27.645 -15.983 1 89.76 30 ASP B C 1
ATOM 2857 O O . ASP B 1 30 ? -0.892 -26.777 -15.437 1 89.76 30 ASP B O 1
ATOM 2861 N N . GLU B 1 31 ? 1.072 -27.677 -16.091 1 89.16 31 GLU B N 1
ATOM 2862 C CA . GLU B 1 31 ? 1.827 -26.532 -15.591 1 89.16 31 GLU B CA 1
ATOM 2863 C C . GLU B 1 31 ? 1.672 -25.324 -16.51 1 89.16 31 GLU B C 1
ATOM 2865 O O . GLU B 1 31 ? 1.661 -25.467 -17.735 1 89.16 31 GLU B O 1
ATOM 2870 N N . SER B 1 32 ? 1.409 -24.291 -15.922 1 84.64 32 SER B N 1
ATOM 2871 C CA . SER B 1 32 ? 1.368 -23.028 -16.652 1 84.64 32 SER B CA 1
ATOM 2872 C C . SER B 1 32 ? 2.488 -22.095 -16.205 1 84.64 32 SER B C 1
ATOM 2874 O O . SER B 1 32 ? 2.694 -21.893 -15.006 1 84.64 32 SER B O 1
ATOM 2876 N N . LYS B 1 33 ? 3.159 -21.585 -17.115 1 80.44 33 LYS B N 1
ATOM 2877 C CA . LYS B 1 33 ? 4.24 -20.656 -16.802 1 80.44 33 LYS B CA 1
ATOM 2878 C C . LYS B 1 33 ? 3.708 -19.239 -16.605 1 80.44 33 LYS B C 1
ATOM 2880 O O . LYS B 1 33 ? 3.004 -18.71 -17.468 1 80.44 33 LYS B O 1
ATOM 2885 N N . ILE B 1 34 ? 3.931 -18.773 -15.501 1 74.33 34 ILE B N 1
ATOM 2886 C CA . ILE B 1 34 ? 3.604 -17.39 -15.172 1 74.33 34 ILE B CA 1
ATOM 2887 C C . ILE B 1 34 ? 4.874 -16.637 -14.782 1 74.33 34 ILE B C 1
ATOM 2889 O O . ILE B 1 34 ? 5.376 -16.791 -13.666 1 74.33 34 ILE B O 1
ATOM 2893 N N . GLY B 1 35 ? 5.346 -15.761 -15.676 1 71.21 35 GLY B N 1
ATOM 2894 C CA . GLY B 1 35 ? 6.643 -15.156 -15.419 1 71.21 35 GLY B CA 1
ATOM 2895 C C . GLY B 1 35 ? 7.756 -16.174 -15.264 1 71.21 35 GLY B C 1
ATOM 2896 O O . GLY B 1 35 ? 7.906 -17.07 -16.097 1 71.21 35 GLY B O 1
ATOM 2897 N N . PRO B 1 36 ? 8.525 -15.954 -14.192 1 74.58 36 PRO B N 1
ATOM 2898 C CA . PRO B 1 36 ? 9.625 -16.897 -13.979 1 74.58 36 PRO B CA 1
ATOM 2899 C C . PRO B 1 36 ? 9.193 -18.145 -13.212 1 74.58 36 PRO B C 1
ATOM 2901 O O . PRO B 1 36 ? 10.035 -18.963 -12.833 1 74.58 36 PRO B O 1
ATOM 2904 N N . THR B 1 37 ? 7.919 -18.257 -13.031 1 78.26 37 THR B N 1
ATOM 2905 C CA . THR B 1 37 ? 7.446 -19.326 -12.159 1 78.26 37 THR B CA 1
ATOM 2906 C C . THR B 1 37 ? 6.411 -20.189 -12.874 1 78.26 37 THR B C 1
ATOM 2908 O O . THR B 1 37 ? 5.884 -19.799 -13.919 1 78.26 37 THR B O 1
ATOM 2911 N N . LYS B 1 38 ? 6.316 -21.309 -12.355 1 85.95 38 LYS B N 1
ATOM 2912 C CA . LYS B 1 38 ? 5.346 -22.262 -12.887 1 85.95 38 LYS B CA 1
ATOM 2913 C C . LYS B 1 38 ? 4.28 -22.6 -11.849 1 85.95 38 LYS B C 1
ATOM 2915 O O . LYS B 1 38 ? 4.584 -22.741 -10.663 1 85.95 38 LYS B O 1
ATOM 2920 N N . TRP B 1 39 ? 3.152 -22.734 -12.388 1 87.47 39 TRP B N 1
ATOM 2921 C CA . TRP B 1 39 ? 2.03 -22.953 -11.48 1 87.47 39 TRP B CA 1
ATOM 2922 C C . TRP B 1 39 ? 1.105 -24.044 -12.011 1 87.47 39 TRP B C 1
ATOM 2924 O O . TRP B 1 39 ? 1.068 -24.303 -13.216 1 87.47 39 TRP B O 1
ATOM 2934 N N . LYS B 1 40 ? 0.413 -24.714 -11.102 1 92.03 40 LYS B N 1
ATOM 2935 C CA . LYS B 1 40 ? -0.63 -25.685 -11.421 1 92.03 40 LYS B CA 1
ATOM 2936 C C . LYS B 1 40 ? -1.855 -25.49 -10.533 1 92.03 40 LYS B C 1
ATOM 2938 O O . LYS B 1 40 ? -1.754 -24.92 -9.445 1 92.03 40 LYS B O 1
ATOM 2943 N N . ILE B 1 41 ? -2.902 -25.917 -11.086 1 93.29 41 ILE B N 1
ATOM 2944 C CA . ILE B 1 41 ? -4.146 -25.873 -10.326 1 93.29 41 ILE B CA 1
ATOM 2945 C C . ILE B 1 41 ? -4.56 -27.29 -9.932 1 93.29 41 ILE B C 1
ATOM 2947 O O . ILE B 1 41 ? -4.447 -28.221 -10.732 1 93.29 41 ILE B O 1
ATOM 2951 N N . LYS B 1 42 ? -4.969 -27.395 -8.73 1 94.12 42 LYS B N 1
ATOM 2952 C CA . LYS B 1 42 ? -5.498 -28.662 -8.23 1 94.12 42 LYS B CA 1
ATOM 2953 C C . LYS B 1 42 ? -6.962 -28.524 -7.825 1 94.12 42 LYS B C 1
ATOM 2955 O O . LYS B 1 42 ? -7.332 -27.578 -7.125 1 94.12 42 LYS B O 1
ATOM 2960 N N . ILE B 1 43 ? -7.735 -29.412 -8.254 1 95.85 43 ILE B N 1
ATOM 2961 C CA . ILE B 1 43 ? -9.104 -29.484 -7.754 1 95.85 43 ILE B CA 1
ATOM 2962 C C . ILE B 1 43 ? -9.299 -30.777 -6.966 1 95.85 43 ILE B C 1
ATOM 2964 O O . ILE B 1 43 ? -8.72 -31.812 -7.305 1 95.85 43 ILE B O 1
ATOM 2968 N N . ARG B 1 44 ? -10.044 -30.686 -5.974 1 95.89 44 ARG B N 1
ATOM 2969 C CA . ARG B 1 44 ? -10.332 -31.88 -5.185 1 95.89 44 ARG B CA 1
ATOM 2970 C C . ARG B 1 44 ? -11.641 -31.725 -4.418 1 95.89 44 ARG B C 1
ATOM 2972 O O . ARG B 1 44 ? -12.211 -30.633 -4.365 1 95.89 44 ARG B O 1
ATOM 2979 N N . LYS B 1 45 ? -12.08 -32.826 -3.951 1 94.61 45 LYS B N 1
ATOM 2980 C CA . LYS B 1 45 ? -13.231 -32.824 -3.052 1 94.61 45 LYS B CA 1
ATOM 2981 C C . LYS B 1 45 ? -12.802 -32.568 -1.61 1 94.61 45 LYS B C 1
ATOM 2983 O O . LYS B 1 45 ? -11.727 -33.003 -1.19 1 94.61 45 LYS B O 1
ATOM 2988 N N . GLU B 1 46 ? -13.544 -31.734 -0.973 1 94.22 46 GLU B N 1
ATOM 2989 C CA . GLU B 1 46 ? -13.306 -31.441 0.437 1 94.22 46 GLU B CA 1
ATOM 2990 C C . GLU B 1 46 ? -14.562 -31.683 1.27 1 94.22 46 GLU B C 1
ATOM 2992 O O . GLU B 1 46 ? -15.68 -31.561 0.767 1 94.22 46 GLU B O 1
ATOM 2997 N N . ILE B 1 47 ? -14.352 -32.136 2.501 1 92.8 47 ILE B N 1
ATOM 2998 C CA . ILE B 1 47 ? -15.462 -32.318 3.43 1 92.8 47 ILE B CA 1
ATOM 2999 C C . ILE B 1 47 ? -15.283 -31.397 4.635 1 92.8 47 ILE B C 1
ATOM 3001 O O . ILE B 1 47 ? -14.239 -31.417 5.29 1 92.8 47 ILE B O 1
ATOM 3005 N N . THR B 1 48 ? -16.131 -30.547 4.795 1 90.68 48 THR B N 1
ATOM 3006 C CA . THR B 1 48 ? -16.173 -29.666 5.957 1 90.68 48 THR B CA 1
ATOM 3007 C C . THR B 1 48 ? -17.54 -29.727 6.633 1 90.68 48 THR B C 1
ATOM 3009 O O . THR B 1 48 ? -18.564 -29.464 5.998 1 90.68 48 THR B O 1
ATOM 3012 N N . ASN B 1 49 ? -17.621 -30.041 7.864 1 90.8 49 ASN B N 1
ATOM 3013 C CA . ASN B 1 49 ? -18.863 -30.15 8.623 1 90.8 49 ASN B CA 1
ATOM 3014 C C . ASN B 1 49 ? -19.863 -31.071 7.932 1 90.8 49 ASN B C 1
ATOM 3016 O O . ASN B 1 49 ? -21.012 -30.688 7.704 1 90.8 49 ASN B O 1
ATOM 3020 N N . ASP B 1 50 ? -19.455 -32.216 7.414 1 89.77 50 ASP B N 1
ATOM 3021 C CA . ASP B 1 50 ? -20.263 -33.287 6.839 1 89.77 50 ASP B CA 1
ATOM 3022 C C . ASP B 1 50 ? -20.859 -32.866 5.498 1 89.77 50 ASP B C 1
ATOM 3024 O O . ASP B 1 50 ? -21.808 -33.485 5.013 1 89.77 50 ASP B O 1
ATOM 3028 N N . GLU B 1 51 ? -20.39 -31.78 5.053 1 92.9 51 GLU B N 1
ATOM 3029 C CA . GLU B 1 51 ? -20.787 -31.339 3.719 1 92.9 51 GLU B CA 1
ATOM 3030 C C . GLU B 1 51 ? -19.606 -31.373 2.753 1 92.9 51 GLU B C 1
ATOM 3032 O O . GLU B 1 51 ? -18.476 -31.059 3.134 1 92.9 51 GLU B O 1
ATOM 3037 N N . LYS B 1 52 ? -19.898 -31.802 1.518 1 94.25 52 LYS B N 1
ATOM 3038 C CA . LYS B 1 52 ? -18.849 -31.911 0.508 1 94.25 52 LYS B CA 1
ATOM 3039 C C . LYS B 1 52 ? -18.754 -30.636 -0.326 1 94.25 52 LYS B C 1
ATOM 3041 O O . LYS B 1 52 ? -19.773 -30.025 -0.652 1 94.25 52 LYS B O 1
ATOM 3046 N N . TYR B 1 53 ? -17.514 -30.299 -0.659 1 96.49 53 TYR B N 1
ATOM 3047 C CA . TYR B 1 53 ? -17.263 -29.099 -1.449 1 96.49 53 TYR B CA 1
ATOM 3048 C C . TYR B 1 53 ? -16.244 -29.374 -2.549 1 96.49 53 TYR B C 1
ATOM 3050 O O . TYR B 1 53 ? -15.483 -30.341 -2.471 1 96.49 53 TYR B O 1
ATOM 3058 N N . LEU B 1 54 ? -16.327 -28.568 -3.529 1 96.71 54 LEU B N 1
ATOM 3059 C CA . LEU B 1 54 ? -15.222 -28.454 -4.474 1 96.71 54 LEU B CA 1
ATOM 3060 C C . LEU B 1 54 ? -14.158 -27.493 -3.952 1 96.71 54 LEU B C 1
ATOM 3062 O O . LEU B 1 54 ? -14.465 -26.352 -3.599 1 96.71 54 LEU B O 1
ATOM 3066 N N . ALA B 1 55 ? -12.961 -28.011 -3.875 1 96.22 55 ALA B N 1
ATOM 3067 C CA . ALA B 1 55 ? -11.825 -27.179 -3.487 1 96.22 55 ALA B CA 1
ATOM 3068 C C . ALA B 1 55 ? -10.883 -26.951 -4.666 1 96.22 55 ALA B C 1
ATOM 3070 O O . ALA B 1 55 ? -10.682 -27.847 -5.489 1 96.22 55 ALA B O 1
ATOM 3071 N N . VAL B 1 56 ? -10.413 -25.807 -4.73 1 95.83 56 VAL B N 1
ATOM 3072 C CA . VAL B 1 56 ? -9.482 -25.436 -5.791 1 95.83 56 VAL B CA 1
ATOM 3073 C C . VAL B 1 56 ? -8.238 -24.791 -5.185 1 95.83 56 VAL B C 1
ATOM 3075 O O . VAL B 1 56 ? -8.342 -23.866 -4.375 1 95.83 56 VAL B O 1
ATOM 3078 N N . TYR B 1 57 ? -7.062 -25.294 -5.637 1 93.51 57 TYR B N 1
ATOM 3079 C CA . TYR B 1 57 ? -5.796 -24.795 -5.113 1 93.51 57 TYR B CA 1
ATOM 3080 C C . TYR B 1 57 ? -4.859 -24.388 -6.245 1 93.51 57 TYR B C 1
ATOM 3082 O O . TYR B 1 57 ? -4.835 -25.029 -7.298 1 93.51 57 TYR B O 1
ATOM 3090 N N . LEU B 1 58 ? -4.199 -23.374 -6.021 1 91.85 58 LEU B N 1
ATOM 3091 C CA . LEU B 1 58 ? -3.082 -22.976 -6.871 1 91.85 58 LEU B CA 1
ATOM 3092 C C . LEU B 1 58 ? -1.75 -23.346 -6.227 1 91.85 58 LEU B C 1
ATOM 3094 O O . LEU B 1 58 ? -1.499 -23.003 -5.069 1 91.85 58 LEU B O 1
ATOM 3098 N N . TYR B 1 59 ? -0.946 -24.081 -7.009 1 90.09 59 TYR B N 1
ATOM 3099 C CA . TYR B 1 59 ? 0.323 -24.581 -6.493 1 90.09 59 TYR B CA 1
ATOM 3100 C C . TYR B 1 59 ? 1.491 -24.069 -7.329 1 90.09 59 TYR B C 1
ATOM 3102 O O . TYR B 1 59 ? 1.424 -24.059 -8.56 1 90.09 59 TYR B O 1
ATOM 3110 N N . TYR B 1 60 ? 2.407 -23.62 -6.6 1 86.77 60 TYR B N 1
ATOM 3111 C CA . TYR B 1 60 ? 3.682 -23.358 -7.258 1 86.77 60 TYR B CA 1
ATOM 3112 C C . TYR B 1 60 ? 4.345 -24.657 -7.7 1 86.77 60 TYR B C 1
ATOM 3114 O O . TYR B 1 60 ? 4.486 -25.59 -6.906 1 86.77 60 TYR B O 1
ATOM 3122 N N . SER B 1 61 ? 4.666 -24.812 -9.01 1 81.89 61 SER B N 1
ATOM 3123 C CA . SER B 1 61 ? 5.239 -26.043 -9.544 1 81.89 61 SER B CA 1
ATOM 3124 C C . SER B 1 61 ? 6.713 -25.863 -9.89 1 81.89 61 SER B C 1
ATOM 3126 O O . SER B 1 61 ? 7.327 -26.745 -10.494 1 81.89 61 SER B O 1
ATOM 3128 N N . GLY B 1 62 ? 7.238 -24.729 -9.764 1 72.08 62 GLY B N 1
ATOM 3129 C CA . GLY B 1 62 ? 8.608 -24.489 -10.189 1 72.08 62 GLY B CA 1
ATOM 3130 C C . GLY B 1 62 ? 9.61 -25.416 -9.526 1 72.08 62 GLY B C 1
ATOM 3131 O O . GLY B 1 62 ? 9.258 -26.168 -8.614 1 72.08 62 GLY B O 1
ATOM 3132 N N . ASP B 1 63 ? 10.738 -25.631 -10.205 1 58.19 63 ASP B N 1
ATOM 3133 C CA . ASP B 1 63 ? 11.804 -26.552 -9.823 1 58.19 63 ASP B CA 1
ATOM 3134 C C . ASP B 1 63 ? 12.182 -26.375 -8.354 1 58.19 63 ASP B C 1
ATOM 3136 O O . ASP B 1 63 ? 12.162 -25.258 -7.833 1 58.19 63 ASP B O 1
ATOM 3140 N N . ASN B 1 64 ? 11.762 -27.36 -7.531 1 49.64 64 ASN B N 1
ATOM 3141 C CA . ASN B 1 64 ? 12.186 -27.609 -6.157 1 49.64 64 ASN B CA 1
ATOM 3142 C C . ASN B 1 64 ? 13.534 -26.959 -5.86 1 49.64 64 ASN B C 1
ATOM 3144 O O . ASN B 1 64 ? 14.289 -27.443 -5.015 1 49.64 64 ASN B O 1
ATOM 3148 N N . VAL B 1 65 ? 14.018 -26.193 -6.698 1 46.37 65 VAL B N 1
ATOM 3149 C CA . VAL B 1 65 ? 15.391 -26.027 -6.234 1 46.37 65 VAL B CA 1
ATOM 3150 C C . VAL B 1 65 ? 15.394 -25.419 -4.833 1 46.37 65 VAL B C 1
ATOM 3152 O O . VAL B 1 65 ? 14.913 -24.301 -4.635 1 46.37 65 VAL B O 1
ATOM 3155 N N . SER B 1 66 ? 15.42 -26.352 -3.809 1 49.06 66 SER B N 1
ATOM 3156 C CA . SER B 1 66 ? 15.673 -26.242 -2.376 1 49.06 66 SER B CA 1
ATOM 3157 C C . SER B 1 66 ? 16.369 -24.928 -2.037 1 49.06 66 SER B C 1
ATOM 3159 O O . SER B 1 66 ? 16.305 -24.461 -0.897 1 49.06 66 SER B O 1
ATOM 3161 N N . GLN B 1 67 ? 17.028 -24.389 -3.024 1 55.25 67 GLN B N 1
ATOM 3162 C CA . GLN B 1 67 ? 18.009 -23.403 -2.584 1 55.25 67 GLN B CA 1
ATOM 3163 C C . GLN B 1 67 ? 17.56 -21.987 -2.933 1 55.25 67 GLN B C 1
ATOM 3165 O O . GLN B 1 67 ? 18.315 -21.029 -2.752 1 55.25 67 GLN B O 1
ATOM 3170 N N . LYS B 1 68 ? 16.079 -21.856 -3.287 1 72.96 68 LYS B N 1
ATOM 3171 C CA . LYS B 1 68 ? 15.78 -20.474 -3.65 1 72.96 68 LYS B CA 1
ATOM 3172 C C . LYS B 1 68 ? 14.999 -19.771 -2.543 1 72.96 68 LYS B C 1
ATOM 3174 O O . LYS B 1 68 ? 14.24 -20.409 -1.81 1 72.96 68 LYS B O 1
ATOM 3179 N N . ASN B 1 69 ? 15.529 -18.739 -2.129 1 87.84 69 ASN B N 1
ATOM 3180 C CA . ASN B 1 69 ? 14.91 -17.847 -1.154 1 87.84 69 ASN B CA 1
ATOM 3181 C C . ASN B 1 69 ? 14.078 -16.763 -1.835 1 87.84 69 ASN B C 1
ATOM 3183 O O . ASN B 1 69 ? 14.609 -15.724 -2.23 1 87.84 69 ASN B O 1
ATOM 3187 N N . TRP B 1 70 ? 12.764 -17.231 -2.084 1 89.42 70 TRP B N 1
ATOM 3188 C CA . TRP B 1 70 ? 11.926 -16.297 -2.829 1 89.42 70 TRP B CA 1
ATOM 3189 C C . TRP B 1 70 ? 10.589 -16.086 -2.128 1 89.42 70 TRP B C 1
ATOM 3191 O O . TRP B 1 70 ? 10.221 -16.854 -1.236 1 89.42 70 TRP B O 1
ATOM 3201 N N . ILE B 1 71 ? 9.912 -15.046 -2.529 1 90.57 71 ILE B N 1
ATOM 3202 C CA . ILE B 1 71 ? 8.548 -14.761 -2.098 1 90.57 71 ILE B CA 1
ATOM 3203 C C . ILE B 1 71 ? 7.721 -14.279 -3.287 1 90.57 71 ILE B C 1
ATOM 3205 O O . ILE B 1 71 ? 8.243 -13.616 -4.186 1 90.57 71 ILE B O 1
ATOM 3209 N N . CYS B 1 72 ? 6.502 -14.726 -3.302 1 90.02 72 CYS B N 1
ATOM 3210 C CA . CYS B 1 72 ? 5.589 -14.328 -4.368 1 90.02 72 CYS B CA 1
ATOM 3211 C C . CYS B 1 72 ? 4.218 -13.972 -3.808 1 90.02 72 CYS B C 1
ATOM 3213 O O . CYS B 1 72 ? 3.62 -14.758 -3.071 1 90.02 72 CYS B O 1
ATOM 3215 N N . GLN B 1 73 ? 3.812 -12.816 -4.065 1 90.52 73 GLN B N 1
ATOM 3216 C CA . GLN B 1 73 ? 2.438 -12.431 -3.761 1 90.52 73 GLN B CA 1
ATOM 3217 C C . GLN B 1 73 ? 1.569 -12.454 -5.015 1 90.52 73 GLN B C 1
ATOM 3219 O O . GLN B 1 73 ? 1.929 -11.865 -6.036 1 90.52 73 GLN B O 1
ATOM 3224 N N . MET B 1 74 ? 0.458 -13.101 -4.879 1 88.64 74 MET B N 1
ATOM 3225 C CA . MET B 1 74 ? -0.412 -13.26 -6.04 1 88.64 74 MET B CA 1
ATOM 3226 C C . MET B 1 74 ? -1.832 -12.803 -5.723 1 88.64 74 MET B C 1
ATOM 3228 O O . MET B 1 74 ? -2.414 -13.222 -4.721 1 88.64 74 MET B O 1
ATOM 3232 N N . ASP B 1 75 ? -2.29 -11.889 -6.541 1 86.91 75 ASP B N 1
ATOM 3233 C CA . ASP B 1 75 ? -3.714 -11.565 -6.56 1 86.91 75 ASP B CA 1
ATOM 3234 C C . ASP B 1 75 ? -4.455 -12.407 -7.596 1 86.91 75 ASP B C 1
ATOM 3236 O O . ASP B 1 75 ? -4.124 -12.373 -8.784 1 86.91 75 ASP B O 1
ATOM 3240 N N . LYS B 1 76 ? -5.407 -13.093 -7.107 1 88.98 76 LYS B N 1
ATOM 3241 C CA . LYS B 1 76 ? -6.045 -14.038 -8.02 1 88.98 76 LYS B CA 1
ATOM 3242 C C . LYS B 1 76 ? -7.564 -14.005 -7.871 1 88.98 76 LYS B C 1
ATOM 3244 O O . LYS B 1 76 ? -8.081 -13.691 -6.797 1 88.98 76 LYS B O 1
ATOM 3249 N N . SER B 1 77 ? -8.195 -14.242 -8.972 1 87.72 77 SER B N 1
ATOM 3250 C CA . SER B 1 77 ? -9.635 -14.467 -9.038 1 87.72 77 SER B CA 1
ATOM 3251 C C . SER B 1 77 ? -9.958 -15.781 -9.741 1 87.72 77 SER B C 1
ATOM 3253 O O . SER B 1 77 ? -9.454 -16.046 -10.835 1 87.72 77 SER B O 1
ATOM 3255 N N . ILE B 1 78 ? -10.742 -16.566 -9.065 1 91.68 78 ILE B N 1
ATOM 3256 C CA . ILE B 1 78 ? -11.17 -17.827 -9.66 1 91.68 78 ILE B CA 1
ATOM 3257 C C . ILE B 1 78 ? -12.646 -17.742 -10.043 1 91.68 78 ILE B C 1
ATOM 3259 O O . ILE B 1 78 ? -13.455 -17.182 -9.299 1 91.68 78 ILE B O 1
ATOM 3263 N N . THR B 1 79 ? -12.912 -18.183 -11.208 1 91.04 79 THR B N 1
ATOM 3264 C CA . THR B 1 79 ? -14.286 -18.198 -11.699 1 91.04 79 THR B CA 1
ATOM 3265 C C . THR B 1 79 ? -14.708 -19.614 -12.079 1 91.04 79 THR B C 1
ATOM 3267 O O . THR B 1 79 ? -14.063 -20.258 -12.91 1 91.04 79 THR B O 1
ATOM 3270 N N . LEU B 1 80 ? -15.691 -20.077 -11.376 1 94.47 80 LEU B N 1
ATOM 3271 C CA . LEU B 1 80 ? -16.357 -21.305 -11.796 1 94.47 80 LEU B CA 1
ATOM 3272 C C . LEU B 1 80 ? -17.383 -21.021 -12.887 1 94.47 80 LEU B C 1
ATOM 3274 O O . LEU B 1 80 ? -18.37 -20.32 -12.65 1 94.47 80 LEU B O 1
ATOM 3278 N N . ILE B 1 81 ? -17.19 -21.628 -14.038 1 92.53 81 ILE B N 1
ATOM 3279 C CA . ILE B 1 81 ? -17.997 -21.3 -15.208 1 92.53 81 ILE B CA 1
ATOM 3280 C C . ILE B 1 81 ? -19.278 -22.132 -15.202 1 92.53 81 ILE B C 1
ATOM 3282 O O . ILE B 1 81 ? -19.228 -23.358 -15.083 1 92.53 81 ILE B O 1
ATOM 3286 N N . ASN B 1 82 ? -20.34 -21.411 -15.289 1 92.97 82 ASN B N 1
ATOM 3287 C CA . ASN B 1 82 ? -21.62 -22.094 -15.447 1 92.97 82 ASN B CA 1
ATOM 3288 C C . ASN B 1 82 ? -21.837 -22.552 -16.886 1 92.97 82 ASN B C 1
ATOM 3290 O O . ASN B 1 82 ? -21.724 -21.756 -17.819 1 92.97 82 ASN B O 1
ATOM 3294 N N . GLN B 1 83 ? -22.133 -23.759 -17.111 1 91.49 83 GLN B N 1
ATOM 3295 C CA . GLN B 1 83 ? -22.193 -24.341 -18.448 1 91.49 83 GLN B CA 1
ATOM 3296 C C . GLN B 1 83 ? -23.632 -24.418 -18.95 1 91.49 83 GLN B C 1
ATOM 3298 O O . GLN B 1 83 ? -23.895 -24.988 -20.011 1 91.49 83 GLN B O 1
ATOM 3303 N N . MET B 1 84 ? -24.548 -23.839 -18.134 1 89.49 84 MET B N 1
ATOM 3304 C CA . MET B 1 84 ? -25.939 -23.737 -18.566 1 89.49 84 MET B CA 1
ATOM 3305 C C . MET B 1 84 ? -26.173 -22.448 -19.348 1 89.49 84 MET B C 1
ATOM 3307 O O . MET B 1 84 ? -25.466 -21.459 -19.148 1 89.49 84 MET B O 1
ATOM 3311 N N . GLU B 1 85 ? -27.238 -22.558 -20.116 1 80.16 85 GLU B N 1
ATOM 3312 C CA . GLU B 1 85 ? -27.638 -21.37 -20.866 1 80.16 85 GLU B CA 1
ATOM 3313 C C . GLU B 1 85 ? -28.048 -20.238 -19.928 1 80.16 85 GLU B C 1
ATOM 3315 O O . GLU B 1 85 ? -28.831 -20.447 -18.999 1 80.16 85 GLU B O 1
ATOM 3320 N N . ASN B 1 86 ? -27.397 -19.098 -19.814 1 75.73 86 ASN B N 1
ATOM 3321 C CA . ASN B 1 86 ? -27.675 -17.905 -19.022 1 75.73 86 ASN B CA 1
ATOM 3322 C C . ASN B 1 86 ? -27.192 -18.062 -17.583 1 75.73 86 ASN B C 1
ATOM 3324 O O . ASN B 1 86 ? -27.667 -17.366 -16.684 1 75.73 86 ASN B O 1
ATOM 3328 N N . GLY B 1 87 ? -26.614 -19.247 -17.301 1 79.55 87 GLY B N 1
ATOM 3329 C CA . GLY B 1 87 ? -26.078 -19.414 -15.959 1 79.55 87 GLY B CA 1
ATOM 3330 C C . GLY B 1 87 ? -25.1 -18.322 -15.568 1 79.55 87 GLY B C 1
ATOM 3331 O O . GLY B 1 87 ? -24.475 -17.702 -16.431 1 79.55 87 GLY B O 1
ATOM 3332 N N . LYS B 1 88 ? -25.041 -18.025 -14.267 1 85.45 88 LYS B N 1
ATOM 3333 C CA . LYS B 1 88 ? -24.13 -17.01 -13.745 1 85.45 88 LYS B CA 1
ATOM 3334 C C . LYS B 1 88 ? -22.875 -17.649 -13.158 1 85.45 88 LYS B C 1
ATOM 3336 O O . LYS B 1 88 ? -22.962 -18.596 -12.373 1 85.45 88 LYS B O 1
ATOM 3341 N N . ASP B 1 89 ? -21.821 -17.19 -13.578 1 88.53 89 ASP B N 1
ATOM 3342 C CA . ASP B 1 89 ? -20.551 -17.674 -13.046 1 88.53 89 ASP B CA 1
ATOM 3343 C C . ASP B 1 89 ? -20.371 -17.256 -11.589 1 88.53 89 ASP B C 1
ATOM 3345 O O . ASP B 1 89 ? -21.001 -16.302 -11.128 1 88.53 89 ASP B O 1
ATOM 3349 N N . VAL B 1 90 ? -19.637 -18.018 -10.902 1 90.31 90 VAL B N 1
ATOM 3350 C CA . VAL B 1 90 ? -19.297 -17.698 -9.519 1 90.31 90 VAL B CA 1
ATOM 3351 C C . VAL B 1 90 ? -17.824 -17.305 -9.426 1 90.31 90 VAL B C 1
ATOM 3353 O O . VAL B 1 90 ? -16.953 -18.013 -9.936 1 90.31 90 VAL B O 1
ATOM 3356 N N . ASN B 1 91 ? -17.678 -16.195 -8.833 1 89.27 91 ASN B N 1
ATOM 3357 C CA . ASN B 1 91 ? -16.321 -15.667 -8.744 1 89.27 91 ASN B CA 1
ATOM 3358 C C . ASN B 1 91 ? -15.891 -15.469 -7.293 1 89.27 91 ASN B C 1
ATOM 3360 O O . ASN B 1 91 ? -16.703 -15.09 -6.447 1 89.27 91 ASN B O 1
ATOM 3364 N N . SER B 1 92 ? -14.654 -15.808 -7.026 1 91.34 92 SER B N 1
ATOM 3365 C CA . SER B 1 92 ? -14.021 -15.562 -5.735 1 91.34 92 SER B CA 1
ATOM 3366 C C . SER B 1 92 ? -12.634 -14.952 -5.907 1 91.34 92 SER B C 1
ATOM 3368 O O . SER B 1 92 ? -11.879 -15.355 -6.793 1 91.34 92 SER B O 1
ATOM 3370 N N . THR B 1 93 ? -12.306 -13.942 -5.091 1 89.18 93 THR B N 1
ATOM 3371 C CA . THR B 1 93 ? -11.016 -13.268 -5.176 1 89.18 93 THR B CA 1
ATOM 3372 C C . THR B 1 93 ? -10.22 -13.458 -3.888 1 89.18 93 THR B C 1
ATOM 3374 O O . THR B 1 93 ? -10.8 -13.611 -2.811 1 89.18 93 THR B O 1
ATOM 3377 N N . ASN B 1 94 ? -8.911 -13.554 -4.087 1 88.82 94 ASN B N 1
ATOM 3378 C CA . ASN B 1 94 ? -8.015 -13.673 -2.941 1 88.82 94 ASN B CA 1
ATOM 3379 C C . ASN B 1 94 ? -6.616 -13.161 -3.269 1 88.82 94 ASN B C 1
ATOM 3381 O O . ASN B 1 94 ? -6.214 -13.143 -4.434 1 88.82 94 ASN B O 1
ATOM 3385 N N . SER B 1 95 ? -5.961 -12.649 -2.243 1 88.93 95 SER B N 1
ATOM 3386 C CA . SER B 1 95 ? -4.537 -12.339 -2.309 1 88.93 95 SER B CA 1
ATOM 3387 C C . SER B 1 95 ? -3.735 -13.217 -1.354 1 88.93 95 SER B C 1
ATOM 3389 O O . SER B 1 95 ? -4.08 -13.338 -0.177 1 88.93 95 SER B O 1
ATOM 3391 N N . SER B 1 96 ? -2.731 -13.886 -1.883 1 90.33 96 SER B N 1
ATOM 3392 C CA . SER B 1 96 ? -1.947 -14.781 -1.038 1 90.33 96 SER B CA 1
ATOM 3393 C C . SER B 1 96 ? -0.458 -14.671 -1.349 1 90.33 96 SER B C 1
ATOM 3395 O O . SER B 1 96 ? -0.075 -14.181 -2.413 1 90.33 96 SER B O 1
ATOM 3397 N N . CYS B 1 97 ? 0.263 -15.123 -0.386 1 91.17 97 CYS B N 1
ATOM 3398 C CA . CYS B 1 97 ? 1.712 -15.156 -0.551 1 91.17 97 CYS B CA 1
ATOM 3399 C C . CYS B 1 97 ? 2.216 -16.589 -0.669 1 91.17 97 CYS B C 1
ATOM 3401 O O . CYS B 1 97 ? 1.693 -17.492 -0.013 1 91.17 97 CYS B O 1
ATOM 3403 N N . TYR B 1 98 ? 3.217 -16.755 -1.508 1 89.36 98 TYR B N 1
ATOM 3404 C CA . TYR B 1 98 ? 3.902 -18.026 -1.715 1 89.36 98 TYR B CA 1
ATOM 3405 C C . TYR B 1 98 ? 5.399 -17.886 -1.463 1 89.36 98 TYR B C 1
ATOM 3407 O O . TYR B 1 98 ? 5.969 -16.81 -1.658 1 89.36 98 TYR B O 1
ATOM 3415 N N . SER B 1 99 ? 5.938 -18.915 -0.991 1 89.47 99 SER B N 1
ATOM 3416 C CA . SER B 1 99 ? 7.378 -19.008 -0.774 1 89.47 99 SER B CA 1
ATOM 3417 C C . SER B 1 99 ? 7.863 -20.449 -0.898 1 89.47 99 SER B C 1
ATOM 3419 O O . SER B 1 99 ? 7.092 -21.34 -1.261 1 89.47 99 SER B O 1
ATOM 3421 N N . ASN B 1 100 ? 9.152 -20.613 -0.586 1 81.65 100 ASN B N 1
ATOM 3422 C CA . ASN B 1 100 ? 9.702 -21.963 -0.631 1 81.65 100 ASN B CA 1
ATOM 3423 C C . ASN B 1 100 ? 8.993 -22.891 0.351 1 81.65 100 ASN B C 1
ATOM 3425 O O . ASN B 1 100 ? 8.871 -24.091 0.1 1 81.65 100 ASN B O 1
ATOM 3429 N N . SER B 1 101 ? 8.488 -22.324 1.395 1 81.95 101 SER B N 1
ATOM 3430 C CA . SER B 1 101 ? 7.848 -23.112 2.443 1 81.95 101 SER B CA 1
ATOM 3431 C C . SER B 1 101 ? 6.34 -23.193 2.231 1 81.95 101 SER B C 1
ATOM 3433 O O . SER B 1 101 ? 5.68 -24.088 2.762 1 81.95 101 SER B O 1
ATOM 3435 N N . PHE B 1 102 ? 5.807 -22.227 1.525 1 84.65 102 PHE B N 1
ATOM 3436 C CA . PHE B 1 102 ? 4.373 -22.177 1.267 1 84.65 102 PHE B CA 1
ATOM 3437 C C . PHE B 1 102 ? 4.093 -22.158 -0.231 1 84.65 102 PHE B C 1
ATOM 3439 O O . PHE B 1 102 ? 4.06 -21.091 -0.848 1 84.65 102 PHE B O 1
ATOM 3446 N N . SER B 1 103 ? 3.762 -23.3 -0.73 1 84.47 103 SER B N 1
ATOM 3447 C CA . SER B 1 103 ? 3.723 -23.419 -2.184 1 84.47 103 SER B CA 1
ATOM 3448 C C . SER B 1 103 ? 2.29 -23.558 -2.688 1 84.47 103 SER B C 1
ATOM 3450 O O . SER B 1 103 ? 2.054 -23.607 -3.897 1 84.47 103 SER B O 1
ATOM 3452 N N . GLY B 1 104 ? 1.376 -23.596 -1.774 1 88.22 104 GLY B N 1
ATOM 3453 C CA . GLY B 1 104 ? 0.008 -23.765 -2.236 1 88.22 104 GLY B CA 1
ATOM 3454 C C . GLY B 1 104 ? -1.003 -23 -1.403 1 88.22 104 GLY B C 1
ATOM 3455 O O . GLY B 1 104 ? -0.861 -22.9 -0.183 1 88.22 104 GLY B O 1
ATOM 3456 N N . TRP B 1 105 ? -1.949 -22.481 -2.125 1 90.06 105 TRP B N 1
ATOM 3457 C CA . TRP B 1 105 ? -3.101 -21.832 -1.508 1 90.06 105 TRP B CA 1
ATOM 3458 C C . TRP B 1 105 ? -4.356 -22.035 -2.35 1 90.06 105 TRP B C 1
ATOM 3460 O O . TRP B 1 105 ? -4.28 -22.123 -3.578 1 90.06 105 TRP B O 1
ATOM 3470 N N . GLY B 1 106 ? -5.5 -22.158 -1.62 1 91.3 106 GLY B N 1
ATOM 3471 C CA . GLY B 1 106 ? -6.716 -22.292 -2.405 1 91.3 106 GLY B CA 1
ATOM 3472 C C . GLY B 1 106 ? -7.979 -22.11 -1.585 1 91.3 106 GLY B C 1
ATOM 3473 O O . GLY B 1 106 ? -7.914 -21.748 -0.408 1 91.3 106 GLY B O 1
ATOM 3474 N N . TRP B 1 107 ? -9.117 -22.232 -2.338 1 94.03 107 TRP B N 1
ATOM 3475 C CA . TRP B 1 107 ? -10.457 -22.2 -1.762 1 94.03 107 TRP B CA 1
ATOM 3476 C C . TRP B 1 107 ? -10.92 -23.603 -1.381 1 94.03 107 TRP B C 1
ATOM 3478 O O . TRP B 1 107 ? -11.209 -24.426 -2.252 1 94.03 107 TRP B O 1
ATOM 3488 N N . ASN B 1 108 ? -11.067 -23.792 -0.122 1 93.26 108 ASN B N 1
ATOM 3489 C CA . ASN B 1 108 ? -11.47 -25.116 0.343 1 93.26 108 ASN B CA 1
ATOM 3490 C C . ASN B 1 108 ? -12.958 -25.362 0.111 1 93.26 108 ASN B C 1
ATOM 3492 O O . ASN B 1 108 ? -13.403 -26.511 0.072 1 93.26 108 ASN B O 1
ATOM 3496 N N . LYS B 1 109 ? -13.704 -24.276 0.016 1 94.47 109 LYS B N 1
ATOM 3497 C CA . LYS B 1 109 ? -15.151 -24.349 -0.166 1 94.47 109 LYS B CA 1
ATOM 3498 C C . LYS B 1 109 ? -15.605 -23.466 -1.324 1 94.47 109 LYS B C 1
ATOM 3500 O O . LYS B 1 109 ? -16.46 -22.594 -1.15 1 94.47 109 LYS B O 1
ATOM 3505 N N . LEU B 1 110 ? -15.125 -23.822 -2.461 1 95.11 110 LEU B N 1
ATOM 3506 C CA . LEU B 1 110 ? -15.47 -22.982 -3.602 1 95.11 110 LEU B CA 1
ATOM 3507 C C . LEU B 1 110 ? -16.955 -23.096 -3.932 1 95.11 110 LEU B C 1
ATOM 3509 O O . LEU B 1 110 ? -17.615 -22.088 -4.197 1 95.11 110 LEU B O 1
ATOM 3513 N N . TYR B 1 111 ? -17.405 -24.331 -3.941 1 95.44 111 TYR B N 1
ATOM 3514 C CA . TYR B 1 111 ? -18.807 -24.582 -4.254 1 95.44 111 TYR B CA 1
ATOM 3515 C C . TYR B 1 111 ? -19.276 -25.897 -3.644 1 95.44 111 TYR B C 1
ATOM 3517 O O . TYR B 1 111 ? -18.5 -26.851 -3.538 1 95.44 111 TYR B O 1
ATOM 3525 N N . THR B 1 112 ? -20.595 -25.909 -3.264 1 95.74 112 THR B N 1
ATOM 3526 C CA . THR B 1 112 ? -21.132 -27.146 -2.707 1 95.74 112 THR B CA 1
ATOM 3527 C C . THR B 1 112 ? -21.157 -28.248 -3.762 1 95.74 112 THR B C 1
ATOM 3529 O O . THR B 1 112 ? -21.683 -28.052 -4.86 1 95.74 112 THR B O 1
ATOM 3532 N N . TRP B 1 113 ? -20.738 -29.442 -3.417 1 94.17 113 TRP B N 1
ATOM 3533 C CA . TRP B 1 113 ? -20.54 -30.533 -4.367 1 94.17 113 TRP B CA 1
ATOM 3534 C C . TRP B 1 113 ? -21.863 -30.954 -4.995 1 94.17 113 TRP B C 1
ATOM 3536 O O . TRP B 1 113 ? -21.947 -31.147 -6.211 1 94.17 113 TRP B O 1
ATOM 3546 N N . ASN B 1 114 ? -22.832 -31.054 -4.2 1 91.27 114 ASN B N 1
ATOM 3547 C CA . ASN B 1 114 ? -24.117 -31.567 -4.663 1 91.27 114 ASN B CA 1
ATOM 3548 C C . ASN B 1 114 ? -24.791 -30.599 -5.632 1 91.27 114 ASN B C 1
ATOM 3550 O O . ASN B 1 114 ? -25.554 -31.018 -6.504 1 91.27 114 ASN B O 1
ATOM 3554 N N . ASP B 1 115 ? -24.457 -29.385 -5.503 1 94.24 115 ASP B N 1
ATOM 3555 C CA . ASP B 1 115 ? -25.13 -28.367 -6.304 1 94.24 115 ASP B CA 1
ATOM 3556 C C . ASP B 1 115 ? -24.396 -28.13 -7.621 1 94.24 115 ASP B C 1
ATOM 3558 O O . ASP B 1 115 ? -24.889 -27.41 -8.492 1 94.24 115 ASP B O 1
ATOM 3562 N N . LEU B 1 116 ? -23.27 -28.784 -7.807 1 94.11 116 LEU B N 1
ATOM 3563 C CA . LEU B 1 116 ? -22.45 -28.539 -8.988 1 94.11 116 LEU B CA 1
ATOM 3564 C C . LEU B 1 116 ? -23.203 -28.916 -10.26 1 94.11 116 LEU B C 1
ATOM 3566 O O . LEU B 1 116 ? -23.128 -28.205 -11.265 1 94.11 116 LEU B O 1
ATOM 3570 N N . ILE B 1 117 ? -23.895 -30.018 -10.121 1 87.64 117 ILE B N 1
ATOM 3571 C CA . ILE B 1 117 ? -24.599 -30.519 -11.296 1 87.64 117 ILE B CA 1
ATOM 3572 C C . ILE B 1 117 ? -25.899 -29.742 -11.489 1 87.64 117 ILE B C 1
ATOM 3574 O O . ILE B 1 117 ? -26.178 -29.248 -12.584 1 87.64 117 ILE B O 1
ATOM 3578 N N . THR B 1 118 ? -26.603 -29.54 -10.426 1 91.41 118 THR B N 1
ATOM 3579 C CA . THR B 1 118 ? -27.922 -28.922 -10.499 1 91.41 118 THR B CA 1
ATOM 3580 C C . THR B 1 118 ? -27.81 -27.455 -10.906 1 91.41 118 THR B C 1
ATOM 3582 O O . THR B 1 118 ? -28.675 -26.934 -11.614 1 91.41 118 THR B O 1
ATOM 3585 N N . ASP B 1 119 ? -26.717 -26.855 -10.522 1 93.25 119 ASP B N 1
ATOM 3586 C CA . ASP B 1 119 ? -26.582 -25.421 -10.761 1 93.25 119 ASP B CA 1
ATOM 3587 C C . ASP B 1 119 ? -25.856 -25.149 -12.077 1 93.25 119 ASP B C 1
ATOM 3589 O O . ASP B 1 119 ? -25.714 -23.995 -12.486 1 93.25 119 ASP B O 1
ATOM 3593 N N . GLY B 1 120 ? -25.342 -26.259 -12.717 1 93.5 120 GLY B N 1
ATOM 3594 C CA . GLY B 1 120 ? -24.817 -26.106 -14.064 1 93.5 120 GLY B CA 1
ATOM 3595 C C . GLY B 1 120 ? -23.312 -25.918 -14.1 1 93.5 120 GLY B C 1
ATOM 3596 O O . GLY B 1 120 ? -22.75 -25.564 -15.139 1 93.5 120 GLY B O 1
ATOM 3597 N N . TYR B 1 121 ? -22.616 -26.227 -13.029 1 95.78 121 TYR B N 1
ATOM 3598 C CA . TYR B 1 121 ? -21.177 -25.999 -12.973 1 95.78 121 TYR B CA 1
ATOM 3599 C C . TYR B 1 121 ? -20.409 -27.268 -13.32 1 95.78 121 TYR B C 1
ATOM 3601 O O . TYR B 1 121 ? -19.201 -27.224 -13.566 1 95.78 121 TYR B O 1
ATOM 3609 N N . MET B 1 122 ? -21.111 -28.349 -13.341 1 94.59 122 MET B N 1
ATOM 3610 C CA . MET B 1 122 ? -20.578 -29.604 -13.864 1 94.59 122 MET B CA 1
ATOM 3611 C C . MET B 1 122 ? -21.478 -30.162 -14.962 1 94.59 122 MET B C 1
ATOM 3613 O O . MET B 1 122 ? -22.649 -30.457 -14.72 1 94.59 122 MET B O 1
ATOM 3617 N N . LYS B 1 123 ? -20.923 -30.182 -16.109 1 92.92 123 LYS B N 1
ATOM 3618 C CA . LYS B 1 123 ? -21.636 -30.736 -17.257 1 92.92 123 LYS B CA 1
ATOM 3619 C C . LYS B 1 123 ? -20.828 -31.848 -17.92 1 92.92 123 LYS B C 1
ATOM 3621 O O . LYS B 1 123 ? -19.641 -31.676 -18.204 1 92.92 123 LYS B O 1
ATOM 3626 N N . ASN B 1 124 ? -21.429 -32.97 -18.214 1 92.39 124 ASN B N 1
ATOM 3627 C CA . ASN B 1 124 ? -20.752 -34.12 -18.805 1 92.39 124 ASN B CA 1
ATOM 3628 C C . ASN B 1 124 ? -19.472 -34.466 -18.05 1 92.39 124 ASN B C 1
ATOM 3630 O O . ASN B 1 124 ? -18.416 -34.642 -18.66 1 92.39 124 ASN B O 1
ATOM 3634 N N . SER B 1 125 ? -19.485 -34.33 -16.732 1 92.64 125 SER B N 1
ATOM 3635 C CA . SER B 1 125 ? -18.411 -34.673 -15.807 1 92.64 125 SER B CA 1
ATOM 3636 C C . SER B 1 125 ? -17.23 -33.72 -15.952 1 92.64 125 SER B C 1
ATOM 3638 O O . SER B 1 125 ? -16.097 -34.071 -15.615 1 92.64 125 SER B O 1
ATOM 3640 N N . SER B 1 126 ? -17.595 -32.551 -16.494 1 95.36 126 SER B N 1
ATOM 3641 C CA . SER B 1 126 ? -16.51 -31.591 -16.672 1 95.36 126 SER B CA 1
ATOM 3642 C C . SER B 1 126 ? -16.775 -30.308 -15.892 1 95.36 126 SER B C 1
ATOM 3644 O O . SER B 1 126 ? -17.925 -29.889 -15.746 1 95.36 126 SER B O 1
ATOM 3646 N N . ILE B 1 127 ? -15.724 -29.752 -15.341 1 96.14 127 ILE B N 1
ATOM 3647 C CA . ILE B 1 127 ? -15.736 -28.463 -14.659 1 96.14 127 ILE B CA 1
ATOM 3648 C C . ILE B 1 127 ? -14.778 -27.501 -15.357 1 96.14 127 ILE B C 1
ATOM 3650 O O . ILE B 1 127 ? -13.682 -27.893 -15.766 1 96.14 127 ILE B O 1
ATOM 3654 N N . ILE B 1 128 ? -15.251 -26.287 -15.539 1 94.12 128 ILE B N 1
ATOM 3655 C CA . ILE B 1 128 ? -14.411 -25.268 -16.158 1 94.12 128 ILE B CA 1
ATOM 3656 C C . ILE B 1 128 ? -14.079 -24.183 -15.136 1 94.12 128 ILE B C 1
ATOM 3658 O O . ILE B 1 128 ? -14.977 -23.605 -14.52 1 94.12 128 ILE B O 1
ATOM 3662 N N . ILE B 1 129 ? -12.801 -23.966 -14.998 1 94.03 129 ILE B N 1
ATOM 3663 C CA . ILE B 1 129 ? -12.313 -22.965 -14.054 1 94.03 129 ILE B CA 1
ATOM 3664 C C . ILE B 1 129 ? -11.443 -21.946 -14.787 1 94.03 129 ILE B C 1
ATOM 3666 O O . ILE B 1 129 ? -10.583 -22.317 -15.589 1 94.03 129 ILE B O 1
ATOM 3670 N N . GLU B 1 130 ? -11.763 -20.748 -14.523 1 89.95 130 GLU B N 1
ATOM 3671 C CA . GLU B 1 130 ? -10.921 -19.659 -15.008 1 89.95 130 GLU B CA 1
ATOM 3672 C C . GLU B 1 130 ? -10.206 -18.959 -13.856 1 89.95 130 GLU B C 1
ATOM 3674 O O . GLU B 1 130 ? -10.806 -18.702 -12.81 1 89.95 130 GLU B O 1
ATOM 3679 N N . VAL B 1 131 ? -8.967 -18.732 -14.072 1 88.39 131 VAL B N 1
ATOM 3680 C CA . VAL B 1 131 ? -8.175 -18.051 -13.054 1 88.39 131 VAL B CA 1
ATOM 3681 C C . VAL B 1 131 ? -7.532 -16.801 -13.65 1 88.39 131 VAL B C 1
ATOM 3683 O O . VAL B 1 131 ? -6.808 -16.882 -14.645 1 88.39 131 VAL B O 1
ATOM 3686 N N . ASP B 1 132 ? -7.849 -15.658 -13.05 1 84.24 132 ASP B N 1
ATOM 3687 C CA . ASP B 1 132 ? -7.168 -14.401 -13.345 1 84.24 132 ASP B CA 1
ATOM 3688 C C . ASP B 1 132 ? -6.176 -14.042 -12.241 1 84.24 132 ASP B C 1
ATOM 3690 O O . ASP B 1 132 ? -6.512 -14.095 -11.056 1 84.24 132 ASP B O 1
ATOM 3694 N N . PHE B 1 133 ? -4.989 -13.789 -12.667 1 85.47 133 PHE B N 1
ATOM 3695 C CA . PHE B 1 133 ? -4.063 -13.518 -11.574 1 85.47 133 PHE B CA 1
ATOM 3696 C C . PHE B 1 133 ? -2.988 -12.529 -12.008 1 85.47 133 PHE B C 1
ATOM 3698 O O . PHE B 1 133 ? -2.712 -12.388 -13.201 1 85.47 133 PHE B O 1
ATOM 3705 N N . SER B 1 134 ? -2.467 -11.781 -11.104 1 85.27 134 SER B N 1
ATOM 3706 C CA . SER B 1 134 ? -1.277 -10.938 -11.162 1 85.27 134 SER B CA 1
ATOM 3707 C C . SER B 1 134 ? -0.333 -11.236 -10.002 1 85.27 134 SER B C 1
ATOM 3709 O O . SER B 1 134 ? -0.763 -11.716 -8.951 1 85.27 134 SER B O 1
ATOM 3711 N N . PHE B 1 135 ? 0.928 -11.094 -10.26 1 87.21 135 PHE B N 1
ATOM 3712 C CA . PHE B 1 135 ? 1.81 -11.481 -9.165 1 87.21 135 PHE B CA 1
ATOM 3713 C C . PHE B 1 135 ? 2.98 -10.513 -9.044 1 87.21 135 PHE B C 1
ATOM 3715 O O . PHE B 1 135 ? 3.262 -9.752 -9.972 1 87.21 135 PHE B O 1
ATOM 3722 N N . LYS B 1 136 ? 3.619 -10.502 -7.9 1 88.38 136 LYS B N 1
ATOM 3723 C CA . LYS B 1 136 ? 4.888 -9.88 -7.535 1 88.38 136 LYS B CA 1
ATOM 3724 C C . LYS B 1 136 ? 5.852 -10.905 -6.942 1 88.38 136 LYS B C 1
ATOM 3726 O O . LYS B 1 136 ? 5.499 -11.629 -6.009 1 88.38 136 LYS B O 1
ATOM 3731 N N . TYR B 1 137 ? 6.96 -10.934 -7.583 1 89.26 137 TYR B N 1
ATOM 3732 C CA . TYR B 1 137 ? 7.927 -11.966 -7.227 1 89.26 137 TYR B CA 1
ATOM 3733 C C . TYR B 1 137 ? 9.287 -11.354 -6.914 1 89.26 137 TYR B C 1
ATOM 3735 O O . TYR B 1 137 ? 9.732 -10.431 -7.601 1 89.26 137 TYR B O 1
ATOM 3743 N N . TYR B 1 138 ? 9.875 -11.855 -5.846 1 91.07 138 TYR B N 1
ATOM 3744 C CA . TYR B 1 138 ? 11.242 -11.446 -5.542 1 91.07 138 TYR B CA 1
ATOM 3745 C C . TYR B 1 138 ? 12.085 -12.641 -5.113 1 91.07 138 TYR B C 1
ATOM 3747 O O . TYR B 1 138 ? 11.657 -13.444 -4.281 1 91.07 138 TYR B O 1
ATOM 3755 N N . ASP B 1 139 ? 13.286 -12.712 -5.657 1 90.75 139 ASP B N 1
ATOM 3756 C CA . ASP B 1 139 ? 14.249 -13.756 -5.32 1 90.75 139 ASP B CA 1
ATOM 3757 C C . ASP B 1 139 ? 15.397 -13.196 -4.484 1 90.75 139 ASP B C 1
ATOM 3759 O O . ASP B 1 139 ? 16.365 -12.661 -5.029 1 90.75 139 ASP B O 1
ATOM 3763 N N . PHE B 1 140 ? 15.419 -13.518 -3.18 1 93.86 140 PHE B N 1
ATOM 3764 C CA . PHE B 1 140 ? 16.409 -12.979 -2.255 1 93.86 140 PHE B CA 1
ATOM 3765 C C . PHE B 1 140 ? 17.743 -13.7 -2.41 1 93.86 140 PHE B C 1
ATOM 3767 O O . PHE B 1 140 ? 18.753 -13.275 -1.845 1 93.86 140 PHE B O 1
ATOM 3774 N N . SER B 1 141 ? 17.795 -14.75 -3.117 1 91.83 141 SER B N 1
ATOM 3775 C CA . SER B 1 141 ? 19.031 -15.509 -3.266 1 91.83 141 SER B CA 1
ATOM 3776 C C . SER B 1 141 ? 19.944 -14.88 -4.313 1 91.83 141 SER B C 1
ATOM 3778 O O . SER B 1 141 ? 21.127 -15.217 -4.396 1 91.83 141 SER B O 1
ATOM 3780 N N . LYS B 1 142 ? 19.402 -14.038 -5.07 1 90.59 142 LYS B N 1
ATOM 3781 C CA . LYS B 1 142 ? 20.164 -13.441 -6.162 1 90.59 142 LYS B CA 1
ATOM 3782 C C . LYS B 1 142 ? 20.98 -12.247 -5.676 1 90.59 142 LYS B C 1
ATOM 3784 O O . LYS B 1 142 ? 20.431 -11.311 -5.09 1 90.59 142 LYS B O 1
ATOM 3789 N N . ASN B 1 143 ? 22.249 -12.334 -5.945 1 92.21 143 ASN B N 1
ATOM 3790 C CA . ASN B 1 143 ? 23.144 -11.216 -5.67 1 92.21 143 ASN B CA 1
ATOM 3791 C C . ASN B 1 143 ? 23.31 -10.316 -6.892 1 92.21 143 ASN B C 1
ATOM 3793 O O . ASN B 1 143 ? 23.853 -10.743 -7.912 1 92.21 143 ASN B O 1
ATOM 3797 N N . ILE B 1 144 ? 22.772 -9.175 -6.769 1 91.1 144 ILE B N 1
ATOM 3798 C CA . ILE B 1 144 ? 22.936 -8.202 -7.844 1 91.1 144 ILE B CA 1
ATOM 3799 C C . ILE B 1 144 ? 23.958 -7.145 -7.432 1 91.1 144 ILE B C 1
ATOM 3801 O O . ILE B 1 144 ? 23.658 -6.262 -6.625 1 91.1 144 ILE B O 1
ATOM 3805 N N . PRO B 1 145 ? 25.032 -7.105 -8.125 1 85.37 145 PRO B N 1
ATOM 3806 C CA . PRO B 1 145 ? 26.081 -6.144 -7.777 1 85.37 145 PRO B CA 1
ATOM 3807 C C . PRO B 1 145 ? 25.59 -4.698 -7.806 1 85.37 145 PRO B C 1
ATOM 3809 O O . PRO B 1 145 ? 24.812 -4.325 -8.688 1 85.37 145 PRO B O 1
ATOM 3812 N N . ASN B 1 146 ? 25.966 -3.983 -6.874 1 81.25 146 ASN B N 1
ATOM 3813 C CA . ASN B 1 146 ? 25.696 -2.554 -6.754 1 81.25 146 ASN B CA 1
ATOM 3814 C C . ASN B 1 146 ? 24.262 -2.29 -6.306 1 81.25 146 ASN B C 1
ATOM 3816 O O . ASN B 1 146 ? 23.872 -1.138 -6.103 1 81.25 146 ASN B O 1
ATOM 3820 N N . LEU B 1 147 ? 23.448 -3.352 -6.244 1 88.47 147 LEU B N 1
ATOM 3821 C CA . LEU B 1 147 ? 22.104 -3.147 -5.715 1 88.47 147 LEU B CA 1
ATOM 3822 C C . LEU B 1 147 ? 21.976 -3.734 -4.314 1 88.47 147 LEU B C 1
ATOM 3824 O O . LEU B 1 147 ? 21.303 -3.16 -3.454 1 88.47 147 LEU B O 1
ATOM 3828 N N . ASN B 1 148 ? 22.568 -4.908 -4.252 1 92.69 148 ASN B N 1
ATOM 3829 C CA . ASN B 1 148 ? 22.612 -5.539 -2.937 1 92.69 148 ASN B CA 1
ATOM 3830 C C . ASN B 1 148 ? 23.943 -5.281 -2.236 1 92.69 148 ASN B C 1
ATOM 3832 O O . ASN B 1 148 ? 25.001 -5.656 -2.744 1 92.69 148 ASN B O 1
ATOM 3836 N N . ASP B 1 149 ? 23.929 -4.631 -1.131 1 93.37 149 ASP B N 1
ATOM 3837 C CA . ASP B 1 149 ? 25.183 -4.307 -0.458 1 93.37 149 ASP B CA 1
ATOM 3838 C C . ASP B 1 149 ? 25.2 -4.855 0.967 1 93.37 149 ASP B C 1
ATOM 3840 O O . ASP B 1 149 ? 26.108 -4.551 1.744 1 93.37 149 ASP B O 1
ATOM 3844 N N . ILE B 1 150 ? 24.194 -5.659 1.295 1 95.48 150 ILE B N 1
ATOM 3845 C CA . ILE B 1 150 ? 24.16 -6.311 2.6 1 95.48 150 ILE B CA 1
ATOM 3846 C C . ILE B 1 150 ? 23.507 -7.686 2.473 1 95.48 150 ILE B C 1
ATOM 3848 O O . ILE B 1 150 ? 22.652 -7.896 1.61 1 95.48 150 ILE B O 1
ATOM 3852 N N . VAL B 1 151 ? 23.954 -8.589 3.272 1 96.73 151 VAL B N 1
ATOM 3853 C CA . VAL B 1 151 ? 23.468 -9.965 3.27 1 96.73 151 VAL B CA 1
ATOM 3854 C C . VAL B 1 151 ? 23.036 -10.363 4.679 1 96.73 151 VAL B C 1
ATOM 3856 O O . VAL B 1 151 ? 23.769 -10.141 5.646 1 96.73 151 VAL B O 1
ATOM 3859 N N . PHE B 1 152 ? 21.911 -10.921 4.773 1 97 152 PHE B N 1
ATOM 3860 C CA . PHE B 1 152 ? 21.472 -11.517 6.03 1 97 152 PHE B CA 1
ATOM 3861 C C . PHE B 1 152 ? 21.563 -13.037 5.97 1 97 152 PHE B C 1
ATOM 3863 O O . PHE B 1 152 ? 21.241 -13.643 4.946 1 97 152 PHE B O 1
ATOM 3870 N N . MET B 1 153 ? 22 -13.598 7.024 1 96.87 153 MET B N 1
ATOM 3871 C CA . MET B 1 153 ? 22.07 -15.051 7.148 1 96.87 153 MET B CA 1
ATOM 3872 C C . MET B 1 153 ? 21.14 -15.549 8.25 1 96.87 153 MET B C 1
ATOM 3874 O O . MET B 1 153 ? 21.251 -15.123 9.401 1 96.87 153 MET B O 1
ATOM 3878 N N . VAL B 1 154 ? 20.219 -16.398 7.874 1 95.21 154 VAL B N 1
ATOM 3879 C CA . VAL B 1 154 ? 19.289 -17.015 8.815 1 95.21 154 VAL B CA 1
ATOM 3880 C C . VAL B 1 154 ? 19.252 -18.525 8.59 1 95.21 154 VAL B C 1
ATOM 3882 O O . VAL B 1 154 ? 18.852 -18.989 7.519 1 95.21 154 VAL B O 1
ATOM 3885 N N . ASP B 1 155 ? 19.601 -19.324 9.604 1 91.7 155 ASP B N 1
ATOM 3886 C CA . ASP B 1 155 ? 19.611 -20.779 9.492 1 91.7 155 ASP B CA 1
ATOM 3887 C C . ASP B 1 155 ? 20.308 -21.226 8.209 1 91.7 155 ASP B C 1
ATOM 3889 O O . ASP B 1 155 ? 19.733 -21.967 7.409 1 91.7 155 ASP B O 1
ATOM 3893 N N . ASN B 1 156 ? 21.441 -20.607 7.851 1 90.45 156 ASN B N 1
ATOM 3894 C CA . ASN B 1 156 ? 22.323 -20.939 6.738 1 90.45 156 ASN B CA 1
ATOM 3895 C C . ASN B 1 156 ? 21.71 -20.542 5.398 1 90.45 156 ASN B C 1
ATOM 3897 O O . ASN B 1 156 ? 22.157 -21.001 4.346 1 90.45 156 ASN B O 1
ATOM 3901 N N . THR B 1 157 ? 20.661 -19.777 5.478 1 93 157 THR B N 1
ATOM 3902 C CA . THR B 1 157 ? 20.062 -19.239 4.261 1 93 157 THR B CA 1
ATOM 3903 C C . THR B 1 157 ? 20.452 -17.777 4.067 1 93 157 THR B C 1
ATOM 3905 O O . THR B 1 157 ? 20.425 -16.99 5.016 1 93 157 THR B O 1
ATOM 3908 N N . VAL B 1 158 ? 20.78 -17.461 2.85 1 94.37 158 VAL B N 1
ATOM 3909 C CA . VAL B 1 158 ? 21.303 -16.136 2.535 1 94.37 158 VAL B CA 1
ATOM 3910 C C . VAL B 1 158 ? 20.192 -15.268 1.949 1 94.37 158 VAL B C 1
ATOM 3912 O O . VAL B 1 158 ? 19.409 -15.729 1.116 1 94.37 158 VAL B O 1
ATOM 3915 N N . PHE B 1 159 ? 20.099 -14.037 2.404 1 96.03 159 PHE B N 1
ATOM 3916 C CA . PHE B 1 159 ? 19.187 -13.028 1.879 1 96.03 159 PHE B CA 1
ATOM 3917 C C . PHE B 1 159 ? 19.952 -11.79 1.426 1 96.03 159 PHE B C 1
ATOM 3919 O O . PHE B 1 159 ? 20.485 -11.047 2.252 1 96.03 159 PHE B O 1
ATOM 3926 N N . HIS B 1 160 ? 20.016 -11.584 0.126 1 95.69 160 HIS B N 1
ATOM 3927 C CA . HIS B 1 160 ? 20.637 -10.375 -0.403 1 95.69 160 HIS B CA 1
ATOM 3928 C C . HIS B 1 160 ? 19.657 -9.207 -0.404 1 95.69 160 HIS B C 1
ATOM 3930 O O . HIS B 1 160 ? 18.498 -9.364 -0.797 1 95.69 160 HIS B O 1
ATOM 3936 N N . THR B 1 161 ? 20.043 -8.072 0.077 1 95.07 161 THR B N 1
ATOM 3937 C CA . THR B 1 161 ? 19.195 -6.885 0.075 1 95.07 161 THR B CA 1
ATOM 3938 C C . THR B 1 161 ? 20.042 -5.615 0.044 1 95.07 161 THR B C 1
ATOM 3940 O O . THR B 1 161 ? 21.221 -5.658 -0.311 1 95.07 161 THR B O 1
ATOM 3943 N N . SER B 1 162 ? 19.434 -4.485 0.275 1 94.42 162 SER B N 1
ATOM 3944 C CA . SER B 1 162 ? 20.095 -3.188 0.17 1 94.42 162 SER B CA 1
ATOM 3945 C C . SER B 1 162 ? 19.918 -2.373 1.446 1 94.42 162 SER B C 1
ATOM 3947 O O . SER B 1 162 ? 18.816 -2.298 1.994 1 94.42 162 SER B O 1
ATOM 3949 N N . LYS B 1 163 ? 21.037 -1.727 1.836 1 94.12 163 LYS B N 1
ATOM 3950 C CA . LYS B 1 163 ? 20.974 -0.827 2.984 1 94.12 163 LYS B CA 1
ATOM 3951 C C . LYS B 1 163 ? 19.991 0.313 2.735 1 94.12 163 LYS B C 1
ATOM 3953 O O . LYS B 1 163 ? 19.285 0.743 3.65 1 94.12 163 LYS B O 1
ATOM 3958 N N . ALA B 1 164 ? 19.917 0.735 1.504 1 92.82 164 ALA B N 1
ATOM 3959 C CA . ALA B 1 164 ? 19.028 1.841 1.156 1 92.82 164 ALA B CA 1
ATOM 3960 C C . ALA B 1 164 ? 17.567 1.464 1.384 1 92.82 164 ALA B C 1
ATOM 3962 O O . ALA B 1 164 ? 16.797 2.249 1.941 1 92.82 164 ALA B O 1
ATOM 3963 N N . ILE B 1 165 ? 17.182 0.288 1.01 1 92.78 165 ILE B N 1
ATOM 3964 C CA . ILE B 1 165 ? 15.811 -0.189 1.149 1 92.78 165 ILE B CA 1
ATOM 3965 C C . ILE B 1 165 ? 15.457 -0.32 2.628 1 92.78 165 ILE B C 1
ATOM 3967 O O . ILE B 1 165 ? 14.392 0.127 3.06 1 92.78 165 ILE B O 1
ATOM 3971 N N . LEU B 1 166 ? 16.397 -0.791 3.393 1 94.13 166 LEU B N 1
ATOM 3972 C CA . LEU B 1 166 ? 16.158 -1.009 4.815 1 94.13 166 LEU B CA 1
ATOM 3973 C C . LEU B 1 166 ? 16.07 0.318 5.562 1 94.13 166 LEU B C 1
ATOM 3975 O O . LEU B 1 166 ? 15.168 0.516 6.38 1 94.13 166 LEU B O 1
ATOM 3979 N N . CYS B 1 167 ? 16.94 1.24 5.254 1 92.4 167 CYS B N 1
ATOM 3980 C CA . CYS B 1 167 ? 17.067 2.496 5.984 1 92.4 167 CYS B CA 1
ATOM 3981 C C . CYS B 1 167 ? 15.867 3.4 5.729 1 92.4 167 CYS B C 1
ATOM 3983 O O . CYS B 1 167 ? 15.526 4.237 6.566 1 92.4 167 CYS B O 1
ATOM 3985 N N . MET B 1 168 ? 15.163 3.166 4.652 1 88.66 168 MET B N 1
ATOM 3986 C CA . MET B 1 168 ? 14.049 4.044 4.305 1 88.66 168 MET B CA 1
ATOM 3987 C C . MET B 1 168 ? 12.838 3.76 5.187 1 88.66 168 MET B C 1
ATOM 3989 O O . MET B 1 168 ? 11.966 4.616 5.346 1 88.66 168 MET B O 1
ATOM 3993 N N . GLN B 1 169 ? 12.884 2.641 5.864 1 88.22 169 GLN B N 1
ATOM 3994 C CA . GLN B 1 169 ? 11.682 2.287 6.612 1 88.22 169 GLN B CA 1
ATOM 3995 C C . GLN B 1 169 ? 12.021 1.91 8.051 1 88.22 169 GLN B C 1
ATOM 3997 O O . GLN B 1 169 ? 11.13 1.592 8.841 1 88.22 169 GLN B O 1
ATOM 4002 N N . SER B 1 170 ? 13.236 1.992 8.382 1 93.04 170 SER B N 1
ATOM 4003 C CA . SER B 1 170 ? 13.663 1.52 9.695 1 93.04 170 SER B CA 1
ATOM 4004 C C . SER B 1 170 ? 14.666 2.479 10.327 1 93.04 170 SER B C 1
ATOM 4006 O O . SER B 1 170 ? 15.775 2.653 9.815 1 93.04 170 SER B O 1
ATOM 4008 N N . GLU B 1 171 ? 14.323 2.986 11.468 1 91.64 171 GLU B N 1
ATOM 4009 C CA . GLU B 1 171 ? 15.253 3.826 12.215 1 91.64 171 GLU B CA 1
ATOM 4010 C C . GLU B 1 171 ? 16.427 3.01 12.749 1 91.64 171 GLU B C 1
ATOM 4012 O O . GLU B 1 171 ? 17.55 3.511 12.835 1 91.64 171 GLU B O 1
ATOM 4017 N N . TYR B 1 172 ? 16.162 1.805 13.055 1 94.48 172 TYR B N 1
ATOM 4018 C CA . TYR B 1 172 ? 17.2 0.908 13.549 1 94.48 172 TYR B CA 1
ATOM 4019 C C . TYR B 1 172 ? 18.296 0.716 12.507 1 94.48 172 TYR B C 1
ATOM 4021 O O . TYR B 1 172 ? 19.479 0.903 12.8 1 94.48 172 TYR B O 1
ATOM 4029 N N . PHE B 1 173 ? 17.942 0.394 11.331 1 94.91 173 PHE B N 1
ATOM 4030 C CA . PHE B 1 173 ? 18.927 0.135 10.287 1 94.91 173 PHE B CA 1
ATOM 4031 C C . PHE B 1 173 ? 19.601 1.428 9.846 1 94.91 173 PHE B C 1
ATOM 4033 O O . PHE B 1 173 ? 20.781 1.429 9.489 1 94.91 173 PHE B O 1
ATOM 4040 N N . TYR B 1 174 ? 18.822 2.5 9.885 1 93.85 174 TYR B N 1
ATOM 4041 C CA . TYR B 1 174 ? 19.438 3.789 9.594 1 93.85 174 TYR B CA 1
ATOM 4042 C C . TYR B 1 174 ? 20.545 4.102 10.594 1 93.85 174 TYR B C 1
ATOM 4044 O O . TYR B 1 174 ? 21.641 4.515 10.207 1 93.85 174 TYR B O 1
ATOM 4052 N N . ASP B 1 175 ? 20.231 3.913 11.841 1 94.71 175 ASP B N 1
ATOM 4053 C CA . ASP B 1 175 ? 21.232 4.157 12.875 1 94.71 175 ASP B CA 1
ATOM 4054 C C . ASP B 1 175 ? 22.428 3.221 12.712 1 94.71 175 ASP B C 1
ATOM 4056 O O . ASP B 1 175 ? 23.579 3.652 12.817 1 94.71 175 ASP B O 1
ATOM 4060 N N . LEU B 1 176 ? 22.164 2.023 12.388 1 94.54 176 LEU B N 1
ATOM 4061 C CA . LEU B 1 176 ? 23.2 1.002 12.275 1 94.54 176 LEU B CA 1
ATOM 4062 C C . LEU B 1 176 ? 24.147 1.313 11.122 1 94.54 176 LEU B C 1
ATOM 4064 O O . LEU B 1 176 ? 25.368 1.305 11.295 1 94.54 176 LEU B O 1
ATOM 4068 N N . PHE B 1 177 ? 23.599 1.708 9.969 1 93.47 177 PHE B N 1
ATOM 4069 C CA . PHE B 1 177 ? 24.424 1.778 8.768 1 93.47 177 PHE B CA 1
ATOM 4070 C C . PHE B 1 177 ? 24.931 3.196 8.541 1 93.47 177 PHE B C 1
ATOM 4072 O O . PHE B 1 177 ? 25.995 3.394 7.951 1 93.47 177 PHE B O 1
ATOM 4079 N N . ILE B 1 178 ? 24.176 4.151 8.935 1 91.87 178 ILE B N 1
ATOM 4080 C CA . ILE B 1 178 ? 24.52 5.532 8.613 1 91.87 178 ILE B CA 1
ATOM 4081 C C . ILE B 1 178 ? 25.151 6.204 9.83 1 91.87 178 ILE B C 1
ATOM 4083 O O . ILE B 1 178 ? 26.244 6.768 9.739 1 91.87 178 ILE B O 1
ATOM 4087 N N . ASN B 1 179 ? 24.543 6.122 10.932 1 91.57 179 ASN B N 1
ATOM 4088 C CA . ASN B 1 179 ? 25.077 6.8 12.108 1 91.57 179 ASN B CA 1
ATOM 4089 C C . ASN B 1 179 ? 26.264 6.046 12.7 1 91.57 179 ASN B C 1
ATOM 4091 O O . ASN B 1 179 ? 27.304 6.643 12.985 1 91.57 179 ASN B O 1
ATOM 4095 N N . LYS B 1 180 ? 26.15 4.726 12.858 1 92.42 180 LYS B N 1
ATOM 4096 C CA . LYS B 1 180 ? 27.206 3.908 13.449 1 92.42 180 LYS B CA 1
ATOM 4097 C C . LYS B 1 180 ? 28.19 3.43 12.386 1 92.42 180 LYS B C 1
ATOM 4099 O O . LYS B 1 180 ? 29.253 2.897 12.711 1 92.42 180 LYS B O 1
ATOM 4104 N N . LYS B 1 181 ? 27.837 3.576 11.119 1 88.12 181 LYS B N 1
ATOM 4105 C CA . LYS B 1 181 ? 28.687 3.281 9.969 1 88.12 181 LYS B CA 1
ATOM 4106 C C . LYS B 1 181 ? 29.171 1.834 10 1 88.12 181 LYS B C 1
ATOM 4108 O O . LYS B 1 181 ? 30.357 1.566 9.796 1 88.12 181 LYS B O 1
ATOM 4113 N N . CYS B 1 182 ? 28.191 1.029 10.368 1 86.64 182 CYS B N 1
ATOM 4114 C CA . CYS B 1 182 ? 28.516 -0.392 10.331 1 86.64 182 CYS B CA 1
ATOM 4115 C C . CYS B 1 182 ? 29.006 -0.805 8.948 1 86.64 182 CYS B C 1
ATOM 4117 O O . CYS B 1 182 ? 28.322 -0.575 7.949 1 86.64 182 CYS B O 1
ATOM 4119 N N . ARG B 1 183 ? 30.225 -1.492 8.88 1 87.36 183 ARG B N 1
ATOM 4120 C CA . ARG B 1 183 ? 30.842 -1.848 7.606 1 87.36 183 ARG B CA 1
ATOM 4121 C C . ARG B 1 183 ? 30.627 -3.324 7.287 1 87.36 183 ARG B C 1
ATOM 4123 O O . ARG B 1 183 ? 30.988 -3.789 6.204 1 87.36 183 ARG B O 1
ATOM 4130 N N . GLU B 1 184 ? 29.923 -3.974 8.201 1 89.85 184 GLU B N 1
ATOM 4131 C CA . GLU B 1 184 ? 29.659 -5.387 7.947 1 89.85 184 GLU B CA 1
ATOM 4132 C C . GLU B 1 184 ? 28.748 -5.569 6.736 1 89.85 184 GLU B C 1
ATOM 4134 O O . GLU B 1 184 ? 27.802 -4.803 6.544 1 89.85 184 GLU B O 1
ATOM 4139 N N . THR B 1 185 ? 29.091 -6.559 5.974 1 91.98 185 THR B N 1
ATOM 4140 C CA . THR B 1 185 ? 28.29 -6.839 4.787 1 91.98 185 THR B CA 1
ATOM 4141 C C . THR B 1 185 ? 27.445 -8.094 4.989 1 91.98 185 THR B C 1
ATOM 4143 O O . THR B 1 185 ? 26.546 -8.377 4.194 1 91.98 185 THR B O 1
ATOM 4146 N N . VAL B 1 186 ? 27.816 -8.83 6.044 1 95.84 186 VAL B N 1
ATOM 4147 C CA . VAL B 1 186 ? 27.037 -10.019 6.371 1 95.84 186 VAL B CA 1
ATOM 4148 C C . VAL B 1 186 ? 26.549 -9.937 7.815 1 95.84 186 VAL B C 1
ATOM 4150 O O . VAL B 1 186 ? 27.346 -9.74 8.736 1 95.84 186 VAL B O 1
ATOM 4153 N N . ILE B 1 187 ? 25.302 -10.043 7.997 1 96.06 187 ILE B N 1
ATOM 4154 C CA . ILE B 1 187 ? 24.708 -10.002 9.328 1 96.06 187 ILE B CA 1
ATOM 4155 C C . ILE B 1 187 ? 23.971 -11.31 9.605 1 96.06 187 ILE B C 1
ATOM 4157 O O . ILE B 1 187 ? 23.072 -11.695 8.853 1 96.06 187 ILE B O 1
ATOM 4161 N N . GLU B 1 188 ? 24.267 -11.917 10.637 1 95.88 188 GLU B N 1
ATOM 4162 C CA . GLU B 1 188 ? 23.582 -13.138 11.052 1 95.88 188 GLU B CA 1
ATOM 4163 C C . GLU B 1 188 ? 22.428 -12.829 12.001 1 95.88 188 GLU B C 1
ATOM 4165 O O . GLU B 1 188 ? 22.603 -12.108 12.985 1 95.88 188 GLU B O 1
ATOM 4170 N N . ILE B 1 189 ? 21.297 -13.346 11.669 1 94.45 189 ILE B N 1
ATOM 4171 C CA . ILE B 1 189 ? 20.116 -13.166 12.507 1 94.45 189 ILE B CA 1
ATOM 4172 C C . ILE B 1 189 ? 19.73 -14.497 13.147 1 94.45 189 ILE B C 1
ATOM 4174 O O . ILE B 1 189 ? 19.518 -15.491 12.448 1 94.45 189 ILE B O 1
ATOM 4178 N N . GLY B 1 190 ? 19.623 -14.448 14.441 1 91.3 190 GLY B N 1
ATOM 4179 C CA . GLY B 1 190 ? 19.222 -15.641 15.17 1 91.3 190 GLY B CA 1
ATOM 4180 C C . GLY B 1 190 ? 17.845 -15.523 15.796 1 91.3 190 GLY B C 1
ATOM 4181 O O . GLY B 1 190 ? 17.223 -14.461 15.743 1 91.3 190 GLY B O 1
ATOM 4182 N N . ASP B 1 191 ? 17.258 -16.674 16.266 1 89.32 191 ASP B N 1
ATOM 4183 C CA . ASP B 1 191 ? 16.035 -16.733 17.061 1 89.32 191 ASP B CA 1
ATOM 4184 C C . ASP B 1 191 ? 14.827 -16.279 16.245 1 89.32 191 ASP B C 1
ATOM 4186 O O . ASP B 1 191 ? 14.002 -15.5 16.728 1 89.32 191 ASP B O 1
ATOM 4190 N N . ILE B 1 192 ? 14.885 -16.535 14.924 1 93.88 192 ILE B N 1
ATOM 4191 C CA . ILE B 1 192 ? 13.75 -16.229 14.06 1 93.88 192 ILE B CA 1
ATOM 4192 C C . ILE B 1 192 ? 13.56 -17.352 13.042 1 93.88 192 ILE B C 1
ATOM 4194 O O . ILE B 1 192 ? 14.535 -17.886 12.508 1 93.88 192 ILE B O 1
ATOM 4198 N N . GLU B 1 193 ? 12.364 -17.738 12.888 1 93.19 193 GLU B N 1
ATOM 4199 C CA . GLU B 1 193 ? 12.065 -18.716 11.847 1 93.19 193 GLU B CA 1
ATOM 4200 C C . GLU B 1 193 ? 12.312 -18.136 10.457 1 93.19 193 GLU B C 1
ATOM 4202 O O . GLU B 1 193 ? 12.016 -16.966 10.206 1 93.19 193 GLU B O 1
ATOM 4207 N N . LEU B 1 194 ? 12.791 -18.956 9.608 1 92.71 194 LEU B N 1
ATOM 4208 C CA . LEU B 1 194 ? 13.202 -18.552 8.269 1 92.71 194 LEU B CA 1
ATOM 4209 C C . LEU B 1 194 ? 12.064 -17.845 7.54 1 92.71 194 LEU B C 1
ATOM 4211 O O . LEU B 1 194 ? 12.266 -16.782 6.948 1 92.71 194 LEU B O 1
ATOM 4215 N N . ASP B 1 195 ? 10.853 -18.355 7.613 1 91.78 195 ASP B N 1
ATOM 4216 C CA . ASP B 1 195 ? 9.724 -17.779 6.887 1 91.78 195 ASP B CA 1
ATOM 4217 C C . ASP B 1 195 ? 9.297 -16.449 7.503 1 91.78 195 ASP B C 1
ATOM 4219 O O . ASP B 1 195 ? 8.871 -15.538 6.79 1 91.78 195 ASP B O 1
ATOM 4223 N N . ASP B 1 196 ? 9.377 -16.344 8.752 1 93.84 196 ASP B N 1
ATOM 4224 C CA . ASP B 1 196 ? 9.07 -15.073 9.402 1 93.84 196 ASP B CA 1
ATOM 4225 C C . ASP B 1 196 ? 10.046 -13.983 8.965 1 93.84 196 ASP B C 1
ATOM 4227 O O . ASP B 1 196 ? 9.644 -12.842 8.726 1 93.84 196 ASP B O 1
ATOM 4231 N N . PHE B 1 197 ? 11.279 -14.396 8.839 1 95.34 197 PHE B N 1
ATOM 4232 C CA . PHE B 1 197 ? 12.272 -13.424 8.397 1 95.34 197 PHE B CA 1
ATOM 4233 C C . PHE B 1 197 ? 12.03 -13.023 6.947 1 95.34 197 PHE B C 1
ATOM 4235 O O . PHE B 1 197 ? 12.176 -11.853 6.589 1 95.34 197 PHE B O 1
ATOM 4242 N N . ARG B 1 198 ? 11.698 -14.003 6.169 1 93.53 198 ARG B N 1
ATOM 4243 C CA . ARG B 1 198 ? 11.403 -13.733 4.766 1 93.53 198 ARG B CA 1
ATOM 4244 C C . ARG B 1 198 ? 10.283 -12.707 4.628 1 93.53 198 ARG B C 1
ATOM 4246 O O . ARG B 1 198 ? 10.399 -11.755 3.854 1 93.53 198 ARG B O 1
ATOM 4253 N N . TYR B 1 199 ? 9.252 -12.873 5.381 1 92.65 199 TYR B N 1
ATOM 4254 C CA . TYR B 1 199 ? 8.12 -11.955 5.337 1 92.65 199 TYR B CA 1
ATOM 4255 C C . TYR B 1 199 ? 8.494 -10.6 5.926 1 92.65 199 TYR B C 1
ATOM 4257 O O . TYR B 1 199 ? 8.047 -9.559 5.438 1 92.65 199 TYR B O 1
ATOM 4265 N N . PHE B 1 200 ? 9.294 -10.678 6.913 1 95.33 200 PHE B N 1
ATOM 4266 C CA . PHE B 1 200 ? 9.827 -9.452 7.497 1 95.33 200 PHE B CA 1
ATOM 4267 C C . PHE B 1 200 ? 10.61 -8.655 6.461 1 95.33 200 PHE B C 1
ATOM 4269 O O . PHE B 1 200 ? 10.355 -7.465 6.264 1 95.33 200 PHE B O 1
ATOM 4276 N N . LEU B 1 201 ? 11.47 -9.313 5.793 1 94.84 201 LEU B N 1
ATOM 4277 C CA . LEU B 1 201 ? 12.3 -8.642 4.799 1 94.84 201 LEU B CA 1
ATOM 4278 C C . LEU B 1 201 ? 11.456 -8.155 3.626 1 94.84 201 LEU B C 1
ATOM 4280 O O . LEU B 1 201 ? 11.698 -7.071 3.089 1 94.84 201 LEU B O 1
ATOM 4284 N N . ALA B 1 202 ? 10.49 -8.924 3.258 1 92.26 202 ALA B N 1
ATOM 4285 C CA . ALA B 1 202 ? 9.596 -8.55 2.164 1 92.26 202 ALA B CA 1
ATOM 4286 C C . ALA B 1 202 ? 8.857 -7.253 2.479 1 92.26 202 ALA B C 1
ATOM 4288 O O . ALA B 1 202 ? 8.545 -6.474 1.575 1 92.26 202 ALA B O 1
ATOM 4289 N N . SER B 1 203 ? 8.636 -6.951 3.714 1 91.82 203 SER B N 1
ATOM 4290 C CA . SER B 1 203 ? 7.869 -5.782 4.132 1 91.82 203 SER B CA 1
ATOM 4291 C C . SER B 1 203 ? 8.607 -4.489 3.799 1 91.82 203 SER B C 1
ATOM 4293 O O . SER B 1 203 ? 8.004 -3.414 3.771 1 91.82 203 SER B O 1
ATOM 4295 N N . PHE B 1 204 ? 9.85 -4.558 3.516 1 92.51 204 PHE B N 1
ATOM 4296 C CA . PHE B 1 204 ? 10.626 -3.372 3.175 1 92.51 204 PHE B CA 1
ATOM 4297 C C . PHE B 1 204 ? 10.435 -3.003 1.708 1 92.51 204 PHE B C 1
ATOM 4299 O O . PHE B 1 204 ? 10.796 -1.902 1.287 1 92.51 204 PHE B O 1
ATOM 4306 N N . TYR B 1 205 ? 9.904 -3.893 1.003 1 89.14 205 TYR B N 1
ATOM 4307 C CA . TYR B 1 205 ? 9.746 -3.679 -0.431 1 89.14 205 TYR B CA 1
ATOM 4308 C C . TYR B 1 205 ? 8.351 -3.157 -0.754 1 89.14 205 TYR B C 1
ATOM 4310 O O . TYR B 1 205 ? 7.349 -3.759 -0.361 1 89.14 205 TYR B O 1
ATOM 4318 N N . ALA B 1 206 ? 8.308 -2.098 -1.499 1 82.34 206 ALA B N 1
ATOM 4319 C CA . ALA B 1 206 ? 7.091 -1.328 -1.747 1 82.34 206 ALA B CA 1
ATOM 4320 C C . ALA B 1 206 ? 6.06 -2.161 -2.504 1 82.34 206 ALA B C 1
ATOM 4322 O O . ALA B 1 206 ? 4.857 -1.914 -2.399 1 82.34 206 ALA B O 1
ATOM 4323 N N . PHE B 1 207 ? 6.445 -3.191 -3.137 1 82.1 207 PHE B N 1
ATOM 4324 C CA . PHE B 1 207 ? 5.534 -3.91 -4.018 1 82.1 207 PHE B CA 1
ATOM 4325 C C . PHE B 1 207 ? 4.755 -4.968 -3.246 1 82.1 207 PHE B C 1
ATOM 4327 O O . PHE B 1 207 ? 3.727 -5.458 -3.718 1 82.1 207 PHE B O 1
ATOM 4334 N N . PHE B 1 208 ? 5.23 -5.28 -2.089 1 85.42 208 PHE B N 1
ATOM 4335 C CA . PHE B 1 208 ? 4.529 -6.321 -1.346 1 85.42 208 PHE B CA 1
ATOM 4336 C C . PHE B 1 208 ? 3.514 -5.711 -0.387 1 85.42 208 PHE B C 1
ATOM 4338 O O . PHE B 1 208 ? 3.784 -4.686 0.243 1 85.42 208 PHE B O 1
ATOM 4345 N N . GLU B 1 209 ? 2.466 -6.416 -0.352 1 83.62 209 GLU B N 1
ATOM 4346 C CA . GLU B 1 209 ? 1.414 -6.053 0.593 1 83.62 209 GLU B CA 1
ATOM 4347 C C . GLU B 1 209 ? 1.248 -7.121 1.67 1 83.62 209 GLU B C 1
ATOM 4349 O O . GLU B 1 209 ? 1.919 -8.155 1.636 1 83.62 209 GLU B O 1
ATOM 4354 N N . SER B 1 210 ? 0.474 -6.769 2.654 1 83.42 210 SER B N 1
ATOM 4355 C CA . SER B 1 210 ? 0.216 -7.704 3.743 1 83.42 210 SER B CA 1
ATOM 4356 C C . SER B 1 210 ? -0.52 -8.944 3.244 1 83.42 210 SER B C 1
ATOM 4358 O O .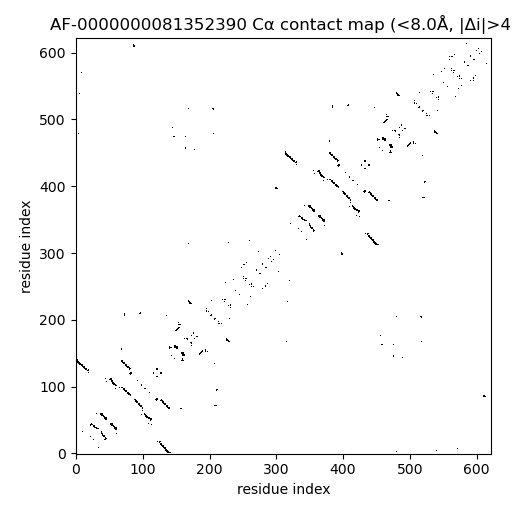 SER B 1 210 ? -1.4 -8.846 2.386 1 83.42 210 SER B O 1
ATOM 4360 N N . CYS B 1 211 ? -0.13 -10.106 3.838 1 83.85 211 CYS B N 1
ATOM 4361 C CA . CYS B 1 211 ? -0.736 -11.371 3.439 1 83.85 211 CYS B CA 1
ATOM 4362 C C . CYS B 1 211 ? -1.291 -12.116 4.648 1 83.85 211 CYS B C 1
ATOM 4364 O O . CYS B 1 211 ? -0.808 -11.937 5.767 1 83.85 211 CYS B O 1
ATOM 4366 N N . GLU B 1 212 ? -2.191 -12.958 4.381 1 77.65 212 GLU B N 1
ATOM 4367 C CA . GLU B 1 212 ? -2.83 -13.731 5.441 1 77.65 212 GLU B CA 1
ATOM 4368 C C . GLU B 1 212 ? -1.879 -14.78 6.01 1 77.65 212 GLU B C 1
ATOM 4370 O O . GLU B 1 212 ? -2.009 -15.181 7.168 1 77.65 212 GLU B O 1
ATOM 4375 N N . GLN B 1 213 ? -0.915 -15.177 5.328 1 81.57 213 GLN B N 1
ATOM 4376 C CA . GLN B 1 213 ? -0.025 -16.271 5.705 1 81.57 213 GLN B CA 1
ATOM 4377 C C . GLN B 1 213 ? 1.04 -15.799 6.69 1 81.57 213 GLN B C 1
ATOM 4379 O O . GLN B 1 213 ? 1.73 -16.615 7.304 1 81.57 213 GLN B O 1
ATOM 4384 N N . PHE B 1 214 ? 1.076 -14.529 6.919 1 87.47 214 PHE B N 1
ATOM 4385 C CA . PHE B 1 214 ? 2.117 -13.988 7.784 1 87.47 214 PHE B CA 1
ATOM 4386 C C . PHE B 1 214 ? 1.82 -14.295 9.247 1 87.47 214 PHE B C 1
ATOM 4388 O O . PHE B 1 214 ? 0.659 -14.307 9.661 1 87.47 214 PHE B O 1
ATOM 4395 N N . ASN B 1 215 ? 2.806 -14.663 9.883 1 91.69 215 ASN B N 1
ATOM 4396 C CA . ASN B 1 215 ? 2.728 -14.735 11.338 1 91.69 215 ASN B CA 1
ATOM 4397 C C . ASN B 1 215 ? 2.834 -13.352 11.974 1 91.69 215 ASN B C 1
ATOM 4399 O O . ASN B 1 215 ? 3.92 -12.929 12.373 1 91.69 215 ASN B O 1
ATOM 4403 N N . TYR B 1 216 ? 1.722 -12.769 12.198 1 93.46 216 TYR B N 1
ATOM 4404 C CA . TYR B 1 216 ? 1.704 -11.361 12.579 1 93.46 216 TYR B CA 1
ATOM 4405 C C . TYR B 1 216 ? 2.193 -11.178 14.011 1 93.46 216 TYR B C 1
ATOM 4407 O O . TYR B 1 216 ? 2.734 -10.126 14.359 1 93.46 216 TYR B O 1
ATOM 4415 N N . PHE B 1 217 ? 2.119 -12.177 14.85 1 93.67 217 PHE B N 1
ATOM 4416 C CA . PHE B 1 217 ? 2.595 -12.034 16.221 1 93.67 217 PHE B CA 1
ATOM 4417 C C . PHE B 1 217 ? 4.118 -11.979 16.263 1 93.67 217 PHE B C 1
ATOM 4419 O O . PHE B 1 217 ? 4.696 -11.222 17.046 1 93.67 217 PHE B O 1
ATOM 4426 N N . GLU B 1 218 ? 4.655 -12.722 15.418 1 95.47 218 GLU B N 1
ATOM 4427 C CA . GLU B 1 218 ? 6.109 -12.636 15.312 1 95.47 218 GLU B CA 1
ATOM 4428 C C . GLU B 1 218 ? 6.536 -11.353 14.604 1 95.47 218 GLU B C 1
ATOM 4430 O O . GLU B 1 218 ? 7.54 -10.74 14.971 1 95.47 218 GLU B O 1
ATOM 4435 N N . LEU B 1 219 ? 5.779 -10.986 13.628 1 95.76 219 LEU B N 1
ATOM 4436 C CA . LEU B 1 219 ? 6.122 -9.799 12.851 1 95.76 219 LEU B CA 1
ATOM 4437 C C . LEU B 1 219 ? 6.004 -8.54 13.702 1 95.76 219 LEU B C 1
ATOM 4439 O O . LEU B 1 219 ? 6.766 -7.587 13.518 1 95.76 219 LEU B O 1
ATOM 4443 N N . ILE B 1 220 ? 5.069 -8.557 14.669 1 96.31 220 ILE B N 1
ATOM 4444 C CA . ILE B 1 220 ? 4.93 -7.419 15.571 1 96.31 220 ILE B CA 1
ATOM 4445 C C . ILE B 1 220 ? 6.211 -7.245 16.383 1 96.31 220 ILE B C 1
ATOM 4447 O O . ILE B 1 220 ? 6.703 -6.126 16.547 1 96.31 220 ILE B O 1
ATOM 4451 N N . LYS B 1 221 ? 6.744 -8.309 16.835 1 95.94 221 LYS B N 1
ATOM 4452 C CA . LYS B 1 221 ? 7.987 -8.267 17.6 1 95.94 221 LYS B CA 1
ATOM 4453 C C . LYS B 1 221 ? 9.138 -7.734 16.752 1 95.94 221 LYS B C 1
ATOM 4455 O O . LYS B 1 221 ? 9.95 -6.938 17.228 1 95.94 221 LYS B O 1
ATOM 4460 N N . LEU B 1 222 ? 9.191 -8.165 15.558 1 96.14 222 LEU B N 1
ATOM 4461 C CA . LEU B 1 222 ? 10.253 -7.734 14.656 1 96.14 222 LEU B CA 1
ATOM 4462 C C . LEU B 1 222 ? 10.099 -6.259 14.3 1 96.14 222 LEU B C 1
ATOM 4464 O O . LEU B 1 222 ? 11.089 -5.529 14.223 1 96.14 222 LEU B O 1
ATOM 4468 N N . ALA B 1 223 ? 8.835 -5.877 14.063 1 94.93 223 ALA B N 1
ATOM 4469 C CA . ALA B 1 223 ? 8.568 -4.471 13.771 1 94.93 223 ALA B CA 1
ATOM 4470 C C . ALA B 1 223 ? 9.053 -3.574 14.906 1 94.93 223 ALA B C 1
ATOM 4472 O O . ALA B 1 223 ? 9.574 -2.483 14.664 1 94.93 223 ALA B O 1
ATOM 4473 N N . GLU B 1 224 ? 8.879 -4.066 16.113 1 94.22 224 GLU B N 1
ATOM 4474 C CA . GLU B 1 224 ? 9.321 -3.326 17.291 1 94.22 224 GLU B CA 1
ATOM 4475 C C . GLU B 1 224 ? 10.842 -3.349 17.418 1 94.22 224 GLU B C 1
ATOM 4477 O O . GLU B 1 224 ? 11.47 -2.304 17.599 1 94.22 224 GLU B O 1
ATOM 4482 N N . LYS B 1 225 ? 11.389 -4.463 17.315 1 95.33 225 LYS B N 1
ATOM 4483 C CA . LYS B 1 225 ? 12.825 -4.659 17.487 1 95.33 225 LYS B CA 1
ATOM 4484 C C . LYS B 1 225 ? 13.618 -3.843 16.47 1 95.33 225 LYS B C 1
ATOM 4486 O O . LYS B 1 225 ? 14.622 -3.216 16.815 1 95.33 225 LYS B O 1
ATOM 4491 N N . TYR B 1 226 ? 13.11 -3.845 15.223 1 95.52 226 TYR B N 1
ATOM 4492 C CA . TYR B 1 226 ? 13.866 -3.206 14.152 1 95.52 226 TYR B CA 1
ATOM 4493 C C . TYR B 1 226 ? 13.231 -1.88 13.751 1 95.52 226 TYR B C 1
ATOM 4495 O O . TYR B 1 226 ? 13.603 -1.288 12.736 1 95.52 226 TYR B O 1
ATOM 4503 N N . GLU B 1 227 ? 12.195 -1.44 14.432 1 92.7 227 GLU B N 1
ATOM 4504 C CA . GLU B 1 227 ? 11.567 -0.129 14.299 1 92.7 227 GLU B CA 1
ATOM 4505 C C . GLU B 1 227 ? 11.108 0.121 12.865 1 92.7 227 GLU B C 1
ATOM 4507 O O . GLU B 1 227 ? 11.456 1.14 12.265 1 92.7 227 GLU B O 1
ATOM 4512 N N . VAL B 1 228 ? 10.348 -0.753 12.395 1 92.47 228 VAL B N 1
ATOM 4513 C CA . VAL B 1 228 ? 9.821 -0.654 11.038 1 92.47 228 VAL B CA 1
ATOM 4514 C C . VAL B 1 228 ? 8.398 -0.101 11.076 1 92.47 228 VAL B C 1
ATOM 4516 O O . VAL B 1 228 ? 7.45 -0.831 11.375 1 92.47 228 VAL B O 1
ATOM 4519 N N . SER B 1 229 ? 8.216 1.078 10.664 1 86.17 229 SER B N 1
ATOM 4520 C CA . SER B 1 229 ? 6.949 1.788 10.81 1 86.17 229 SER B CA 1
ATOM 4521 C C . SER B 1 229 ? 5.86 1.16 9.946 1 86.17 229 SER B C 1
ATOM 4523 O O . SER B 1 229 ? 4.737 0.952 10.409 1 86.17 229 SER B O 1
ATOM 4525 N N . ARG B 1 230 ? 6.16 0.859 8.729 1 86.81 230 ARG B N 1
ATOM 4526 C CA . ARG B 1 230 ? 5.178 0.293 7.81 1 86.81 230 ARG B CA 1
ATOM 4527 C C . ARG B 1 230 ? 4.676 -1.058 8.309 1 86.81 230 ARG B C 1
ATOM 4529 O O . ARG B 1 230 ? 3.485 -1.359 8.207 1 86.81 230 ARG B O 1
ATOM 4536 N N . LEU B 1 231 ? 5.575 -1.822 8.796 1 91.8 231 LEU B N 1
ATOM 4537 C CA . LEU B 1 231 ? 5.203 -3.139 9.303 1 91.8 231 LEU B CA 1
ATOM 4538 C C . LEU B 1 231 ? 4.323 -3.015 10.542 1 91.8 231 LEU B C 1
ATOM 4540 O O . LEU B 1 231 ? 3.392 -3.802 10.729 1 91.8 231 LEU B O 1
ATOM 4544 N N . HIS B 1 232 ? 4.585 -2.014 11.415 1 90.59 232 HIS B N 1
ATOM 4545 C CA . HIS B 1 232 ? 3.714 -1.739 12.553 1 90.59 232 HIS B CA 1
ATOM 4546 C C . HIS B 1 232 ? 2.286 -1.458 12.098 1 90.59 232 HIS B C 1
ATOM 4548 O O . HIS B 1 232 ? 1.334 -2.015 12.649 1 90.59 232 HIS B O 1
ATOM 4554 N N . LYS B 1 233 ? 2.264 -0.692 11.141 1 88.43 233 LYS B N 1
ATOM 4555 C CA . LYS B 1 233 ? 0.942 -0.309 10.655 1 88.43 233 LYS B CA 1
ATOM 4556 C C . LYS B 1 233 ? 0.202 -1.51 10.07 1 88.43 233 LYS B C 1
ATOM 4558 O O . LYS B 1 233 ? -0.999 -1.674 10.294 1 88.43 233 LYS B O 1
ATOM 4563 N N . ASN B 1 234 ? 0.895 -2.281 9.325 1 90.75 234 ASN B N 1
ATOM 4564 C CA . ASN B 1 234 ? 0.287 -3.473 8.743 1 90.75 234 ASN B CA 1
ATOM 4565 C C . ASN B 1 234 ? -0.191 -4.442 9.821 1 90.75 234 ASN B C 1
ATOM 4567 O O . ASN B 1 234 ? -1.25 -5.057 9.683 1 90.75 234 ASN B O 1
ATOM 4571 N N . CYS B 1 235 ? 0.59 -4.583 10.835 1 94.24 235 CYS B N 1
ATOM 4572 C CA . CYS B 1 235 ? 0.227 -5.471 11.934 1 94.24 235 CYS B CA 1
ATOM 4573 C C . CYS B 1 235 ? -0.991 -4.943 12.683 1 94.24 235 CYS B C 1
ATOM 4575 O O . CYS B 1 235 ? -1.891 -5.708 13.033 1 94.24 235 CYS B O 1
ATOM 4577 N N . GLU B 1 236 ? -1.006 -3.685 12.903 1 92.15 236 GLU B N 1
ATOM 4578 C CA . GLU B 1 236 ? -2.165 -3.069 13.542 1 92.15 236 GLU B CA 1
ATOM 4579 C C . GLU B 1 236 ? -3.434 -3.304 12.727 1 92.15 236 GLU B C 1
ATOM 4581 O O . GLU B 1 236 ? -4.471 -3.679 13.279 1 92.15 236 GLU B O 1
ATOM 4586 N N . ASN B 1 237 ? -3.314 -3.095 11.468 1 91.15 237 ASN B N 1
ATOM 4587 C CA . ASN B 1 237 ? -4.44 -3.317 10.569 1 91.15 237 ASN B CA 1
ATOM 4588 C C . ASN B 1 237 ? -4.914 -4.767 10.611 1 91.15 237 ASN B C 1
ATOM 4590 O O . ASN B 1 237 ? -6.117 -5.033 10.589 1 91.15 237 ASN B O 1
ATOM 4594 N N . TYR B 1 238 ? -4.013 -5.67 10.612 1 92.68 238 TYR B N 1
ATOM 4595 C CA . TYR B 1 238 ? -4.345 -7.087 10.706 1 92.68 238 TYR B CA 1
ATOM 4596 C C . TYR B 1 238 ? -5.144 -7.377 11.971 1 92.68 238 TYR B C 1
ATOM 4598 O O . TYR B 1 238 ? -6.144 -8.098 11.929 1 92.68 238 TYR B O 1
ATOM 4606 N N . LEU B 1 239 ? -4.698 -6.844 13.117 1 93.53 239 LEU B N 1
ATOM 4607 C CA . LEU B 1 239 ? -5.389 -7.059 14.384 1 93.53 239 LEU B CA 1
ATOM 4608 C C . LEU B 1 239 ? -6.802 -6.488 14.337 1 93.53 239 LEU B C 1
ATOM 4610 O O . LEU B 1 239 ? -7.736 -7.086 14.875 1 93.53 239 LEU B O 1
ATOM 4614 N N . MET B 1 240 ? -6.961 -5.461 13.691 1 93.23 240 MET B N 1
ATOM 4615 C CA . MET B 1 240 ? -8.273 -4.825 13.608 1 93.23 240 MET B CA 1
ATOM 4616 C C . MET B 1 240 ? -9.222 -5.647 12.742 1 93.23 240 MET B C 1
ATOM 4618 O O . MET B 1 240 ? -10.396 -5.806 13.079 1 93.23 240 MET B O 1
ATOM 4622 N N . LYS B 1 241 ? -8.687 -6.174 11.696 1 90.87 241 LYS B N 1
ATOM 4623 C CA . LYS B 1 241 ? -9.529 -6.862 10.722 1 90.87 241 LYS B CA 1
ATOM 4624 C C . LYS B 1 241 ? -9.805 -8.3 11.151 1 90.87 241 LYS B C 1
ATOM 4626 O O . LYS B 1 241 ? -10.808 -8.892 10.747 1 90.87 241 LYS B O 1
ATOM 4631 N N . ASN B 1 242 ? -8.884 -8.826 11.942 1 90.63 242 ASN B N 1
ATOM 4632 C CA . ASN B 1 242 ? -8.999 -10.236 12.299 1 90.63 242 ASN B CA 1
ATOM 4633 C C . ASN B 1 242 ? -10.058 -10.458 13.375 1 90.63 242 ASN B C 1
ATOM 4635 O O . ASN B 1 242 ? -9.868 -10.068 14.528 1 90.63 242 ASN B O 1
ATOM 4639 N N . THR B 1 243 ? -11.02 -11.139 13.023 1 88.88 243 THR B N 1
ATOM 4640 C CA . THR B 1 243 ? -12.137 -11.343 13.94 1 88.88 243 THR B CA 1
ATOM 4641 C C . THR B 1 243 ? -11.863 -12.521 14.871 1 88.88 243 THR B C 1
ATOM 4643 O O . THR B 1 243 ? -12.574 -12.715 15.859 1 88.88 243 THR B O 1
ATOM 4646 N N . GLY B 1 244 ? -10.904 -13.3 14.628 1 88.83 244 GLY B N 1
ATOM 4647 C CA . GLY B 1 244 ? -10.586 -14.45 15.459 1 88.83 244 GLY B CA 1
ATOM 4648 C C . GLY B 1 244 ? -9.779 -14.091 16.692 1 88.83 244 GLY B C 1
ATOM 4649 O O . GLY B 1 244 ? -9.65 -14.9 17.613 1 88.83 244 GLY B O 1
ATOM 4650 N N . ILE B 1 245 ? -9.328 -12.917 16.746 1 91.1 245 ILE B N 1
ATOM 4651 C CA . ILE B 1 245 ? -8.532 -12.471 17.885 1 91.1 245 ILE B CA 1
ATOM 4652 C C . ILE B 1 245 ? -9.431 -11.763 18.896 1 91.1 245 ILE B C 1
ATOM 4654 O O . ILE B 1 245 ? -10.216 -10.885 18.531 1 91.1 245 ILE B O 1
ATOM 4658 N N . SER B 1 246 ? -9.311 -12.118 20.127 1 86.66 246 SER B N 1
ATOM 4659 C CA . SER B 1 246 ? -10.163 -11.569 21.177 1 86.66 246 SER B CA 1
ATOM 4660 C C . SER B 1 246 ? -9.883 -10.086 21.397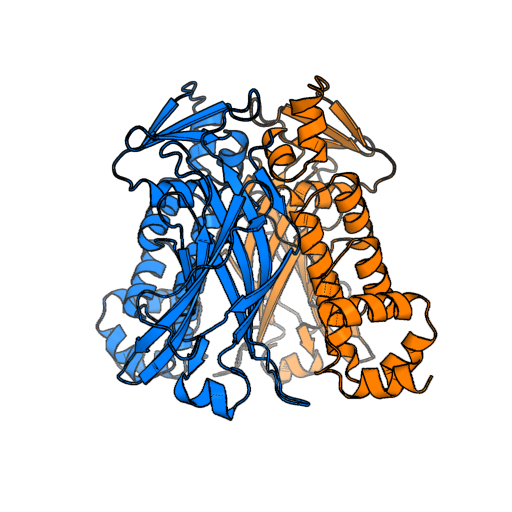 1 86.66 246 SER B C 1
ATOM 4662 O O . SER B 1 246 ? -8.779 -9.61 21.124 1 86.66 246 SER B O 1
ATOM 4664 N N . VAL B 1 247 ? -10.825 -9.472 21.886 1 83.67 247 VAL B N 1
ATOM 4665 C CA . VAL B 1 247 ? -10.695 -8.047 22.17 1 83.67 247 VAL B CA 1
ATOM 4666 C C . VAL B 1 247 ? -9.647 -7.83 23.259 1 83.67 247 VAL B C 1
ATOM 4668 O O . VAL B 1 247 ? -8.894 -6.854 23.218 1 83.67 247 VAL B O 1
ATOM 4671 N N . GLU B 1 248 ? -9.559 -8.713 24.188 1 80.85 248 GLU B N 1
ATOM 4672 C CA . GLU B 1 248 ? -8.577 -8.618 25.264 1 80.85 248 GLU B CA 1
ATOM 4673 C C . GLU B 1 248 ? -7.153 -8.658 24.717 1 80.85 248 GLU B C 1
ATOM 4675 O O . GLU B 1 248 ? -6.299 -7.875 25.138 1 80.85 248 GLU B O 1
ATOM 4680 N N . LYS B 1 249 ? -7.049 -9.549 23.872 1 88.2 249 LYS B N 1
ATOM 4681 C CA . LYS B 1 249 ? -5.721 -9.681 23.279 1 88.2 249 LYS B CA 1
ATOM 4682 C C . LYS B 1 249 ? -5.372 -8.457 22.437 1 88.2 249 LYS B C 1
ATOM 4684 O O . LYS B 1 249 ? -4.234 -7.984 22.462 1 88.2 249 LYS B O 1
ATOM 4689 N N . LYS B 1 250 ? -6.34 -7.956 21.727 1 91.23 250 LYS B N 1
ATOM 4690 C CA . LYS B 1 250 ? -6.142 -6.749 20.928 1 91.23 250 LYS B CA 1
ATOM 4691 C C . LYS B 1 250 ? -5.769 -5.562 21.811 1 91.23 250 LYS B C 1
ATOM 4693 O O . LYS B 1 250 ? -4.869 -4.79 21.475 1 91.23 250 LYS B O 1
ATOM 4698 N N . LEU B 1 251 ? -6.36 -5.524 22.909 1 83.77 251 LEU B N 1
ATOM 4699 C CA . LEU B 1 251 ? -6.084 -4.428 23.832 1 83.77 251 LEU B CA 1
ATOM 4700 C C . LEU B 1 251 ? -4.687 -4.558 24.427 1 83.77 251 LEU B C 1
ATOM 4702 O O . LEU B 1 251 ? -3.997 -3.555 24.626 1 83.77 251 LEU B O 1
ATOM 4706 N N . GLU B 1 252 ? -4.359 -5.715 24.701 1 86.08 252 GLU B N 1
ATOM 4707 C CA . GLU B 1 252 ? -3.006 -5.968 25.187 1 86.08 252 GLU B CA 1
ATOM 4708 C C . GLU B 1 252 ? -1.961 -5.474 24.191 1 86.08 252 GLU B C 1
ATOM 4710 O O . GLU B 1 252 ? -0.998 -4.807 24.573 1 86.08 252 GLU B O 1
ATOM 4715 N N . TYR B 1 253 ? -2.197 -5.793 22.966 1 90.98 253 TYR B N 1
ATOM 4716 C CA . TYR B 1 253 ? -1.249 -5.394 21.931 1 90.98 253 TYR B CA 1
ATOM 4717 C C . TYR B 1 253 ? -1.303 -3.89 21.692 1 90.98 253 TYR B C 1
ATOM 4719 O O . TYR B 1 253 ? -0.274 -3.258 21.44 1 90.98 253 TYR B O 1
ATOM 4727 N N . ALA B 1 254 ? -2.464 -3.362 21.733 1 88 254 ALA B N 1
ATOM 4728 C CA . ALA B 1 254 ? -2.612 -1.919 21.562 1 88 254 ALA B CA 1
ATOM 4729 C C . ALA B 1 254 ? -1.8 -1.156 22.604 1 88 254 ALA B C 1
ATOM 4731 O O . ALA B 1 254 ? -1.137 -0.167 22.281 1 88 254 ALA B O 1
ATOM 4732 N N . GLU B 1 255 ? -1.783 -1.645 23.733 1 82.41 255 GLU B N 1
ATOM 4733 C CA . GLU B 1 255 ? -1.05 -1.009 24.824 1 82.41 255 GLU B CA 1
ATOM 4734 C C . GLU B 1 255 ? 0.451 -1.25 24.694 1 82.41 255 GLU B C 1
ATOM 4736 O O . GLU B 1 255 ? 1.248 -0.321 24.836 1 82.41 255 GLU B O 1
ATOM 4741 N N . LYS B 1 256 ? 0.715 -2.42 24.484 1 88.17 256 LYS B N 1
ATOM 4742 C CA . LYS B 1 256 ? 2.119 -2.82 24.474 1 88.17 256 LYS B CA 1
ATOM 4743 C C . LYS B 1 256 ? 2.887 -2.102 23.368 1 88.17 256 LYS B C 1
ATOM 4745 O O . LYS B 1 256 ? 4.047 -1.729 23.552 1 88.17 256 LYS B O 1
ATOM 4750 N N . TYR B 1 257 ? 2.192 -1.875 22.207 1 89.33 257 TYR B N 1
ATOM 4751 C CA . TYR B 1 257 ? 2.922 -1.372 21.049 1 89.33 257 TYR B CA 1
ATOM 4752 C C . TYR B 1 257 ? 2.41 0.003 20.637 1 89.33 257 TYR B C 1
ATOM 4754 O O . TYR B 1 257 ? 2.729 0.491 19.55 1 89.33 257 TYR B O 1
ATOM 4762 N N . ASP B 1 258 ? 1.539 0.563 21.41 1 82.19 258 ASP B N 1
ATOM 4763 C CA . ASP B 1 258 ? 0.997 1.899 21.18 1 82.19 258 ASP B CA 1
ATOM 4764 C C . ASP B 1 258 ? 0.215 1.956 19.87 1 82.19 258 ASP B C 1
ATOM 4766 O O . ASP B 1 258 ? 0.455 2.831 19.035 1 82.19 258 ASP B O 1
ATOM 4770 N N . TYR B 1 259 ? -0.596 0.931 19.701 1 86.74 259 TYR B N 1
ATOM 4771 C CA . TYR B 1 259 ? -1.482 0.903 18.543 1 86.74 259 TYR B CA 1
ATOM 4772 C C . TYR B 1 259 ? -2.762 1.685 18.816 1 86.74 259 TYR B C 1
ATOM 4774 O O . TYR B 1 259 ? -3.734 1.134 19.336 1 86.74 259 TYR B O 1
ATOM 4782 N N . TYR B 1 260 ? -2.819 2.825 18.366 1 77.95 260 TYR B N 1
ATOM 4783 C CA . TYR B 1 260 ? -3.911 3.726 18.718 1 77.95 260 TYR B CA 1
ATOM 4784 C C . TYR B 1 260 ? -5.171 3.392 17.928 1 77.95 260 TYR B C 1
ATOM 4786 O O . TYR B 1 260 ? -6.279 3.437 18.466 1 77.95 260 TYR B O 1
ATOM 4794 N N . ASP B 1 261 ? -4.971 3.122 16.722 1 82.13 261 ASP B N 1
ATOM 4795 C CA . ASP B 1 261 ? -6.139 2.79 15.913 1 82.13 261 ASP B CA 1
ATOM 4796 C C . ASP B 1 261 ? -6.801 1.505 16.405 1 82.13 261 ASP B C 1
ATOM 4798 O O . ASP B 1 261 ? -8.026 1.376 16.361 1 82.13 261 ASP B O 1
ATOM 4802 N N . LEU B 1 262 ? -5.953 0.654 16.75 1 87.62 262 LEU B N 1
ATOM 4803 C CA . LEU B 1 262 ? -6.476 -0.594 17.295 1 87.62 262 LEU B CA 1
ATOM 4804 C C . LEU B 1 262 ? -7.251 -0.342 18.585 1 87.62 262 LEU B C 1
ATOM 4806 O O . LEU B 1 262 ? -8.31 -0.934 18.803 1 87.62 262 LEU B O 1
ATOM 4810 N N . LEU B 1 263 ? -6.685 0.485 19.385 1 82.8 263 LEU B N 1
ATOM 4811 C CA . LEU B 1 263 ? -7.362 0.851 20.625 1 82.8 263 LEU B CA 1
ATOM 4812 C C . LEU B 1 263 ? -8.726 1.47 20.338 1 82.8 263 LEU B C 1
ATOM 4814 O O . LEU B 1 263 ? -9.734 1.058 20.916 1 82.8 263 LEU B O 1
ATOM 4818 N N . LYS B 1 264 ? -8.711 2.364 19.503 1 75.47 264 LYS B N 1
ATOM 4819 C CA . LYS B 1 264 ? -9.959 3.013 19.114 1 75.47 264 LYS B CA 1
ATOM 4820 C C . LYS B 1 264 ? -10.959 2 18.565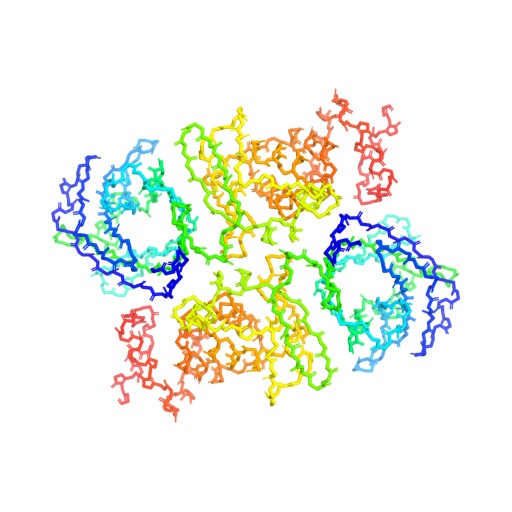 1 75.47 264 LYS B C 1
ATOM 4822 O O . LYS B 1 264 ? -12.145 2.047 18.897 1 75.47 264 LYS B O 1
ATOM 4827 N N . HIS B 1 265 ? -10.476 1.187 17.711 1 82.58 265 HIS B N 1
ATOM 4828 C CA . HIS B 1 265 ? -11.3 0.136 17.123 1 82.58 265 HIS B CA 1
ATOM 4829 C C . HIS B 1 265 ? -11.923 -0.744 18.201 1 82.58 265 HIS B C 1
ATOM 4831 O O . HIS B 1 265 ? -13.099 -1.104 18.111 1 82.58 265 HIS B O 1
ATOM 4837 N N . CYS B 1 266 ? -11.155 -1.104 19.188 1 82.91 266 CYS B N 1
ATOM 4838 C CA . CYS B 1 266 ? -11.636 -1.956 20.27 1 82.91 266 CYS B CA 1
ATOM 4839 C C . CYS B 1 266 ? -12.689 -1.235 21.104 1 82.91 266 CYS B C 1
ATOM 4841 O O . CYS B 1 266 ? -13.707 -1.824 21.47 1 82.91 266 CYS B O 1
ATOM 4843 N N . ILE B 1 267 ? -12.487 -0.029 21.331 1 73.59 267 ILE B N 1
ATOM 4844 C CA . ILE B 1 267 ? -13.413 0.763 22.132 1 73.59 267 ILE B CA 1
ATOM 4845 C C . ILE B 1 267 ? -14.749 0.89 21.403 1 73.59 267 ILE B C 1
ATOM 4847 O O . ILE B 1 267 ? -15.812 0.749 22.013 1 73.59 267 ILE B O 1
ATOM 4851 N N . GLN B 1 268 ? -14.625 1.108 20.184 1 71.75 268 GLN B N 1
ATOM 4852 C CA . GLN B 1 268 ? -15.836 1.25 19.383 1 71.75 268 GLN B CA 1
ATOM 4853 C C . GLN B 1 268 ? -16.61 -0.064 19.319 1 71.75 268 GLN B C 1
ATOM 4855 O O . GLN B 1 268 ? -17.837 -0.062 19.193 1 71.75 268 GLN B O 1
ATOM 4860 N N . SER B 1 269 ? -15.891 -1.071 19.36 1 72.02 269 SER B N 1
ATOM 4861 C CA . SER B 1 269 ? -16.538 -2.376 19.271 1 72.02 269 SER B CA 1
ATOM 4862 C C . SER B 1 269 ? -17.132 -2.792 20.612 1 72.02 269 SER B C 1
ATOM 4864 O O . SER B 1 269 ? -17.973 -3.691 20.673 1 72.02 269 SER B O 1
ATOM 4866 N N . LEU B 1 270 ? -16.652 -2.276 21.658 1 66.55 270 LEU B N 1
ATOM 4867 C CA . LEU B 1 270 ? -17.117 -2.619 22.997 1 66.55 270 LEU B CA 1
ATOM 4868 C C . LEU B 1 270 ? -18.486 -2.005 23.271 1 66.55 270 LEU B C 1
ATOM 4870 O O . LEU B 1 270 ? -19.075 -2.239 24.329 1 66.55 270 LEU B O 1
ATOM 4874 N N . ASP B 1 271 ? -19.137 -1.344 22.354 1 53.62 271 ASP B N 1
ATOM 4875 C CA . ASP B 1 271 ? -20.452 -0.765 22.612 1 53.62 271 ASP B CA 1
ATOM 4876 C C . ASP B 1 271 ? -21.412 -1.811 23.174 1 53.62 271 ASP B C 1
ATOM 4878 O O . ASP B 1 271 ? -22.531 -1.483 23.575 1 53.62 271 ASP B O 1
ATOM 4882 N N . ASP B 1 272 ? -20.945 -3.037 23.205 1 49.8 272 ASP B N 1
ATOM 4883 C CA . ASP B 1 272 ? -21.836 -3.971 23.886 1 49.8 272 ASP B CA 1
ATOM 4884 C C . ASP B 1 272 ? -21.507 -4.058 25.374 1 49.8 272 ASP B C 1
ATOM 4886 O O . ASP B 1 272 ? -20.353 -4.278 25.749 1 49.8 272 ASP B O 1
ATOM 4890 N N . ALA B 1 273 ? -22.411 -3.584 26.346 1 47.09 273 ALA B N 1
ATOM 4891 C CA . ALA B 1 273 ? -22.375 -3.531 27.806 1 47.09 273 ALA B CA 1
ATOM 4892 C C . ALA B 1 273 ? -21.711 -4.777 28.384 1 47.09 273 ALA B C 1
ATOM 4894 O O . ALA B 1 273 ? -20.966 -4.694 29.363 1 47.09 273 ALA B O 1
ATOM 4895 N N . ARG B 1 274 ? -21.885 -5.805 27.808 1 49.08 274 ARG B N 1
ATOM 4896 C CA . ARG B 1 274 ? -21.443 -7.065 28.396 1 49.08 274 ARG B CA 1
ATOM 4897 C C . ARG B 1 274 ? -19.937 -7.246 28.235 1 49.08 274 ARG B C 1
ATOM 4899 O O . ARG B 1 274 ? -19.262 -7.72 29.151 1 49.08 274 ARG B O 1
ATOM 4906 N N . LYS B 1 275 ? -19.446 -6.814 27.217 1 55.6 275 LYS B N 1
ATOM 4907 C CA . LYS B 1 275 ? -18.024 -7.005 26.949 1 55.6 275 LYS B CA 1
ATOM 4908 C C . LYS B 1 275 ? -17.174 -6.047 27.779 1 55.6 275 LYS B C 1
ATOM 4910 O O . LYS B 1 275 ? -16.087 -6.408 28.234 1 55.6 275 LYS B O 1
ATOM 4915 N N . ILE B 1 276 ? -17.763 -4.929 28.1 1 53.74 276 ILE B N 1
ATOM 4916 C CA . ILE B 1 276 ? -17.098 -3.939 28.938 1 53.74 276 ILE B CA 1
ATOM 4917 C C . ILE B 1 276 ? -16.998 -4.458 30.371 1 53.74 276 ILE B C 1
ATOM 4919 O O . ILE B 1 276 ? -15.978 -4.268 31.037 1 53.74 276 ILE B O 1
ATOM 4923 N N . LYS B 1 277 ? -18.036 -5.11 30.767 1 52.85 277 LYS B N 1
ATOM 4924 C CA . LYS B 1 277 ? -18.025 -5.685 32.109 1 52.85 277 LYS B CA 1
ATOM 4925 C C . LYS B 1 277 ? -16.885 -6.686 32.27 1 52.85 277 LYS B C 1
ATOM 4927 O O . LYS B 1 277 ? -16.225 -6.722 33.31 1 52.85 277 LYS B O 1
ATOM 4932 N N . ASN B 1 278 ? -16.691 -7.443 31.296 1 56.12 278 ASN B N 1
ATOM 4933 C CA . ASN B 1 278 ? -15.626 -8.437 31.378 1 56.12 278 ASN B CA 1
ATOM 4934 C C . ASN B 1 278 ? -14.247 -7.785 31.341 1 56.12 278 ASN B C 1
ATOM 4936 O O . ASN B 1 278 ? -13.305 -8.279 31.963 1 56.12 278 ASN B O 1
ATOM 4940 N N . LEU B 1 279 ? -14.202 -6.686 30.691 1 56.78 279 LEU B N 1
ATOM 4941 C CA . LEU B 1 279 ? -12.936 -5.97 30.575 1 56.78 279 LEU B CA 1
ATOM 4942 C C . LEU B 1 279 ? -12.593 -5.258 31.88 1 56.78 279 LEU B C 1
ATOM 4944 O O . LEU B 1 279 ? -11.417 -5.078 32.203 1 56.78 279 LEU B O 1
ATOM 4948 N N . GLN B 1 280 ? -13.633 -4.791 32.534 1 55.37 280 GLN B N 1
ATOM 4949 C CA . GLN B 1 280 ? -13.439 -4.095 33.802 1 55.37 280 GLN B CA 1
ATOM 4950 C C . GLN B 1 280 ? -12.665 -4.962 34.792 1 55.37 280 GLN B C 1
ATOM 4952 O O . GLN B 1 280 ? -11.99 -4.443 35.683 1 55.37 280 GLN B O 1
ATOM 4957 N N . LYS B 1 281 ? -12.744 -6.176 34.522 1 50.31 281 LYS B N 1
ATOM 4958 C CA . LYS B 1 281 ? -12.06 -7.078 35.443 1 50.31 281 LYS B CA 1
ATOM 4959 C C . LYS B 1 281 ? -10.586 -7.224 35.076 1 50.31 281 LYS B C 1
ATOM 4961 O O . LYS B 1 281 ? -9.817 -7.851 35.808 1 50.31 281 LYS B O 1
ATOM 4966 N N . THR B 1 282 ? -10.271 -6.605 33.967 1 52.38 282 THR B N 1
ATOM 4967 C CA . THR B 1 282 ? -8.891 -6.811 33.541 1 52.38 282 THR B CA 1
ATOM 4968 C C . THR B 1 282 ? -8.056 -5.558 33.789 1 52.38 282 THR B C 1
ATOM 4970 O O . THR B 1 282 ? -8.601 -4.466 33.96 1 52.38 282 THR B O 1
ATOM 4973 N N . ASP B 1 283 ? -6.796 -5.654 34.025 1 52.21 283 ASP B N 1
ATOM 4974 C CA . ASP B 1 283 ? -5.837 -4.565 34.186 1 52.21 283 ASP B CA 1
ATOM 4975 C C . ASP B 1 283 ? -5.857 -3.633 32.977 1 52.21 283 ASP B C 1
ATOM 4977 O O . ASP B 1 283 ? -5.548 -2.445 33.098 1 52.21 283 ASP B O 1
ATOM 4981 N N . GLU B 1 284 ? -6.268 -4.112 31.978 1 52.64 284 GLU B N 1
ATOM 4982 C CA . GLU B 1 284 ? -6.276 -3.374 30.718 1 52.64 284 GLU B CA 1
ATOM 4983 C C . GLU B 1 284 ? -7.309 -2.251 30.743 1 52.64 284 GLU B C 1
ATOM 4985 O O . GLU B 1 284 ? -7.115 -1.207 30.116 1 52.64 284 GLU B O 1
ATOM 4990 N N . PHE B 1 285 ? -8.219 -2.353 31.658 1 55.01 285 PHE B N 1
ATOM 4991 C CA . PHE B 1 285 ? -9.318 -1.402 31.775 1 55.01 285 PHE B CA 1
ATOM 4992 C C . PHE B 1 285 ? -8.807 -0.037 32.222 1 55.01 285 PHE B C 1
ATOM 4994 O O . PHE B 1 285 ? -9.278 0.996 31.74 1 55.01 285 PHE B O 1
ATOM 5001 N N . GLN B 1 286 ? -7.835 -0.085 33.013 1 53.12 286 GLN B N 1
ATOM 5002 C CA . GLN B 1 286 ? -7.289 1.192 33.459 1 53.12 286 GLN B CA 1
ATOM 5003 C C . GLN B 1 286 ? -6.681 1.968 32.294 1 53.12 286 GLN B C 1
ATOM 5005 O O . GLN B 1 286 ? -6.848 3.186 32.198 1 53.12 286 GLN B O 1
ATOM 5010 N N . LYS B 1 287 ? -6.098 1.207 31.462 1 50.33 287 LYS B N 1
ATOM 5011 C CA . LYS B 1 287 ? -5.476 1.885 30.329 1 50.33 287 LYS B CA 1
ATOM 5012 C C . LYS B 1 287 ? -6.53 2.461 29.387 1 50.33 287 LYS B C 1
ATOM 5014 O O . LYS B 1 287 ? -6.374 3.573 28.879 1 50.33 287 LYS B O 1
ATOM 5019 N N . ILE B 1 288 ? -7.527 1.696 29.309 1 55.86 288 ILE B N 1
ATOM 5020 C CA . ILE B 1 288 ? -8.646 2.152 28.491 1 55.86 288 ILE B CA 1
ATOM 5021 C C . ILE B 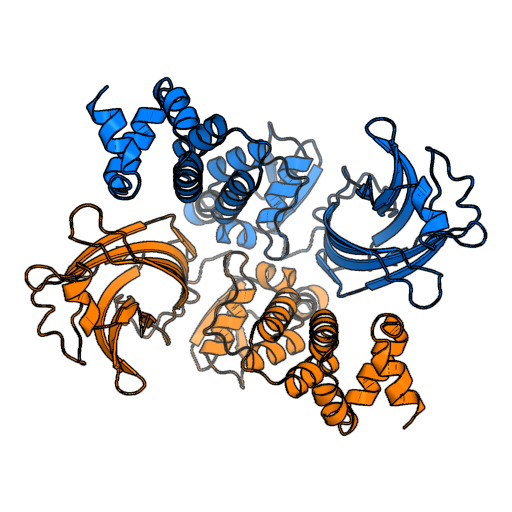1 288 ? -9.265 3.401 29.114 1 55.86 288 ILE B C 1
ATOM 5023 O O . ILE B 1 288 ? -9.641 4.335 28.402 1 55.86 288 ILE B O 1
ATOM 5027 N N . GLN B 1 289 ? -9.238 3.308 30.432 1 53.58 289 GLN B N 1
ATOM 5028 C CA . GLN B 1 289 ? -9.787 4.464 31.133 1 53.58 289 GLN B CA 1
ATOM 5029 C C . GLN B 1 289 ? -8.97 5.72 30.847 1 53.58 289 GLN B C 1
ATOM 5031 O O . GLN B 1 289 ? -9.532 6.795 30.625 1 53.58 289 GLN B O 1
ATOM 5036 N N . ARG B 1 290 ? -7.737 5.449 30.885 1 48.38 290 ARG B N 1
ATOM 5037 C CA . ARG B 1 290 ? -6.86 6.589 30.64 1 48.38 290 ARG B CA 1
ATOM 5038 C C . ARG B 1 290 ? -7.002 7.092 29.207 1 48.38 290 ARG B C 1
ATOM 5040 O O . ARG B 1 290 ? -7.045 8.301 28.97 1 48.38 290 ARG B O 1
ATOM 5047 N N . ILE B 1 291 ? -6.974 6.172 28.393 1 48.81 291 ILE B N 1
ATOM 5048 C CA . ILE B 1 291 ? -7.101 6.568 26.995 1 48.81 291 ILE B CA 1
ATOM 5049 C C . ILE B 1 291 ? -8.476 7.188 26.758 1 48.81 291 ILE B C 1
ATOM 5051 O O . ILE B 1 291 ? -8.601 8.177 26.032 1 48.81 291 ILE B O 1
ATOM 5055 N N . ASN B 1 292 ? -9.437 6.502 27.352 1 50.1 292 ASN B N 1
ATOM 5056 C CA . ASN B 1 292 ? -10.768 7.095 27.283 1 50.1 292 ASN B CA 1
ATOM 5057 C C . ASN B 1 292 ? -10.786 8.505 27.866 1 50.1 292 ASN B C 1
ATOM 5059 O O . ASN B 1 292 ? -11.488 9.381 27.361 1 50.1 292 ASN B O 1
ATOM 5063 N N . GLN B 1 293 ? -10.131 8.62 28.941 1 46.45 293 GLN B N 1
ATOM 5064 C CA . GLN B 1 293 ? -10.008 9.966 29.491 1 46.45 293 GLN B CA 1
ATOM 5065 C C . GLN B 1 293 ? -9.307 10.9 28.509 1 46.45 293 GLN B C 1
ATOM 5067 O O . GLN B 1 293 ? -9.663 12.075 28.4 1 46.45 293 GLN B O 1
ATOM 5072 N N . ILE B 1 294 ? -8.256 10.385 28.024 1 42.25 294 ILE B N 1
ATOM 5073 C CA . ILE B 1 294 ? -7.483 11.205 27.097 1 42.25 294 ILE B CA 1
ATOM 5074 C C . ILE B 1 294 ? -8.3 11.463 25.833 1 42.25 294 ILE B C 1
ATOM 5076 O O . ILE B 1 294 ? -8.358 12.594 25.344 1 42.25 294 ILE B O 1
ATOM 5080 N N . TYR B 1 295 ? -8.699 10.354 25.219 1 42.49 295 TYR B N 1
ATOM 5081 C CA . TYR B 1 295 ? -9.463 10.589 23.999 1 42.49 295 TYR B CA 1
ATOM 5082 C C . TYR B 1 295 ? -10.924 10.886 24.319 1 42.49 295 TYR B C 1
ATOM 5084 O O . TYR B 1 295 ? -11.728 11.122 23.414 1 42.49 295 TYR B O 1
ATOM 5092 N N . ASP B 1 296 ? -11.31 11.478 25.405 1 42.71 296 ASP B N 1
ATOM 5093 C CA . ASP B 1 296 ? -12.63 11.914 25.851 1 42.71 296 ASP B CA 1
ATOM 5094 C C . ASP B 1 296 ? -13.73 11.052 25.235 1 42.71 296 ASP B C 1
ATOM 5096 O O . ASP B 1 296 ? -14.754 11.571 24.785 1 42.71 296 ASP B O 1
ATOM 5100 N N . TYR B 1 297 ? -13.461 9.889 24.87 1 39.51 297 TYR B N 1
ATOM 5101 C CA . TYR B 1 297 ? -14.515 8.99 24.414 1 39.51 297 TYR B CA 1
ATOM 5102 C C . TYR B 1 297 ? -15.651 8.922 25.428 1 39.51 297 TYR B C 1
ATOM 5104 O O . TYR B 1 297 ? -16.605 8.16 25.251 1 39.51 297 TYR B O 1
ATOM 5112 N N . GLU B 1 298 ? -15.597 9.57 26.442 1 38.42 298 GLU B N 1
ATOM 5113 C CA . GLU B 1 298 ? -16.691 9.619 27.408 1 38.42 298 GLU B CA 1
ATOM 5114 C C . GLU B 1 298 ? -18.013 9.96 26.727 1 38.42 298 GLU B C 1
ATOM 5116 O O . GLU B 1 298 ? -19.056 9.397 27.068 1 38.42 298 GLU B O 1
ATOM 5121 N N . LYS B 1 299 ? -18.086 11.062 26.069 1 36.95 299 LYS B N 1
ATOM 5122 C CA . LYS B 1 299 ? -19.412 11.504 25.648 1 36.95 299 LYS B CA 1
ATOM 5123 C C . LYS B 1 299 ? -20.05 10.498 24.693 1 36.95 299 LYS B C 1
ATOM 5125 O O . LYS B 1 299 ? -21.273 10.355 24.66 1 36.95 299 LYS B O 1
ATOM 5130 N N . SER B 1 300 ? -19.391 10.012 23.847 1 33.79 300 SER B N 1
ATOM 5131 C CA . SER B 1 300 ? -20.115 9.056 23.015 1 33.79 300 SER B CA 1
ATOM 5132 C C . SER B 1 300 ? -20.417 7.774 23.783 1 33.79 300 SER B C 1
ATOM 5134 O O . SER B 1 300 ? -21.193 6.935 23.32 1 33.79 300 SER B O 1
ATOM 5136 N N . PHE B 1 301 ? -19.468 7.267 24.571 1 33.73 301 PHE B N 1
ATOM 5137 C CA . PHE B 1 301 ? -19.846 6.138 25.414 1 33.73 301 PHE B CA 1
ATOM 5138 C C . PHE B 1 301 ? -20.665 6.607 26.611 1 33.73 301 PHE B C 1
ATOM 5140 O O . PHE B 1 301 ? -20.108 7.069 27.608 1 33.73 301 PHE B O 1
ATOM 5147 N N . GLY B 1 302 ? -21.611 7.306 26.494 1 32.69 302 GLY B N 1
ATOM 5148 C CA . GLY B 1 302 ? -22.573 7.511 27.565 1 32.69 302 GLY B CA 1
ATOM 5149 C C . GLY B 1 302 ? -22.489 6.456 28.652 1 32.69 302 GLY B C 1
ATOM 5150 O O . GLY B 1 302 ? -22.585 6.772 29.84 1 32.69 302 GLY B O 1
ATOM 5151 N N . PHE B 1 303 ? -22.543 5.242 28.178 1 33.66 303 PHE B N 1
ATOM 5152 C CA . PHE B 1 303 ? -22.689 4.15 29.133 1 33.66 303 PHE B CA 1
ATOM 5153 C C . PHE B 1 303 ? -21.376 3.888 29.861 1 33.66 303 PHE B C 1
ATOM 5155 O O . PHE B 1 303 ? -21.365 3.279 30.933 1 33.66 303 PHE B O 1
ATOM 5162 N N . PHE B 1 304 ? -20.32 4.256 29.314 1 35.71 304 PHE B N 1
ATOM 5163 C CA . PHE B 1 304 ? -19.111 3.868 30.03 1 35.71 304 PHE B CA 1
ATOM 5164 C C . PHE B 1 304 ? -18.879 4.777 31.231 1 35.71 304 PHE B C 1
ATOM 5166 O O . PHE B 1 304 ? -18.359 4.336 32.259 1 35.71 304 PHE B O 1
ATOM 5173 N N . VAL B 1 305 ? -19.058 6.081 31.206 1 34.37 305 VAL B N 1
ATOM 5174 C CA . VAL B 1 305 ? -18.911 6.894 32.409 1 34.37 305 VAL 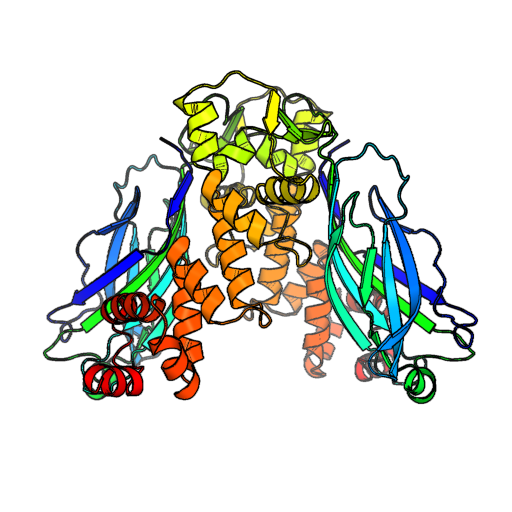B CA 1
ATOM 5175 C C . VAL B 1 305 ? -19.928 6.452 33.459 1 34.37 305 VAL B C 1
ATOM 5177 O O . VAL B 1 305 ? -19.629 6.438 34.655 1 34.37 305 VAL B O 1
ATOM 5180 N N . LYS B 1 306 ? -21.135 6.279 33.115 1 33.37 306 LYS B N 1
ATOM 5181 C CA . LYS B 1 306 ? -22.016 5.859 34.201 1 33.37 306 LYS B CA 1
ATOM 5182 C C . LYS B 1 306 ? -21.534 4.552 34.826 1 33.37 306 LYS B C 1
ATOM 5184 O O . LYS B 1 306 ? -21.681 4.344 36.032 1 33.37 306 LYS B O 1
ATOM 5189 N N . PHE B 1 307 ? -21.026 3.684 34.058 1 32.13 307 PHE B N 1
ATOM 5190 C CA . PHE B 1 307 ? -20.634 2.42 34.671 1 32.13 307 PHE B CA 1
ATOM 5191 C C . PHE B 1 307 ? -19.31 2.565 35.412 1 32.13 307 PHE B C 1
ATOM 5193 O O . PHE B 1 307 ? -19.074 1.883 36.411 1 32.13 307 PHE B O 1
ATOM 5200 N N . PHE B 1 308 ? -18.336 3.348 34.985 1 33.49 308 PHE B N 1
ATOM 5201 C CA . PHE B 1 308 ? -17.126 3.421 35.796 1 33.49 308 PHE B CA 1
ATOM 5202 C C . PHE B 1 308 ? -17.321 4.365 36.976 1 33.49 308 PHE B C 1
ATOM 5204 O O . PHE B 1 308 ? -16.539 4.346 37.929 1 33.49 308 PHE B O 1
ATOM 5211 N N . LYS B 1 309 ? -18.01 5.403 36.956 1 31.86 309 LYS B N 1
ATOM 5212 C CA . LYS B 1 309 ? -18.331 6.109 38.193 1 31.86 309 LYS B CA 1
ATOM 5213 C C . LYS B 1 309 ? -19.02 5.182 39.191 1 31.86 309 LYS B C 1
ATOM 5215 O O . LYS B 1 309 ? -18.999 5.436 40.397 1 31.86 309 LYS B O 1
ATOM 5220 N N . PHE B 1 310 ? -19.911 4.285 38.807 1 30.04 310 PHE B N 1
ATOM 5221 C CA . PHE B 1 310 ? -20.572 3.502 39.845 1 30.04 310 PHE B CA 1
ATOM 5222 C C . PHE B 1 310 ? -19.678 2.358 40.311 1 30.04 310 PHE B C 1
ATOM 5224 O O . PHE B 1 310 ? -20.035 1.62 41.231 1 30.04 310 PHE B O 1
ATOM 5231 N N . CYS B 1 311 ? -18.65 2.061 39.538 1 27.48 311 CYS B N 1
ATOM 5232 C CA . CYS B 1 311 ? -17.896 1.152 40.394 1 27.48 311 CYS B CA 1
ATOM 5233 C C . CYS B 1 311 ? -16.888 1.915 41.246 1 27.48 311 CYS B C 1
ATOM 5235 O O . CYS B 1 311 ? -16.272 2.874 40.776 1 27.48 311 CYS B O 1
#

Radius of gyration: 27.3 Å; Cα contacts (8 Å, |Δi|>4): 1078; chains: 2; bounding box: 59×76×76 Å

Sequence (622 aa):
MNPFVSNGNNKLRLKFENAKNLEFSGIYSDESKIGPTKWKIKIRKEITNDEKYLAVYLYYSGDNVSQKNWICQMDKSITLINQMENGKDVNSTNSSCYSNSFSGWGWNKLYTWNDLITDGYMKNSSIIIEVDFSFKYYDFSKNIPNLNDIVFMVDNTVFHTSKAILCMQSEYFYDLFINKKCRETVIEIGDIELDDFRYFLASFYAFFESCEQFNYFELIKLAEKYEVSRLHKNCENYLMKNTGISVEKKLEYAEKYDYYDLLKHCIQSLDDARKIKNLQKTDEFQKIQRINQIYDYEKSFGFFVKFFKFCMNPFVSNGNNKLRLKFENAKNLEFSGIYSDESKIGPTKWKIKIRKEITNDEKYLAVYLYYSGDNVSQKNWICQMDKSITLINQMENGKDVNSTNSSCYSNSFSGWGWNKLYTWNDLITDGYMKNSSIIIEVDFSFKYYDFSKNIPNLNDIVFMVDNTVFHTSKAILCMQSEYFYDLFINKKCRETVIEIGDIELDDFRYFLASFYAFFESCEQFNYFELIKLAEKYEVSRLHKNCENYLMKNTGISVEKKLEYAEKYDYYDLLKHCIQSLDDARKIKNLQKTDEFQKIQRINQIYDYEKSFGFFVKFFKFC

InterPro domains:
  IPR000210 BTB/POZ domain [PF00651] (146-242)
  IPR000210 BTB/POZ domain [PS50097] (148-205)
  IPR000210 BTB/POZ domain [SM00225] (148-243)
  IPR002083 MATH/TRAF domain [PF22486] (23-132)
  IPR002083 MATH/TRAF domain [PS50144] (9-133)
  IPR002083 MATH/TRAF domain [SM00061] (11-116)
  IPR002083 MATH/TRAF domain [cd00121] (10-133)
  IPR008974 TRAF-like [G3DSA:2.60.210.10] (5-137)
  IPR011333 SKP1/BTB/POZ domain superfamily [G3DSA:3.30.710.10] (142-278)
  IPR011333 SKP1/BTB/POZ domain superfamily [SSF54695] (146-242)

Organism: NCBI:txid860376

Solvent-accessible surface area (backbone atoms only — not comparable to full-atom values): 33683 Å² total; per-residue (Å²): 130,76,49,52,47,72,48,68,84,40,77,45,80,44,75,42,70,62,46,78,70,52,40,71,86,39,52,70,53,72,77,41,77,53,88,96,36,28,30,27,42,33,41,24,44,30,75,58,94,92,37,53,16,36,18,42,32,45,29,63,59,47,82,71,58,86,77,55,40,41,43,32,41,34,43,35,34,41,30,45,40,32,76,39,90,77,35,72,60,48,73,51,74,51,65,43,63,32,33,78,88,37,45,63,54,64,41,63,69,68,41,56,47,80,46,28,52,78,67,19,37,34,54,95,34,25,34,40,40,32,38,38,33,29,40,41,35,40,40,28,56,55,80,45,84,90,39,38,68,32,32,38,34,38,93,91,39,60,36,42,37,34,62,45,49,43,36,65,46,10,61,47,48,30,42,43,48,64,74,66,51,53,80,71,45,67,44,76,53,74,99,63,56,63,68,58,48,51,53,54,58,44,64,54,38,55,84,54,72,93,46,78,81,57,58,54,73,61,47,46,54,48,21,59,75,42,40,24,58,67,53,45,51,52,41,43,51,48,59,65,68,39,79,87,56,53,66,67,57,49,46,50,48,15,62,75,68,67,31,59,66,42,41,52,51,49,58,65,64,38,75,44,71,67,57,46,58,61,37,63,74,37,80,64,34,58,54,49,48,48,46,31,59,69,65,52,46,41,52,77,35,56,64,52,48,59,51,55,70,71,94,130,74,49,50,48,71,50,68,84,42,77,44,78,44,74,42,70,61,46,79,69,53,40,70,85,38,50,71,51,71,76,40,78,55,87,99,37,28,30,28,42,34,40,25,43,31,75,56,93,92,37,53,14,35,19,43,31,45,29,61,59,48,80,72,61,85,78,53,40,41,42,31,40,36,44,36,34,41,31,45,42,33,76,38,92,74,36,71,62,47,75,50,74,51,65,44,64,33,32,78,89,38,43,65,53,64,43,63,68,68,40,56,47,81,48,28,50,79,67,21,37,36,55,96,35,24,33,41,42,34,38,38,34,30,40,40,35,39,39,28,55,55,79,44,85,90,40,38,67,32,32,39,35,38,94,91,39,59,36,42,37,33,63,46,49,44,35,64,46,12,62,46,48,31,42,43,47,62,74,65,51,54,81,72,44,68,44,77,54,74,100,64,56,63,66,59,48,51,54,55,58,44,64,54,36,55,84,53,72,91,45,77,82,57,60,53,73,59,47,47,52,47,20,60,76,41,39,24,57,65,53,45,50,51,40,42,50,48,58,64,69,38,79,87,56,53,67,67,57,50,46,51,49,16,62,75,68,67,32,59,67,42,41,51,51,48,57,66,64,38,76,45,72,67,57,46,58,62,37,62,74,36,80,63,34,56,55,48,47,48,45,32,60,69,67,52,46,44,56,79,36,58,66,51,52,60,52,55,70,71,94

Foldseek 3Di:
DAQKDWDDKDKDKDKDALQVPFAQVWDKDDWDDDPPWIKIKTWGWADDPNFIAIKIKIFTPPDLPVQWFKKKKKWKKKWWDAQDDVQDIDIDIDIAMAGSVRGMDIGRHRDGPVCCVVSRQADNSMHMMMMMMIMIMGTQQDDDPPAFQAWEAEPNHIGTGHLVLLLVFFVQSCCCCPVVVDNDRYHYDDPDDPVQVSVLVCQSDPPDDDHPPHPLVVLCVVCVVRVGPSSVVRSLVCLLPDPPDDLVVLLVSCVVNVSVVSLVSSVVVVLPPVSLVVCVPPPSVVVNVVVCVVVVVCVVSVVVVVVVVVD/DAQKDWDDKDKDKDKDALQVPFAQVWDKDDWDDDDPWIKIKTWGWADDPNFIAIKIKIFTPPDLPVQWFKKKKKWKKKWWDAQDDVQDIDIDIDIAMDGSVRGMDIGRHRDGPVCCVVSRQADNSMHMMMMMMIMIMGTQQDDDPPAFQAWEAEPNHIGTGHLVLLLVFFPQSCCCCPVVVPNDRYHYDDPDDPVQVSVLVCQSDPPDDDHPPHPLVVLCVVCVVRVGPSSVVRSLVCLLPDPPDDLVVLLVSCVVNVSVVSLVSSVVVVLPPVSLVVCVVPPSVVVNVVVCVVVVVCVVSVVVVVVVVVD

Secondary structure (DSSP, 8-state):
--SEEEEEEEEEEEEE-SGGG--TT-EE---EEETTEEEEEEEEEEEETTEEEEEEEEEE-S---TT--EEEEEEEEEEEPP-STTPPPEEEEEEEEEESS--EEEEEEEEETTHHHHTTSEETTEEEEEEEEEEEEEETT---TTT--EEEEETTEEEEE-HHHHHTTBHHHHIIIIIS----SEEE--SS-HHHHHHHHHTTSTT----TTS-HHHHHHHHHHTTBHHHHHHHHHHHHH-TTS-HHHHHHHHHHHT-HHHHHHHHHHTTSHHHHHHHHTSTHHHHHHHHHHHTTTTTT-HHHHHHHHH-/--SEEEEEEEEEEEEE-SGGG--TT-EE---EEETTEEEEEEEEEEEETTEEEEEEEEEE-S---TT--EEEEEEEEEEEPP-STTPPPEEEEEEEEEESS--EEEEEEEEETTHHHHTTSEETTEEEEEEEEEEEEEETT---TTT--EEEEETTEEEEE-HHHHHTTBHHHHIIIIIS----SEEE--SS-HHHHHHHHHTTSTT----TTS-HHHHHHHHHHTTBHHHHHHHHHHHHH-TTS-HHHHHHHHHHHT-HHHHHHHHHHTTSHHHHHHHHTSTHHHHHHHHHHHHTTTTT-HHHHHHHHH-

Nearest PDB structures (foldseek):
  4ysi-assembly1_A  TM=9.024E-01  e=3.648E-10  Homo sapiens
  2xxn-assembly1_A  TM=8.907E-01  e=3.243E-10  Homo sapiens
  2f1y-assembly1_A  TM=8.054E-01  e=4.841E-09  Homo sapiens
  3mqs-assembly1_C  TM=8.756E-01  e=2.993E-08  Homo sapiens
  2f1z-assembly1_A  TM=7.926E-01  e=2.104E-08  Homo sapiens

=== Feature glossary ===
Legend for the data blocks above and below:

— What the protein is —

The amino-acid sequence is the protein's primary structure: the linear order of residues from the N-terminus to the C-terminus, written in one-letter code. Everything else 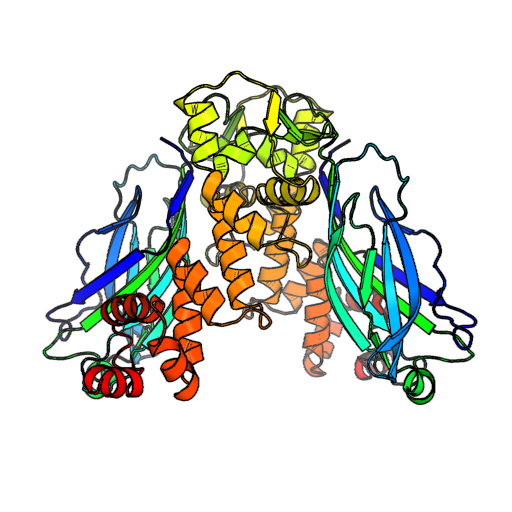here — the 3D coordinates, the secondary structure, the domain annotations — is ultimately a consequence of this string.

Functional annotations link the protein to curated databases. InterPro entries identify conserved domains and families by matching the sequence against member-database signatures (Pfam, PROSITE, CDD, …). Gene Ontology (GO) terms describe molecular function, biological process, and cellular component in a controlled vocabulary. CATH places the structure in a hierarchical fold classification (Class/Architecture/Topology/Homologous-superfamily). The organism is the source species.

— Where its atoms are —

Atomic coordinates in PDBx/mmCIF format — the same representation the Protein Data Bank distributes. Each line of the _atom_site loop places one backbone atom in Cartesian space (units: ångströms, origin: arbitrary).

The six renders are orthographic views along the three Cartesian axes in both directions. Representation (cartoon, sticks, or surface) and color scheme (sequence-rainbow or by-chain) vary across proteins so the training set covers all the common visualization conventions.

— Local backbone conformation —

Eight-state secondary structure (DSSP): H is the canonical α-helix, G the tighter 3₁₀-helix, I the wider π-helix; E/B are β-structure, T and S are turns and bends, and '-' is everything else. DSSP derives these from the pattern of main-chain N–H···O=C hydrogen bonds, not from the sequence.

Three-state secondary structure (P-SEA) collapses the eight DSSP classes into helix (a), strand (b), and coil (c). P-SEA assigns these from Cα geometry alone — distances and angles — without requiring backbone oxygens, so it works on any Cα trace.

φ (phi) and ψ (psi) are the two rotatable backbone dihedrals per residue: φ is the C(i-1)–N–Cα–C torsion, ψ is the N–Cα–C–N(i+1) torsion, both in degrees on (−180°, 180°]. α-helical residues cluster near (−60°, −45°); β-strand residues near (−120°, +130°). A Ramachandran plot is simply a scatter of (φ, ψ) for every residue.

— Global shape and packing —

The geometric summary reports three shape descriptors. Rg (radius of gyration) measures how spread out the Cα atoms are about their centre of mass; compact globular proteins have small Rg, elongated or unfolded ones large. Cα contacts (<8 Å, |i−j|>4) count long-range residue pairs in spatial proximity — high for tightly packed folds, near zero for rods or random coil. The bounding-box extents give the protein's footprint along x, y, z in Å.

SASA measures how much of the protein is reachable by solvent. It is computed by rolling a water-sized probe over the atomic surface and summing the exposed area (Å²). Per-residue SASA distinguishes core (buried, low SASA) from surface (exposed, high SASA) residues; total SASA is a whole-molecule size measure.

Plot images: a contact map (which residues are close in 3D, as an N×N binary image), a Ramachandran scatter (backbone torsion angles, revealing secondary-structure composition at a glance), and — for AlphaFold structures — a PAE heatmap (pairwise prediction confidence).

— Structural neighborhood —

A 3Di character summarizes, for each residue, the relative orientation of the Cα frame of its nearest spatial neighbor. Because it encodes fold topology rather than chemistry, 3Di alignments detect remote structural similarity that sequence alignment misses.

The Foldseek neighbor list gives the closest experimentally determined structures in the PDB, ranked by structural alignment. TM-score near 1 means near-identical fold; near 0.3 means only rough topology match. This is how one finds what a novel AlphaFold prediction most resembles in the solved-structure universe.

— Confidence and disorder —

For AlphaFold models, the B-factor field carries pLDDT — the model's own estimate of local accuracy on a 0–100 scale. Regions with pLDDT<50 should be treated as essentially unmodeled; they often correspond to intrinsically disordered segments.

Crystallographic B-factors measure how much each atom's electron density is smeared out, in Å². They rise in mobile loops and surface residues and fall in the buried interior. In AlphaFold models this column is repurposed to hold pLDDT instead.

Predicted Aligned Error (PAE) is an AlphaFold confidence matrix: entry (i, j) is the expected error in the position of residue j, in ångströms, when the prediction is superimposed on the true structure at residue i. Low PAE within a block of residues means that block is internally rigid and well-predicted; high PAE between two blocks means their relative placement is uncertain even if each block individually is confident.